Protein 8BV8 (pdb70)

Foldseek 3Di:
DDDKDFDDDPRHTFFIDDQQKIKGFDDPVVQQVCCLCFPQQSGADPFFDTWIFIDGHHDGFWIWTKGADLPLCCPCVFFNPAHSLQAIEGRTIDGHPPDPLLRLLRHVLRVVVVCCVVRVSHFKYKYKDWDVDPSVLVSLVSNVWFWWDKDKFKWWADPSHIDTVSRQPPVVVVDPVNVVSVVCVVVIDMDIIMMTMTMDGNHVVSVVRGPPVRIDGDPRPD/DWDKDFDDDPNHTFWMGGQQKIKGFDDPVVQQVCQLVFPQQSGADPQFDTWIFIDGHHDTFKIWTKGADPPLVCPCVFFNPADSLQEIEGRTIDGHPPDPLLRLLVHVLRVVVVCCVPPVSHFKYKYKDFPVCCVVVVSVVSNVWFWWDKDKFKWAADPSHIGGPPPHDIDITIMTMTMDGNHPVRVVRGPVVRTDGDDDDD

Radius of gyration: 25.16 Å; Cα contacts (8 Å, |Δi|>4): 847; chains: 2; bounding box: 61×46×70 Å

B-factor: mean 60.81, std 21.64, range [30.96, 146.74]

Organism: Escherichia phage Mu (NCBI:txid2681603)

Sequence (424 aa):
LTKPCVIEYEGQIVGYGSKELRVETISCWLARTIIQTKHYSRRFVNNSYLHLGVFSGRDLVGVLQWGYALNPNSGRRVVLETDNRGYMELNRMWLHDDMPRNSEARAISYALKVIRLLYPSVEWVQSFADERCGRRAGVVYQASNFDFIGSHESTFYELDGEWYHEITMNAIKRGGQRGVYLRANKERAVVHKFNQYRYIRFLNKRARRKRLNTKLFKVQPYPKLTKPCVIEYEGQIVGYGSKELRVETISCWLARTIIQTKHYSRRFVNNSYLHLGVFSGRDLVGVLQWGYALNPNSGRRVVLETDNRGYMELNRMWLHDDMPRNSEARAISYALKVIRLLYPSVEWVQSFADERCGRAGVVYQASNFDFIGSHESTFYELDGEWYHEITAVVHKFNQYRYIRFLNKRARKRLNTKLFKVQPYPK

Nearest PDB structures (foldseek):
  8bv8-assembly1_B  TM=1.005E+00  e=1.379E-45  Escherichia phage Mu
  8bv8-assembly1_A  TM=9.912E-01  e=1.400E-40  Escherichia phage Mu
  2vqy-assembly1_A  TM=6.015E-01  e=2.230E-05  Escherichia coli
  2qir-assembly1_A  TM=5.832E-01  e=1.756E-05  Salmonella enterica subsp. enterica serovar Typhimurium
  2prb-assembly1_A  TM=5.849E-01  e=3.818E-05  Salmonella enterica subsp. enterica serovar Typhimurium

Structure (mmCIF, N/CA/C/O backbone):
data_8BV8
#
_entry.id   8BV8
#
_cell.length_a   57.180
_cell.length_b   66.480
_cell.length_c   138.390
_cell.angle_alpha   90.000
_cell.angle_beta   90.000
_cell.angle_gamma   90.000
#
_symmetry.space_group_name_H-M   'P 21 21 21'
#
loop_
_entity.id
_entity.type
_entity.pdbx_description
1 polymer 'Methylcarbamoylase mom'
2 water water
#
loop_
_atom_site.group_PDB
_atom_site.id
_atom_site.type_symbol
_atom_site.label_atom_id
_atom_site.label_alt_id
_atom_site.label_comp_id
_atom_site.label_asym_id
_atom_site.label_entity_id
_atom_site.label_seq_id
_atom_site.pdbx_PDB_ins_code
_atom_site.Cartn_x
_atom_site.Cartn_y
_atom_site.Cartn_z
_atom_site.occupancy
_atom_site.B_iso_or_equiv
_atom_site.auth_seq_id
_atom_site.auth_comp_id
_atom_site.auth_asym_id
_atom_site.auth_atom_id
_atom_site.pdbx_PDB_model_num
ATOM 1 N N . LEU A 1 11 ? 20.88552 22.62875 -37.64046 1.000 81.12105 20 LEU A N 1
ATOM 2 C CA . LEU A 1 11 ? 19.76272 21.70031 -37.58976 1.000 73.65791 20 LEU A CA 1
ATOM 3 C C . LEU A 1 11 ? 20.24491 20.27163 -37.82338 1.000 73.48406 20 LEU A C 1
ATOM 4 O O . LEU A 1 11 ? 21.09302 20.03082 -38.68230 1.000 72.81087 20 LEU A O 1
ATOM 9 N N . THR A 1 12 ? 19.70647 19.32607 -37.05628 1.000 68.36940 21 THR A N 1
ATOM 10 C CA . THR A 1 12 ? 20.05706 17.91947 -37.18835 1.000 71.08504 21 THR A CA 1
ATOM 11 C C . THR A 1 12 ? 18.78809 17.08698 -37.32262 1.000 70.41144 21 THR A C 1
ATOM 12 O O . THR A 1 12 ? 17.67155 17.57282 -37.12136 1.000 64.52404 21 THR A O 1
ATOM 16 N N . LYS A 1 13 ? 18.97410 15.81740 -37.66137 1.000 69.08641 22 LYS A N 1
ATOM 17 C CA . LYS A 1 13 ? 17.84862 14.93788 -37.96094 1.000 69.42408 22 LYS A CA 1
ATOM 18 C C . LYS A 1 13 ? 17.09827 14.55454 -36.69288 1.000 60.65123 22 LYS A C 1
ATOM 19 O O . LYS A 1 13 ? 17.70600 14.00626 -35.76350 1.000 56.64722 22 LYS A O 1
ATOM 25 N N . PRO A 1 14 ? 15.79722 14.81594 -36.60852 1.000 59.56633 23 PRO A N 1
ATOM 26 C CA . PRO A 1 14 ? 15.02784 14.38665 -35.43731 1.000 54.23622 23 PRO A CA 1
ATOM 27 C C . PRO A 1 14 ? 14.81492 12.88134 -35.44254 1.000 54.92756 23 PRO A C 1
ATOM 28 O O . PRO A 1 14 ? 15.01805 12.19254 -36.44383 1.000 49.29991 23 PRO A O 1
ATOM 32 N N . CYS A 1 15 ? 14.38847 12.37406 -34.29020 1.000 47.20698 24 CYS A N 1
ATOM 33 C CA . CYS A 1 15 ? 14.13534 10.94996 -34.11925 1.000 44.52475 24 CYS A CA 1
ATOM 34 C C . CYS A 1 15 ? 13.25837 10.76258 -32.88821 1.000 46.96326 24 CYS A C 1
ATOM 35 O O . CYS A 1 15 ? 12.94143 11.71872 -32.17535 1.000 48.39401 24 CYS A O 1
ATOM 38 N N . VAL A 1 16 ? 12.86521 9.51237 -32.64421 1.000 41.93488 25 VAL A N 1
ATOM 39 C CA . VAL A 1 16 ? 12.09781 9.18763 -31.44915 1.000 44.64531 25 VAL A CA 1
ATOM 40 C C . VAL A 1 16 ? 13.01949 9.23055 -30.23859 1.000 45.38499 25 VAL A C 1
ATOM 41 O O . VAL A 1 16 ? 14.13628 8.69676 -30.26810 1.000 44.86354 25 VAL A O 1
ATOM 45 N N . ILE A 1 17 ? 12.56091 9.87465 -29.16938 1.000 46.60368 26 ILE A N 1
ATOM 46 C CA . ILE A 1 17 ? 13.31654 9.97924 -27.92632 1.000 43.06933 26 ILE A CA 1
ATOM 47 C C . ILE A 1 17 ? 12.73122 9.00203 -26.91844 1.000 46.64670 26 ILE A C 1
ATOM 48 O O . ILE A 1 17 ? 11.51454 8.98475 -26.69007 1.000 45.03879 26 ILE A O 1
ATOM 53 N N . GLU A 1 18 ? 13.59297 8.18264 -26.32267 1.000 47.06912 27 GLU A N 1
ATOM 54 C CA . GLU A 1 18 ? 13.18427 7.19223 -25.34116 1.000 51.76570 27 GLU A CA 1
ATOM 55 C C . GLU A 1 18 ? 13.88804 7.44612 -24.01614 1.000 50.86071 27 GLU A C 1
ATOM 56 O O . GLU A 1 18 ? 14.97472 8.02963 -23.97054 1.000 47.12796 27 GLU A O 1
ATOM 62 N N . TYR A 1 19 ? 13.25462 7.00076 -22.93490 1.000 42.29783 28 TYR A N 1
ATOM 63 C CA . TYR A 1 19 ? 13.86623 7.02612 -21.60990 1.000 45.31724 28 TYR A CA 1
ATOM 64 C C . TYR A 1 19 ? 13.55408 5.70052 -20.93490 1.000 40.82656 28 TYR A C 1
ATOM 65 O O . TYR A 1 19 ? 12.39336 5.42841 -20.61301 1.000 42.30224 28 TYR A O 1
ATOM 74 N N . GLU A 1 20 ? 14.58579 4.87964 -20.73958 1.000 50.78123 29 GLU A N 1
ATOM 75 C CA . GLU A 1 20 ? 14.46821 3.59255 -20.05559 1.000 47.84399 29 GLU A CA 1
ATOM 76 C C . GLU A 1 20 ? 13.39787 2.71215 -20.70183 1.000 45.00892 29 GLU A C 1
ATOM 77 O O . GLU A 1 20 ? 12.54791 2.12185 -20.03133 1.000 43.39131 29 GLU A O 1
ATOM 83 N N . GLY A 1 21 ? 13.44757 2.62830 -22.03156 1.000 46.09851 30 GLY A N 1
ATOM 84 C CA . GLY A 1 21 ? 12.55373 1.77834 -22.78695 1.000 49.30501 30 GLY A CA 1
ATOM 85 C C . GLY A 1 21 ? 11.20971 2.38485 -23.13053 1.000 49.05308 30 GLY A C 1
ATOM 86 O O . GLY A 1 21 ? 10.46786 1.79155 -23.92478 1.000 50.17520 30 GLY A O 1
ATOM 87 N N . GLN A 1 22 ? 10.86922 3.53889 -22.56570 1.000 45.60425 31 GLN A N 1
ATOM 88 C CA . GLN A 1 22 ? 9.58639 4.18222 -22.80958 1.000 43.95262 31 GLN A CA 1
ATOM 89 C C . GLN A 1 22 ? 9.74519 5.29929 -23.83132 1.000 39.47066 31 GLN A C 1
ATOM 90 O O . GLN A 1 22 ? 10.68500 6.09511 -23.75428 1.000 42.74828 31 GLN A O 1
ATOM 96 N N . ILE A 1 23 ? 8.82374 5.34992 -24.78895 1.000 41.30881 32 ILE A N 1
ATOM 97 C CA . ILE A 1 23 ? 8.78733 6.43081 -25.76886 1.000 40.65539 32 ILE A CA 1
ATOM 98 C C . ILE A 1 23 ? 8.25108 7.68352 -25.08543 1.000 37.45923 32 ILE A C 1
ATOM 99 O O . ILE A 1 23 ? 7.13597 7.68293 -24.55384 1.000 38.71319 32 ILE A O 1
ATOM 104 N N . VAL A 1 24 ? 9.04010 8.75580 -25.09895 1.000 35.94839 33 VAL A N 1
ATOM 105 C CA . VAL A 1 24 ? 8.69636 9.97146 -24.36865 1.000 39.01803 33 VAL A CA 1
ATOM 106 C C . VAL A 1 24 ? 8.61985 11.20893 -25.25025 1.000 43.88180 33 VAL A C 1
ATOM 107 O O . VAL A 1 24 ? 8.11702 12.24403 -24.78518 1.000 39.59359 33 VAL A O 1
ATOM 111 N N . GLY A 1 25 ? 9.08491 11.15907 -26.49196 1.000 37.52728 34 GLY A N 1
ATOM 112 C CA . GLY A 1 25 ? 9.01414 12.33996 -27.32839 1.000 39.79665 34 GLY A CA 1
ATOM 113 C C . GLY A 1 25 ? 9.63505 12.13153 -28.68970 1.000 38.81989 34 GLY A C 1
ATOM 114 O O . GLY A 1 25 ? 9.81872 11.00060 -29.14444 1.000 34.67372 34 GLY A O 1
ATOM 115 N N . TYR A 1 26 ? 9.95527 13.25139 -29.33703 1.000 41.79150 35 TYR A N 1
ATOM 116 C CA . TYR A 1 26 ? 10.45782 13.24783 -30.70310 1.000 39.84922 35 TYR A CA 1
ATOM 117 C C . TYR A 1 26 ? 11.09271 14.59976 -30.99622 1.000 39.03703 35 TYR A C 1
ATOM 118 O O . TYR A 1 26 ? 10.55339 15.63832 -30.60588 1.000 39.81254 35 TYR A O 1
ATOM 127 N N . GLY A 1 27 ? 12.22739 14.58231 -31.68089 1.000 44.52408 36 GLY A N 1
ATOM 128 C CA . GLY A 1 27 ? 12.84845 15.81138 -32.12874 1.000 38.64590 36 GLY A CA 1
ATOM 129 C C . GLY A 1 27 ? 14.36010 15.69215 -32.14112 1.000 37.72225 36 GLY A C 1
ATOM 130 O O . GLY A 1 27 ? 14.91262 14.59647 -32.12336 1.000 42.76315 36 GLY A O 1
ATOM 131 N N . SER A 1 28 ? 15.00425 16.85505 -32.17308 1.000 45.28725 37 SER A N 1
ATOM 132 C CA . SER A 1 28 ? 16.45011 16.99319 -32.26337 1.000 50.27292 37 SER A CA 1
ATOM 133 C C . SER A 1 28 ? 17.00244 17.51340 -30.93945 1.000 51.89695 37 SER A C 1
ATOM 134 O O . SER A 1 28 ? 16.25790 17.82330 -30.00631 1.000 47.79058 37 SER A O 1
ATOM 137 N N . LYS A 1 29 ? 18.33155 17.61930 -30.86445 1.000 50.61689 38 LYS A N 1
ATOM 138 C CA . LYS A 1 29 ? 18.94760 18.16223 -29.65775 1.000 48.08095 38 LYS A CA 1
ATOM 139 C C . LYS A 1 29 ? 18.66383 19.65249 -29.51801 1.000 52.31661 38 LYS A C 1
ATOM 140 O O . LYS A 1 29 ? 18.37877 20.13411 -28.41517 1.000 49.48524 38 LYS A O 1
ATOM 146 N N . GLU A 1 30 ? 18.73068 20.39953 -30.62320 1.000 43.21340 39 GLU A N 1
ATOM 147 C CA . GLU A 1 30 ? 18.44758 21.82837 -30.57169 1.000 43.09627 39 GLU A CA 1
ATOM 148 C C . GLU A 1 30 ? 16.95936 22.12903 -30.46759 1.000 41.05209 39 GLU A C 1
ATOM 149 O O . GLU A 1 30 ? 16.59591 23.24792 -30.08775 1.000 45.61941 39 GLU A O 1
ATOM 155 N N . LEU A 1 31 ? 16.09464 21.17095 -30.80004 1.000 40.78937 40 LEU A N 1
ATOM 156 C CA . LEU A 1 31 ? 14.66840 21.33399 -30.54586 1.000 44.06693 40 LEU A CA 1
ATOM 157 C C . LEU A 1 31 ? 13.97865 19.98001 -30.59368 1.000 48.30505 40 LEU A C 1
ATOM 158 O O . LEU A 1 31 ? 14.12265 19.23701 -31.56902 1.000 47.32283 40 LEU A O 1
ATOM 163 N N . ARG A 1 32 ? 13.21987 19.67829 -29.54425 1.000 40.28743 41 ARG A N 1
ATOM 164 C CA . ARG A 1 32 ? 12.47260 18.43628 -29.44312 1.000 37.98845 41 ARG A CA 1
ATOM 165 C C . ARG A 1 32 ? 11.29589 18.66276 -28.50764 1.000 43.07750 41 ARG A C 1
ATOM 166 O O . ARG A 1 32 ? 11.24455 19.65150 -27.77104 1.000 38.18137 41 ARG A O 1
ATOM 174 N N . VAL A 1 33 ? 10.34545 17.73534 -28.54391 1.000 37.76469 42 VAL A N 1
ATOM 175 C CA . VAL A 1 33 ? 9.22920 17.72575 -27.60853 1.000 38.58851 42 VAL A CA 1
ATOM 176 C C . VAL A 1 33 ? 9.30116 16.44407 -26.79338 1.000 38.17998 42 VAL A C 1
ATOM 177 O O . VAL A 1 33 ? 9.64119 15.37927 -27.31996 1.000 44.16647 42 VAL A O 1
ATOM 181 N N . GLU A 1 34 ? 9.01337 16.55844 -25.49884 1.000 40.21452 43 GLU A N 1
ATOM 182 C CA . GLU A 1 34 ? 8.98007 15.41777 -24.59725 1.000 40.85197 43 GLU A CA 1
ATOM 183 C C . GLU A 1 34 ? 7.83313 15.59923 -23.61676 1.000 38.93454 43 GLU A C 1
ATOM 184 O O . GLU A 1 34 ? 7.47356 16.72488 -23.26242 1.000 38.40371 43 GLU A O 1
ATOM 190 N N . THR A 1 35 ? 7.25968 14.47958 -23.18335 1.000 38.24063 44 THR A N 1
ATOM 191 C CA . THR A 1 35 ? 6.20827 14.53408 -22.17884 1.000 45.48974 44 THR A CA 1
ATOM 192 C C . THR A 1 35 ? 6.75345 15.10147 -20.87573 1.000 39.98786 44 THR A C 1
ATOM 193 O O . THR A 1 35 ? 7.88211 14.80735 -20.47303 1.000 40.70938 44 THR A O 1
ATOM 197 N N . ILE A 1 36 ? 5.94567 15.93636 -20.22528 1.000 41.59311 45 ILE A N 1
ATOM 198 C CA . ILE A 1 36 ? 6.24973 16.46897 -18.90651 1.000 38.70077 45 ILE A CA 1
ATOM 199 C C . ILE A 1 36 ? 5.02845 16.25890 -18.02239 1.000 41.89448 45 ILE A C 1
ATOM 200 O O . ILE A 1 36 ? 3.94680 15.90448 -18.49233 1.000 37.64517 45 ILE A O 1
ATOM 205 N N . SER A 1 37 ? 5.21700 16.47829 -16.72419 1.000 39.62837 46 SER A N 1
ATOM 206 C CA . SER A 1 37 ? 4.12967 16.29256 -15.77632 1.000 39.91486 46 SER A CA 1
ATOM 207 C C . SER A 1 37 ? 3.03160 17.32387 -16.01083 1.000 34.99753 46 SER A C 1
ATOM 208 O O . SER A 1 37 ? 3.27097 18.41509 -16.53527 1.000 35.35606 46 SER A O 1
ATOM 211 N N . CYS A 1 38 ? 1.80982 16.96139 -15.61466 1.000 41.99502 47 CYS A N 1
ATOM 212 C CA . CYS A 1 38 ? 0.67585 17.85927 -15.80458 1.000 40.19213 47 CYS A CA 1
ATOM 213 C C . CYS A 1 38 ? 0.82676 19.12691 -14.97327 1.000 42.73396 47 CYS A C 1
ATOM 214 O O . CYS A 1 38 ? 0.52130 20.22744 -15.44851 1.000 37.16296 47 CYS A O 1
ATOM 217 N N . TRP A 1 39 ? 1.30109 18.99469 -13.72932 1.000 36.56634 48 TRP A N 1
ATOM 218 C CA . TRP A 1 39 ? 1.41619 20.16153 -12.85853 1.000 36.24516 48 TRP A CA 1
ATOM 219 C C . TRP A 1 39 ? 2.41264 21.17168 -13.41723 1.000 38.39243 48 TRP A C 1
ATOM 220 O O . TRP A 1 39 ? 2.19518 22.38540 -13.32373 1.000 39.35686 48 TRP A O 1
ATOM 231 N N . LEU A 1 40 ? 3.50860 20.69096 -14.01067 1.000 33.92038 49 LEU A N 1
ATOM 232 C CA . LEU A 1 40 ? 4.52596 21.60163 -14.52712 1.000 36.47944 49 LEU A CA 1
ATOM 233 C C . LEU A 1 40 ? 4.03065 22.34534 -15.76080 1.000 33.46190 49 LEU A C 1
ATOM 234 O O . LEU A 1 40 ? 4.27060 23.55020 -15.90390 1.000 34.54030 49 LEU A O 1
ATOM 239 N N . ALA A 1 41 ? 3.33954 21.64512 -16.66292 1.000 36.03442 50 ALA A N 1
ATOM 240 C CA . ALA A 1 41 ? 2.80260 22.30122 -17.84991 1.000 36.78817 50 ALA A CA 1
ATOM 241 C C . ALA A 1 41 ? 1.77122 23.35663 -17.47321 1.000 36.03646 50 ALA A C 1
ATOM 242 O O . ALA A 1 41 ? 1.77829 24.46581 -18.01964 1.000 32.76956 50 ALA A O 1
ATOM 244 N N . ARG A 1 42 ? 0.88035 23.03182 -16.53273 1.000 40.16958 51 ARG A N 1
ATOM 245 C CA . ARG A 1 42 ? -0.11362 24.00265 -16.08563 1.000 39.25033 51 ARG A CA 1
ATOM 246 C C . ARG A 1 42 ? 0.54551 25.21899 -15.44819 1.000 40.58530 51 ARG A C 1
ATOM 247 O O . ARG A 1 42 ? 0.09219 26.35305 -15.64164 1.000 39.12293 51 ARG A O 1
ATOM 255 N N . THR A 1 43 ? 1.61346 25.00114 -14.67824 1.000 43.34490 52 THR A N 1
ATOM 256 C CA . THR A 1 43 ? 2.27089 26.10378 -13.98424 1.000 47.68487 52 THR A CA 1
ATOM 257 C C . THR A 1 43 ? 2.87434 27.09480 -14.97252 1.000 37.21721 52 THR A C 1
ATOM 258 O O . THR A 1 43 ? 2.69259 28.31064 -14.83747 1.000 39.65150 52 THR A O 1
ATOM 262 N N . ILE A 1 44 ? 3.59290 26.59080 -15.97821 1.000 40.52371 53 ILE A N 1
ATOM 263 C CA . ILE A 1 44 ? 4.21025 27.47072 -16.96728 1.000 39.94509 53 ILE A CA 1
ATOM 264 C C . ILE A 1 44 ? 3.14517 28.19576 -17.78029 1.000 35.95345 53 ILE A C 1
ATOM 265 O O . ILE A 1 44 ? 3.25861 29.39878 -18.04600 1.000 41.96654 53 ILE A O 1
ATOM 270 N N . ILE A 1 45 ? 2.08952 27.48161 -18.17712 1.000 44.18916 54 ILE A N 1
ATOM 271 C CA . ILE A 1 45 ? 1.08453 28.06192 -19.06481 1.000 41.81742 54 ILE A CA 1
ATOM 272 C C . ILE A 1 45 ? 0.33050 29.18710 -18.36459 1.000 45.20152 54 ILE A C 1
ATOM 273 O O . ILE A 1 45 ? 0.20118 30.29386 -18.90050 1.000 42.63176 54 ILE A O 1
ATOM 278 N N . GLN A 1 46 ? -0.17105 28.92948 -17.15336 1.000 44.35103 55 GLN A N 1
ATOM 279 C CA . GLN A 1 46 ? -0.95029 29.94638 -16.45364 1.000 43.69258 55 GLN A CA 1
ATOM 280 C C . GLN A 1 46 ? -0.11928 31.17338 -16.09947 1.000 39.02390 55 GLN A C 1
ATOM 281 O O . GLN A 1 46 ? -0.68947 32.23224 -15.81818 1.000 47.25673 55 GLN A O 1
ATOM 287 N N . THR A 1 47 ? 1.20746 31.05986 -16.11672 1.000 38.18589 56 THR A N 1
ATOM 288 C CA . THR A 1 47 ? 2.08254 32.19348 -15.84745 1.000 45.00178 56 THR A CA 1
ATOM 289 C C . THR A 1 47 ? 2.48200 32.93418 -17.12016 1.000 49.60817 56 THR A C 1
ATOM 290 O O . THR A 1 47 ? 2.56191 34.16798 -17.11887 1.000 50.40342 56 THR A O 1
ATOM 294 N N . LYS A 1 48 ? 2.71485 32.20839 -18.21477 1.000 42.72534 57 LYS A N 1
ATOM 295 C CA . LYS A 1 48 ? 3.28700 32.78695 -19.42438 1.000 46.42476 57 LYS A CA 1
ATOM 296 C C . LYS A 1 48 ? 2.29534 32.98061 -20.56175 1.000 43.91586 57 LYS A C 1
ATOM 297 O O . LYS A 1 48 ? 2.43748 33.93989 -21.32232 1.000 52.77176 57 LYS A O 1
ATOM 303 N N . HIS A 1 49 ? 1.30977 32.09907 -20.70964 1.000 47.62900 58 HIS A N 1
ATOM 304 C CA . HIS A 1 49 ? 0.36546 32.21511 -21.81251 1.000 51.37327 58 HIS A CA 1
ATOM 305 C C . HIS A 1 49 ? -0.47385 33.48072 -21.66767 1.000 54.71108 58 HIS A C 1
ATOM 306 O O . HIS A 1 49 ? -0.77056 33.93196 -20.55777 1.000 44.22873 58 HIS A O 1
ATOM 313 N N . TYR A 1 50 ? -0.85965 34.05510 -22.81320 1.000 44.22099 59 TYR A N 1
ATOM 314 C CA . TYR A 1 50 ? -1.57122 35.33052 -22.79454 1.000 46.37406 59 TYR A CA 1
ATOM 315 C C . TYR A 1 50 ? -2.91489 35.21721 -22.08675 1.000 41.90558 59 TYR A C 1
ATOM 316 O O . TYR A 1 50 ? -3.42319 36.21310 -21.55895 1.000 50.66603 59 TYR A O 1
ATOM 325 N N . SER A 1 51 ? -3.50371 34.01995 -22.06012 1.000 42.64408 60 SER A N 1
ATOM 326 C CA . SER A 1 51 ? -4.74446 33.82315 -21.32102 1.000 50.98429 60 SER A CA 1
ATOM 327 C C . SER A 1 51 ? -4.52054 33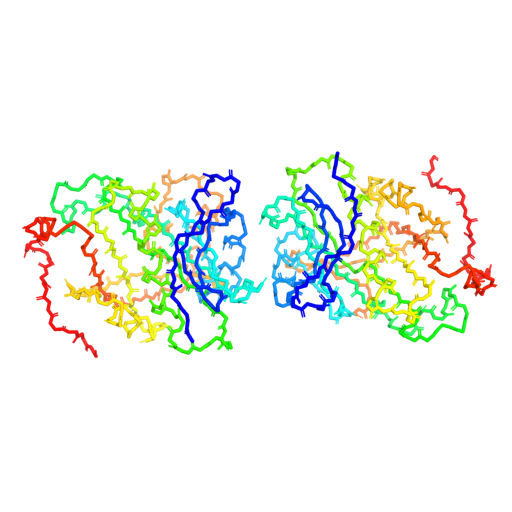.80773 -19.81600 1.000 49.87738 60 SER A C 1
ATOM 328 O O . SER A 1 51 ? -5.48005 33.99704 -19.05982 1.000 50.84211 60 SER A O 1
ATOM 331 N N . ARG A 1 52 ? -3.27975 33.58897 -19.37212 1.000 49.55122 61 ARG A N 1
ATOM 332 C CA . ARG A 1 52 ? -2.94902 33.43509 -17.95451 1.000 49.86353 61 ARG A CA 1
ATOM 333 C C . ARG A 1 52 ? -3.72952 32.29032 -17.31750 1.000 52.40829 61 ARG A C 1
ATOM 334 O O . ARG A 1 52 ? -4.10729 32.35873 -16.14482 1.000 54.53039 61 ARG A O 1
ATOM 342 N N . ARG A 1 53 ? -3.96615 31.22556 -18.08056 1.000 47.91273 62 ARG A N 1
ATOM 343 C CA . ARG A 1 53 ? -4.81390 30.13959 -17.61366 1.000 49.92816 62 ARG A CA 1
ATOM 344 C C . ARG A 1 53 ? -4.50826 28.86479 -18.38102 1.000 51.60854 62 ARG A C 1
ATOM 345 O O . ARG A 1 53 ? -4.10188 28.90291 -19.54537 1.000 51.19643 62 ARG A O 1
ATOM 353 N N . PHE A 1 54 ? -4.72367 27.73878 -17.71236 1.000 40.68155 63 PHE A N 1
ATOM 354 C CA . PHE A 1 54 ? -4.80154 26.44018 -18.35982 1.000 46.58846 63 PHE A CA 1
ATOM 355 C C . PHE A 1 54 ? -6.25922 25.99721 -18.41653 1.000 41.53796 63 PHE A C 1
ATOM 356 O O . PHE A 1 54 ? -7.13726 26.58026 -17.77763 1.000 47.30821 63 PHE A O 1
ATOM 364 N N . VAL A 1 55 ? -6.51244 24.95038 -19.19354 1.000 45.68963 64 VAL A N 1
ATOM 365 C CA . VAL A 1 55 ? -7.83936 24.35573 -19.27535 1.000 47.64252 64 VAL A CA 1
ATOM 366 C C . VAL A 1 55 ? -7.74238 22.90064 -18.84201 1.000 47.99086 64 VAL A C 1
ATOM 367 O O . VAL A 1 55 ? -6.72901 22.22998 -19.06600 1.000 43.51657 64 VAL A O 1
ATOM 371 N N . ASN A 1 56 ? -8.81350 22.41444 -18.20973 1.000 50.09715 65 ASN A N 1
ATOM 372 C CA . ASN A 1 56 ? -8.79255 21.08666 -17.60575 1.000 52.57381 65 ASN A CA 1
ATOM 373 C C . ASN A 1 56 ? -8.81859 19.96256 -18.63415 1.000 46.29394 65 ASN A C 1
ATOM 374 O O . ASN A 1 56 ? -8.44258 18.83337 -18.30288 1.000 50.50602 65 ASN A O 1
ATOM 379 N N . ASN A 1 57 ? -9.24670 20.23525 -19.86475 1.000 50.33698 66 ASN A N 1
ATOM 380 C CA . ASN A 1 57 ? -9.42238 19.18366 -20.85949 1.000 49.39748 66 ASN A CA 1
ATOM 381 C C . ASN A 1 57 ? -8.12317 18.77514 -21.54782 1.000 46.87165 66 ASN A C 1
ATOM 382 O O . ASN A 1 57 ? -8.16639 17.95200 -22.46863 1.000 41.46221 66 ASN A O 1
ATOM 387 N N . SER A 1 58 ? -6.98034 19.31335 -21.12853 1.000 40.07566 67 SER A N 1
ATOM 388 C CA . SER A 1 58 ? -5.69917 18.89689 -21.68350 1.000 45.27022 67 SER A CA 1
ATOM 389 C C . SER A 1 58 ? -5.23023 17.61752 -21.00052 1.000 45.87457 67 SER A C 1
ATOM 390 O O . SER A 1 58 ? -5.24398 17.52218 -19.76932 1.000 42.51136 67 SER A O 1
ATOM 393 N N . TYR A 1 59 ? -4.82059 16.62745 -21.79801 1.000 41.32947 68 TYR A N 1
ATOM 394 C CA . TYR A 1 59 ? -4.27130 15.39873 -21.24382 1.000 43.33267 68 TYR A CA 1
ATOM 395 C C . TYR A 1 59 ? -2.94729 14.97352 -21.86663 1.000 44.79200 68 TYR A C 1
ATOM 396 O O . TYR A 1 59 ? -2.35331 13.99576 -21.39856 1.000 46.01310 68 TYR A O 1
ATOM 405 N N . LEU A 1 60 ? -2.46612 15.66916 -22.89519 1.000 39.44003 69 LEU A N 1
ATOM 406 C CA . LEU A 1 60 ? -1.11999 15.46960 -23.42362 1.000 37.39313 69 LEU A CA 1
ATOM 407 C C . LEU A 1 60 ? -0.31059 16.72033 -23.10551 1.000 40.73543 69 LEU A C 1
ATOM 408 O O . LEU A 1 60 ? -0.57297 17.79415 -23.65762 1.000 37.64682 69 LEU A O 1
ATOM 413 N N . HIS A 1 61 ? 0.66986 16.57962 -22.21823 1.000 38.53316 70 HIS A N 1
ATOM 414 C CA . HIS A 1 61 ? 1.46864 17.69854 -21.73003 1.000 32.05224 70 HIS A CA 1
ATOM 415 C C . HIS A 1 61 ? 2.89360 17.53533 -22.24231 1.000 36.53174 70 HIS A C 1
ATOM 416 O O . HIS A 1 61 ? 3.59736 16.59734 -21.85331 1.000 41.49450 70 HIS A O 1
ATOM 423 N N . LEU A 1 62 ? 3.31631 18.44818 -23.11032 1.000 42.87805 71 LEU A N 1
ATOM 424 C CA . LEU A 1 62 ? 4.61501 18.37390 -23.76168 1.000 39.76957 71 LEU A CA 1
ATOM 425 C C . LEU A 1 62 ? 5.44721 19.59105 -23.39722 1.000 39.22931 71 LEU A C 1
ATOM 426 O O . LEU A 1 62 ? 4.94873 20.72144 -23.42955 1.000 33.87462 71 LEU A O 1
ATOM 431 N N . GLY A 1 63 ? 6.70907 19.35690 -23.05797 1.000 37.93690 72 GLY A N 1
ATOM 432 C CA . GLY A 1 63 ? 7.68244 20.41922 -22.93174 1.000 36.82853 72 GLY A CA 1
ATOM 433 C C . GLY A 1 63 ? 8.49195 20.53974 -24.20982 1.000 42.18059 72 GLY A C 1
ATOM 434 O O . GLY A 1 63 ? 8.75270 19.55167 -24.89360 1.000 37.36410 72 GLY A O 1
ATOM 435 N N . VAL A 1 64 ? 8.87060 21.76879 -24.54003 1.000 39.20525 73 VAL A N 1
ATOM 436 C CA . VAL A 1 64 ? 9.75074 22.04121 -25.66875 1.000 43.37947 73 VAL A CA 1
ATOM 437 C C . VAL A 1 64 ? 11.15100 22.25431 -25.11491 1.000 41.06302 73 VAL A C 1
ATOM 438 O O . VAL A 1 64 ? 11.36082 23.11403 -24.25089 1.000 44.19678 73 VAL A O 1
ATOM 442 N N . PHE A 1 65 ? 12.10629 21.46625 -25.59690 1.000 42.50494 74 PHE A N 1
ATOM 443 C CA . PHE A 1 65 ? 13.46714 21.48977 -25.08580 1.000 42.60625 74 PHE A CA 1
ATOM 444 C C . PHE A 1 65 ? 14.43840 21.90582 -26.18053 1.000 48.19573 74 PHE A C 1
ATOM 445 O O . PHE A 1 65 ? 14.28179 21.52614 -27.34548 1.000 43.79209 74 PHE A O 1
ATOM 453 N N . SER A 1 66 ? 15.44246 22.68929 -25.79287 1.000 43.11802 75 SER A N 1
ATOM 454 C CA . SER A 1 66 ? 16.52401 23.10482 -26.68049 1.000 46.50217 75 SER A CA 1
ATOM 455 C C . SER A 1 66 ? 17.83376 22.88452 -25.93723 1.000 45.93589 75 SER A C 1
ATOM 456 O O . SER A 1 66 ? 18.14704 23.61860 -24.99371 1.000 51.30082 75 SER A O 1
ATOM 459 N N . GLY A 1 67 ? 18.59473 21.87781 -26.35701 1.000 48.62457 76 GLY A N 1
ATOM 460 C CA . GLY A 1 67 ? 19.74215 21.44935 -25.58420 1.000 50.66037 76 GLY A CA 1
ATOM 461 C C . GLY A 1 67 ? 19.29468 20.75653 -24.31448 1.000 50.57722 76 GLY A C 1
ATOM 462 O O . GLY A 1 67 ? 18.61810 19.72560 -24.37135 1.000 49.89237 76 GLY A O 1
ATOM 463 N N . ARG A 1 68 ? 19.65385 21.31545 -23.16036 1.000 51.11345 77 ARG A N 1
ATOM 464 C CA . ARG A 1 68 ? 19.19243 20.81052 -21.87440 1.000 53.12434 77 ARG A CA 1
ATOM 465 C C . ARG A 1 68 ? 18.14273 21.71467 -21.24268 1.000 50.91871 77 ARG A C 1
ATOM 466 O O . ARG A 1 68 ? 17.75559 21.48910 -20.09131 1.000 53.58778 77 ARG A O 1
ATOM 474 N N . ASP A 1 69 ? 17.66550 22.72135 -21.96948 1.000 44.29660 78 ASP A N 1
ATOM 475 C CA . ASP A 1 69 ? 16.79810 23.75182 -21.41509 1.000 48.95180 78 ASP A CA 1
ATOM 476 C C . ASP A 1 69 ? 15.35495 23.53404 -21.85006 1.000 52.02305 78 ASP A C 1
ATOM 477 O O . ASP A 1 69 ? 15.08464 23.29874 -23.03227 1.000 41.52439 78 ASP A O 1
ATOM 482 N N . LEU A 1 70 ? 14.43617 23.61741 -20.89043 1.000 48.32566 79 LEU A N 1
ATOM 483 C CA . LEU A 1 70 ? 13.00819 23.65819 -21.18088 1.000 45.53362 79 LEU A CA 1
ATOM 484 C C . LEU A 1 70 ? 12.64048 25.07124 -21.61838 1.000 47.89730 79 LEU A C 1
ATOM 485 O O . LEU A 1 70 ? 12.89481 26.03450 -20.88778 1.000 47.20156 79 LEU A O 1
ATOM 490 N N . VAL A 1 71 ? 12.05730 25.20419 -22.81084 1.000 42.63518 80 VAL A N 1
ATOM 491 C CA . VAL A 1 71 ? 11.85545 26.52592 -23.39771 1.000 46.48984 80 VAL A CA 1
ATOM 492 C C . VAL A 1 71 ? 10.42270 26.72060 -23.87976 1.000 44.61032 80 VAL A C 1
ATOM 493 O O . VAL A 1 71 ? 10.10977 27.73856 -24.50625 1.000 47.07791 80 VAL A O 1
ATOM 497 N N . GLY A 1 72 ? 9.54210 25.76737 -23.60273 1.000 43.96989 81 GLY A N 1
ATOM 498 C CA . GLY A 1 72 ? 8.17071 25.90933 -24.06234 1.000 44.31970 81 GLY A CA 1
ATOM 499 C C . GLY A 1 72 ? 7.30072 24.76598 -23.59133 1.000 37.77047 81 GLY A C 1
ATOM 500 O O . GLY A 1 72 ? 7.78192 23.76117 -23.05735 1.000 39.06669 81 GLY A O 1
ATOM 501 N N . VAL A 1 73 ? 5.99576 24.94026 -23.80454 1.000 37.27811 82 VAL A N 1
ATOM 502 C CA . VAL A 1 73 ? 4.98339 23.96544 -23.41235 1.000 41.03679 82 VAL A CA 1
ATOM 503 C C . VAL A 1 73 ? 3.92001 23.88679 -24.50106 1.000 45.33283 82 VAL A C 1
ATOM 5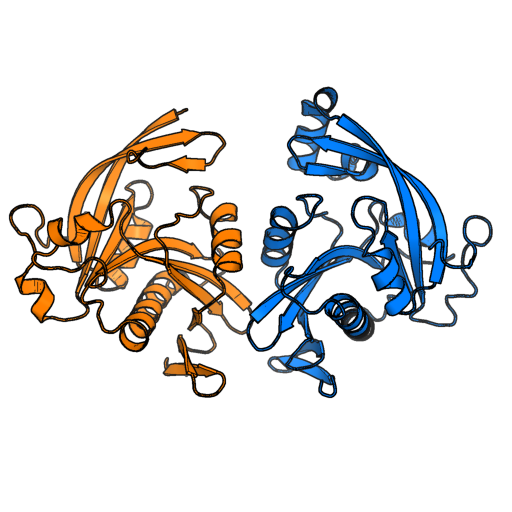04 O O . VAL A 1 73 ? 3.47569 24.91295 -25.02650 1.000 36.68142 82 VAL A O 1
ATOM 508 N N . LEU A 1 74 ? 3.51763 22.66367 -24.84160 1.000 38.74011 83 LEU A N 1
ATOM 509 C CA . LEU A 1 74 ? 2.34283 22.40792 -25.66467 1.000 40.67207 83 LEU A CA 1
ATOM 510 C C . LEU A 1 74 ? 1.38825 21.51908 -24.88252 1.000 35.84620 83 LEU A C 1
ATOM 511 O O . LEU A 1 74 ? 1.81397 20.53091 -24.27601 1.000 40.60258 83 LEU A O 1
ATOM 516 N N . GLN A 1 75 ? 0.10415 21.86759 -24.89703 1.000 34.93007 84 GLN A N 1
ATOM 517 C CA . GLN A 1 75 ? -0.92904 21.08981 -24.22395 1.000 37.85750 84 GLN A CA 1
ATOM 518 C C . GLN A 1 75 ? -2.01111 20.72075 -25.22835 1.000 37.61751 84 GLN A C 1
ATOM 519 O O . GLN A 1 75 ? -2.62025 21.60349 -25.84285 1.000 41.65847 84 GLN A O 1
ATOM 525 N N . TRP A 1 76 ? -2.24300 19.42031 -25.39333 1.000 40.53805 85 TRP A N 1
ATOM 526 C CA . TRP A 1 76 ? -3.27736 18.89557 -26.27057 1.000 43.11438 85 TRP A CA 1
ATOM 527 C C . TRP A 1 76 ? -4.31591 18.15267 -25.44135 1.000 46.48313 85 TRP A C 1
ATOM 528 O O . TRP A 1 76 ? -4.03916 17.69430 -24.32975 1.000 44.04663 85 TRP A O 1
ATOM 539 N N . GLY A 1 77 ? -5.51759 18.02519 -25.99712 1.000 44.39915 86 GLY A N 1
ATOM 540 C CA . GLY A 1 77 ? -6.56114 17.28123 -25.30697 1.000 41.37677 86 GLY A CA 1
ATOM 541 C C . GLY A 1 77 ? -7.91297 17.43603 -25.97141 1.000 45.77275 86 GLY A C 1
ATOM 542 O O . GLY A 1 77 ? -8.00754 17.65070 -27.18610 1.000 42.99087 86 GLY A O 1
ATOM 543 N N . TYR A 1 78 ? -8.95834 17.30993 -25.15783 1.000 44.00000 87 TYR A N 1
ATOM 544 C CA . TYR A 1 78 ? -10.31464 17.46762 -25.65511 1.000 48.81839 87 TYR A CA 1
ATOM 545 C C . TYR A 1 78 ? -10.57304 18.91379 -26.06241 1.000 47.80246 87 TYR A C 1
ATOM 546 O O . TYR A 1 78 ? -9.89247 19.84528 -25.62522 1.000 45.70545 87 TYR A O 1
ATOM 555 N N . ALA A 1 79 ? -11.58002 19.09475 -26.91077 1.000 50.10395 88 ALA A N 1
ATOM 556 C CA . ALA A 1 79 ? -12.12963 20.42295 -27.11494 1.000 47.12841 88 ALA A CA 1
ATOM 557 C C . ALA A 1 79 ? -12.78164 20.90874 -25.82237 1.000 51.45565 88 ALA A C 1
ATOM 558 O O . ALA A 1 79 ? -13.02102 20.13392 -24.89020 1.000 51.22379 88 ALA A O 1
ATOM 560 N N . LEU A 1 80 ? -13.05694 22.21548 -25.76450 1.000 49.66146 89 LEU A N 1
ATOM 561 C CA . LEU A 1 80 ? -13.69583 22.77464 -24.57521 1.000 53.93586 89 LEU A CA 1
ATOM 562 C C . LEU A 1 80 ? -15.00174 22.05295 -24.26685 1.000 57.41466 89 LEU A C 1
ATOM 563 O O . LEU A 1 80 ? -15.31477 21.78734 -23.10015 1.000 59.08145 89 LEU A O 1
ATOM 568 N N . ASN A 1 81 ? -15.77090 21.72065 -25.30120 1.000 54.12379 90 ASN A N 1
ATOM 569 C CA . ASN A 1 81 ? -16.80050 20.70127 -25.19119 1.000 54.13732 90 ASN A CA 1
ATOM 570 C C . ASN A 1 81 ? -16.25762 19.43352 -25.82906 1.000 54.15104 90 ASN A C 1
ATOM 571 O O . ASN A 1 81 ? -16.08357 19.39858 -27.05698 1.000 53.35297 90 ASN A O 1
ATOM 576 N N . PRO A 1 82 ? -15.96124 18.38558 -25.05634 1.000 54.31623 91 PRO A N 1
ATOM 577 C CA . PRO A 1 82 ? -15.31621 17.20005 -25.64678 1.000 55.61610 91 PRO A CA 1
ATOM 578 C C . PRO A 1 82 ? -16.13402 16.53326 -26.73997 1.000 55.93726 91 PRO A C 1
ATOM 579 O O . PRO A 1 82 ? -15.55830 15.86697 -27.60943 1.000 52.16567 91 PRO A O 1
ATOM 583 N N . ASN A 1 83 ? -17.45657 16.70045 -26.73255 1.000 52.93289 92 ASN A N 1
ATOM 584 C CA . ASN A 1 83 ? -18.31904 16.03229 -27.69839 1.000 57.49179 92 ASN A CA 1
ATOM 585 C C . ASN A 1 83 ? -18.35794 16.72162 -29.05669 1.000 53.65848 92 ASN A C 1
ATOM 586 O O . ASN A 1 83 ? -18.95475 16.17274 -29.98832 1.000 59.48825 92 ASN A O 1
ATOM 591 N N . SER A 1 84 ? -17.74567 17.89625 -29.19938 1.000 50.09647 93 SER A N 1
ATOM 592 C CA . SER A 1 84 ? -17.85972 18.66569 -30.43301 1.000 50.72637 93 SER A CA 1
ATOM 593 C C . SER A 1 84 ? -17.00793 18.11576 -31.56973 1.000 54.71811 93 SER A C 1
ATOM 594 O O . SER A 1 84 ? -17.08665 18.64357 -32.68445 1.000 55.25335 93 SER A O 1
ATOM 597 N N . GLY A 1 85 ? -16.20398 17.07890 -31.32343 1.000 48.46711 94 GLY A N 1
ATOM 598 C CA . GLY A 1 85 ? -15.36930 16.53636 -32.38349 1.000 46.55536 94 GLY A CA 1
ATOM 599 C C . GLY A 1 85 ? -16.17639 15.98793 -33.54449 1.000 53.17071 94 GLY A C 1
ATOM 600 O O . GLY A 1 85 ? -15.82491 16.19288 -34.70910 1.000 48.85332 94 GLY A O 1
ATOM 601 N N . ARG A 1 86 ? -17.27479 15.29094 -33.24474 1.000 52.71785 95 ARG A N 1
ATOM 602 C CA . ARG A 1 86 ? -18.12869 14.74048 -34.29009 1.000 54.77142 95 ARG A CA 1
ATOM 603 C C . ARG A 1 86 ? -18.88814 15.81183 -35.06125 1.000 49.48074 95 ARG A C 1
ATOM 604 O O . ARG A 1 86 ? -19.47549 15.49783 -36.10165 1.000 54.99170 95 ARG A O 1
ATOM 612 N N . ARG A 1 87 ? -18.89919 17.05656 -34.58023 1.000 53.06838 96 ARG A N 1
ATOM 613 C CA . ARG A 1 87 ? -19.48243 18.15278 -35.34247 1.000 54.92919 96 ARG A CA 1
ATOM 614 C C . ARG A 1 87 ? -18.53784 18.68656 -36.40922 1.000 57.95865 96 ARG A C 1
ATOM 615 O O . ARG A 1 87 ? -19.00344 19.26424 -37.39754 1.000 55.09263 96 ARG A O 1
ATOM 623 N N . VAL A 1 88 ? -17.23210 18.51013 -36.23130 1.000 54.63663 97 VAL A N 1
ATOM 624 C CA . VAL A 1 88 ? -16.25211 18.94998 -37.21982 1.000 51.78718 97 VAL A CA 1
ATOM 625 C C . VAL A 1 88 ? -15.97770 17.85997 -38.24544 1.000 47.92660 97 VAL A C 1
ATOM 626 O O . VAL A 1 88 ? -16.00150 18.10602 -39.45436 1.000 53.45023 97 VAL A O 1
ATOM 630 N N . VAL A 1 89 ? -15.70895 16.64366 -37.77791 1.000 51.37245 98 VAL A N 1
ATOM 631 C CA . VAL A 1 89 ? -15.47239 15.49123 -38.63882 1.000 49.73050 98 VAL A CA 1
ATOM 632 C C . VAL A 1 89 ? -16.45448 14.40394 -38.23119 1.000 49.93797 98 VAL A C 1
ATOM 633 O O . VAL A 1 89 ? -16.47493 13.98704 -37.06671 1.000 57.33338 98 VAL A O 1
ATOM 637 N N . LEU A 1 90 ? -17.26468 13.95038 -39.18442 1.000 55.92197 99 LEU A N 1
ATOM 638 C CA . LEU A 1 90 ? -18.33229 13.00682 -38.88269 1.000 58.64786 99 LEU A CA 1
ATOM 639 C C . LEU A 1 90 ? -17.76996 11.69180 -38.35514 1.000 56.85883 99 LEU A C 1
ATOM 640 O O . LEU A 1 90 ? -16.70259 11.23786 -38.77782 1.000 56.08546 99 LEU A O 1
ATOM 645 N N . GLU A 1 91 ? -18.50038 11.09006 -37.41146 1.000 55.97676 100 GLU A N 1
ATOM 646 C CA . GLU A 1 91 ? -18.17266 9.78778 -36.82956 1.000 63.76350 100 GLU A CA 1
ATOM 647 C C . GLU A 1 91 ? -16.86816 9.81195 -36.03638 1.000 61.47987 100 GLU A C 1
ATOM 648 O O . GLU A 1 91 ? -16.12201 8.83040 -36.03116 1.000 57.87783 100 GLU A O 1
ATOM 654 N N . THR A 1 92 ? -16.58313 10.91740 -35.35303 1.000 59.16898 101 THR A N 1
ATOM 655 C CA . THR A 1 92 ? -15.39864 11.03529 -34.51146 1.000 53.34036 101 THR A CA 1
ATOM 656 C C . THR A 1 92 ? -15.81164 10.90861 -33.05056 1.000 50.26813 101 THR A C 1
ATOM 657 O O . THR A 1 92 ? -16.57373 11.73933 -32.54363 1.000 56.49576 101 THR A O 1
ATOM 661 N N . ASP A 1 93 ? -15.31394 9.87492 -32.37831 1.000 46.49528 102 ASP A N 1
ATOM 662 C CA . ASP A 1 93 ? -15.56614 9.75888 -30.95283 1.000 54.54588 102 ASP A CA 1
ATOM 663 C C . ASP A 1 93 ? -14.62410 10.68490 -30.18235 1.000 51.26086 102 ASP A C 1
ATOM 664 O O . ASP A 1 93 ? -13.64338 11.20664 -30.72007 1.000 48.77085 102 ASP A O 1
ATOM 669 N N . ASN A 1 94 ? -14.93669 10.88898 -28.89983 1.000 47.04220 103 ASN A N 1
ATOM 670 C CA . ASN A 1 94 ? -14.25874 11.91442 -28.11101 1.000 48.73374 103 ASN A CA 1
ATOM 671 C C . ASN A 1 94 ? -12.75185 11.70201 -28.01951 1.000 45.07045 103 ASN A C 1
ATOM 672 O O . ASN A 1 94 ? -12.01966 12.66503 -27.76683 1.000 47.44313 103 ASN A O 1
ATOM 677 N N . ARG A 1 95 ? -12.27032 10.47679 -28.21564 1.000 44.35425 104 ARG A N 1
ATOM 678 C CA . ARG A 1 95 ? -10.84148 10.19251 -28.19992 1.000 47.47665 104 ARG A CA 1
ATOM 679 C C . ARG A 1 95 ? -10.24342 10.07448 -29.59609 1.000 46.86718 104 ARG A C 1
ATOM 680 O O . ARG A 1 95 ? -9.03604 9.84530 -29.71977 1.000 45.43012 104 ARG A O 1
ATOM 688 N N . GLY A 1 96 ? -11.04922 10.22883 -30.64275 1.000 42.90914 105 GLY A N 1
ATOM 689 C CA . GLY A 1 96 ? -10.59130 10.13301 -32.01243 1.000 44.51555 105 GLY A CA 1
ATOM 690 C C . GLY A 1 96 ? -10.01479 11.40594 -32.59044 1.000 44.94306 105 GLY A C 1
ATOM 691 O O . GLY A 1 96 ? -9.71592 11.44983 -33.78897 1.000 47.34838 105 GLY A O 1
ATOM 692 N N . TYR A 1 97 ? -9.84836 12.44417 -31.77544 1.000 41.95231 106 TYR A N 1
ATOM 693 C CA . TYR A 1 97 ? -9.30379 13.71402 -32.22945 1.000 39.97810 106 TYR A CA 1
ATOM 694 C C . TYR A 1 97 ? -8.56224 14.36285 -31.07089 1.000 42.45386 106 TYR A C 1
ATOM 695 O O . TYR A 1 97 ? -8.58204 13.87367 -29.93848 1.000 44.41900 106 TYR A O 1
ATOM 704 N N . MET A 1 98 ? -7.91767 15.48823 -31.36504 1.000 42.77012 107 MET A N 1
ATOM 705 C CA . MET A 1 98 ? -7.29236 16.31156 -30.34275 1.000 46.52945 107 MET A CA 1
ATOM 706 C C . MET A 1 98 ? -7.41846 17.77539 -30.73091 1.000 48.06513 107 MET A C 1
ATOM 707 O O . MET A 1 98 ? -7.50900 18.11663 -31.91203 1.000 42.12931 107 MET A O 1
ATOM 712 N N . GLU A 1 99 ? -7.42760 18.63688 -29.72163 1.000 42.13258 108 GLU A N 1
ATOM 713 C CA . GLU A 1 99 ? -7.36617 20.07554 -29.91620 1.000 41.23723 108 GLU A CA 1
ATOM 714 C C . GLU A 1 99 ? -6.12042 20.61100 -29.22860 1.000 42.00610 108 GLU A C 1
ATOM 715 O O . GLU A 1 99 ? -5.77763 20.17971 -28.12312 1.000 41.72983 108 GLU A O 1
ATOM 721 N N . LEU A 1 100 ? -5.43225 21.53407 -29.89419 1.000 37.17855 109 LEU A N 1
ATOM 722 C CA . LEU A 1 100 ? -4.29639 22.22409 -29.28829 1.000 41.44111 109 LEU A CA 1
ATOM 723 C C . LEU A 1 100 ? -4.84382 23.26318 -28.31802 1.000 37.95408 109 LEU A C 1
ATOM 724 O O . LEU A 1 100 ? -5.31309 24.32725 -28.72577 1.000 40.12516 109 LEU A O 1
ATOM 729 N N . ASN A 1 101 ? -4.79352 22.95080 -27.02148 1.000 37.71110 110 ASN A N 1
ATOM 730 C CA . ASN A 1 101 ? -5.36773 23.83978 -26.01744 1.000 34.24572 110 ASN A CA 1
ATOM 731 C C . ASN A 1 101 ? -4.48554 25.05798 -25.77651 1.000 37.43320 110 ASN A C 1
ATOM 732 O O . ASN A 1 101 ? -4.97745 26.19107 -25.72828 1.000 35.37126 110 ASN A O 1
ATOM 737 N N . ARG A 1 102 ? -3.18217 24.84388 -25.61552 1.000 41.20287 111 ARG A N 1
ATOM 738 C CA . ARG A 1 102 ? -2.27960 25.90836 -25.20553 1.000 39.29033 111 ARG A CA 1
ATOM 739 C C . ARG A 1 102 ? -0.91714 25.69159 -25.84087 1.000 32.81957 111 ARG A C 1
ATOM 740 O O . ARG A 1 102 ? -0.45216 24.55537 -25.95795 1.000 35.45670 111 ARG A O 1
ATOM 748 N N . MET A 1 103 ? -0.28080 26.78895 -26.23896 1.000 43.58686 112 MET A N 1
ATOM 749 C CA . MET A 1 103 ? 1.09171 26.75653 -26.72123 1.000 44.21353 112 MET A CA 1
ATOM 750 C C . MET A 1 103 ? 1.80168 28.01565 -26.25690 1.000 38.86311 112 MET A C 1
ATOM 751 O O . MET A 1 103 ? 1.26937 29.12030 -26.39861 1.000 39.92319 112 MET A O 1
ATOM 756 N N . TRP A 1 104 ? 2.99516 27.84324 -25.69683 1.000 37.54195 113 TRP A N 1
ATOM 757 C CA . TRP A 1 104 ? 3.84813 28.96833 -25.34335 1.000 37.91942 113 TRP A CA 1
ATOM 758 C C . TRP A 1 104 ? 5.29733 28.55460 -25.53301 1.000 41.82469 113 TRP A C 1
ATOM 759 O O . TRP A 1 104 ? 5.69404 27.46625 -25.10840 1.000 40.44256 113 TRP A O 1
ATOM 770 N N . LEU A 1 105 ? 6.07422 29.41591 -26.17961 1.000 40.90028 114 LEU A N 1
ATOM 771 C CA . LEU A 1 105 ? 7.51095 29.23656 -26.30201 1.000 44.08778 114 LEU A CA 1
ATOM 772 C C . LEU A 1 105 ? 8.20235 30.49763 -25.81121 1.000 48.81316 114 LEU A C 1
ATOM 773 O O . LEU A 1 105 ? 7.68545 31.60724 -25.97113 1.000 47.55502 114 LEU A O 1
ATOM 778 N N . HIS A 1 106 ? 9.36933 30.31397 -25.19657 1.000 46.29436 115 HIS A N 1
ATOM 779 C CA . HIS A 1 106 ? 10.13295 31.44995 -24.69993 1.000 51.24414 115 HIS A CA 1
ATOM 780 C C . HIS A 1 106 ? 10.44310 32.41045 -25.84197 1.000 54.26570 115 HIS A C 1
ATOM 781 O O . HIS A 1 106 ? 10.75448 31.99229 -26.96033 1.000 50.78798 115 HIS A O 1
ATOM 788 N N . ASP A 1 107 ? 10.35073 33.71053 -25.55153 1.000 53.71593 116 ASP A N 1
ATOM 789 C CA . ASP A 1 107 ? 10.43817 34.72269 -26.59849 1.000 61.30882 116 ASP A CA 1
ATOM 790 C C . ASP A 1 107 ? 11.80144 34.74511 -27.27905 1.000 62.61836 116 ASP A C 1
ATOM 791 O O . ASP A 1 107 ? 11.89810 35.17630 -28.43310 1.000 62.00307 116 ASP A O 1
ATOM 796 N N . ASP A 1 108 ? 12.85030 34.27844 -26.60538 1.000 60.58406 117 ASP A N 1
ATOM 797 C CA . ASP A 1 108 ? 14.18739 34.27535 -27.18531 1.000 62.48641 117 ASP A CA 1
ATOM 798 C C . ASP A 1 108 ? 14.43296 33.10102 -28.12506 1.000 59.18508 117 ASP A C 1
ATOM 799 O O . ASP A 1 108 ? 15.53890 32.98354 -28.66322 1.000 62.17159 117 ASP A O 1
ATOM 804 N N . MET A 1 109 ? 13.44407 32.23690 -28.33760 1.000 53.56802 118 MET A N 1
ATOM 805 C CA . MET A 1 109 ? 13.61310 31.12519 -29.25794 1.000 55.29529 118 MET A CA 1
ATOM 806 C C . MET A 1 109 ? 13.50101 31.60542 -30.70376 1.000 53.61269 118 MET A C 1
ATOM 807 O O . MET A 1 109 ? 12.80928 32.58823 -30.98571 1.000 54.60539 118 MET A O 1
ATOM 812 N N . PRO A 1 110 ? 14.18877 30.93922 -31.63161 1.000 59.39723 119 PRO A N 1
ATOM 813 C CA . PRO A 1 110 ? 14.05067 31.29153 -33.04992 1.000 66.31085 119 PRO A CA 1
ATOM 814 C C . PRO A 1 110 ? 12.59378 31.24891 -33.49310 1.000 67.26516 119 PRO A C 1
ATOM 815 O O . PRO A 1 110 ? 11.81339 30.40169 -33.05363 1.000 64.40997 119 PRO A O 1
ATOM 819 N N . ARG A 1 111 ? 12.22679 32.18092 -34.37198 1.000 72.50140 120 ARG A N 1
ATOM 820 C CA . ARG A 1 111 ? 10.82989 32.33865 -34.77953 1.000 78.26417 120 ARG A CA 1
ATOM 821 C C . ARG A 1 111 ? 10.32021 31.20827 -35.68317 1.000 73.91786 120 ARG A C 1
ATOM 822 O O . ARG A 1 111 ? 9.18410 31.31487 -36.16686 1.000 84.73541 120 ARG A O 1
ATOM 830 N N . ASN A 1 112 ? 11.09484 30.15403 -35.93511 1.000 61.66951 121 ASN A N 1
ATOM 831 C CA . ASN A 1 112 ? 10.58839 28.94760 -36.57451 1.000 60.04669 121 ASN A CA 1
ATOM 832 C C . ASN A 1 112 ? 10.45909 27.78908 -35.59625 1.000 60.40130 121 ASN A C 1
ATOM 833 O O . ASN A 1 112 ? 10.09216 26.68204 -36.00670 1.000 49.50076 121 ASN A O 1
ATOM 838 N N . SER A 1 113 ? 10.74631 28.02108 -34.31231 1.000 58.40016 122 SER A N 1
ATOM 839 C CA . SER A 1 113 ? 10.71755 26.94949 -33.32305 1.000 62.40343 122 SER A CA 1
ATOM 840 C C . SER A 1 113 ? 9.31043 26.40247 -33.11616 1.000 48.15848 122 SER A C 1
ATOM 841 O O . SER A 1 113 ? 9.14518 25.20394 -32.85936 1.000 50.97030 122 SER A O 1
ATOM 844 N N . GLU A 1 114 ? 8.28851 27.25598 -33.22278 1.000 51.93262 123 GLU A N 1
ATOM 845 C CA . GLU A 1 114 ? 6.92281 26.80537 -32.96571 1.000 50.91721 123 GLU A CA 1
ATOM 846 C C . GLU A 1 114 ? 6.46872 25.77491 -33.99348 1.000 49.01200 123 GLU A C 1
ATOM 847 O O . GLU A 1 114 ? 5.83346 24.77457 -33.63792 1.000 39.89690 123 GLU A O 1
ATOM 853 N N . ALA A 1 115 ? 6.78833 25.99688 -35.27081 1.000 44.89812 124 ALA A N 1
ATOM 854 C CA . ALA A 1 115 ? 6.34883 25.07126 -36.30981 1.000 43.75361 124 ALA A CA 1
ATOM 855 C C . ALA A 1 115 ? 7.05459 23.72672 -36.18999 1.000 43.87116 124 ALA A C 1
ATOM 856 O O . ALA A 1 115 ? 6.44455 22.67786 -36.43006 1.000 39.98728 124 ALA A O 1
ATOM 858 N N . ARG A 1 116 ? 8.33978 23.73564 -35.82581 1.000 49.33037 125 ARG A N 1
ATOM 859 C CA . ARG A 1 116 ? 9.05933 22.48192 -35.61915 1.000 46.72919 125 ARG A CA 1
ATOM 860 C C . ARG A 1 116 ? 8.46071 21.69339 -34.46261 1.000 40.41931 125 ARG A C 1
ATOM 861 O O . ARG A 1 116 ? 8.22415 20.48493 -34.57544 1.000 42.83184 125 ARG A O 1
ATOM 869 N N . ALA A 1 117 ? 8.21484 22.36617 -33.33508 1.000 45.61784 126 ALA A N 1
ATOM 870 C CA . ALA A 1 117 ? 7.67915 21.68374 -32.16150 1.000 42.51531 126 ALA A CA 1
ATOM 871 C C . ALA A 1 117 ? 6.30942 21.08298 -32.44616 1.000 41.03918 126 ALA A C 1
ATOM 872 O O . ALA A 1 117 ? 6.00531 19.97211 -31.99565 1.000 39.97118 126 ALA A O 1
ATOM 874 N N . ILE A 1 118 ? 5.46836 21.80435 -33.19124 1.000 41.86521 127 ILE A N 1
ATOM 875 C CA . ILE A 1 118 ? 4.13822 21.29550 -33.51702 1.000 44.61549 127 ILE A CA 1
ATOM 876 C C . ILE A 1 118 ? 4.23919 20.04470 -34.38053 1.000 42.17678 127 ILE A C 1
ATOM 877 O O . ILE A 1 118 ? 3.52871 19.05808 -34.15331 1.000 40.46657 127 ILE A O 1
ATOM 882 N N . SER A 1 119 ? 5.12810 20.05820 -35.37721 1.000 44.20541 128 SER A N 1
ATOM 883 C CA . SER A 1 119 ? 5.28157 18.89009 -36.24002 1.000 37.44043 128 SER A CA 1
ATOM 884 C C . SER A 1 119 ? 5.85448 17.70360 -35.47401 1.000 43.48419 128 SER A C 1
ATOM 885 O O . SER A 1 119 ? 5.47903 16.55377 -35.73073 1.000 35.80648 128 SER A O 1
ATOM 888 N N . TYR A 1 120 ? 6.76365 17.95946 -34.53011 1.000 40.16917 129 TYR A N 1
ATOM 889 C CA . TYR A 1 120 ? 7.27942 16.87841 -33.69686 1.000 41.64748 129 TYR A CA 1
ATOM 890 C C . TYR A 1 120 ? 6.22275 16.37595 -32.72278 1.000 41.88419 129 TYR A C 1
ATOM 891 O O . TYR A 1 120 ? 6.20013 15.18468 -32.39289 1.000 41.06831 129 TYR A O 1
ATOM 900 N N . ALA A 1 121 ? 5.35197 17.26797 -32.24427 1.000 43.93415 130 ALA A N 1
ATOM 901 C CA . ALA A 1 121 ? 4.26477 16.84832 -31.36841 1.000 39.87595 130 ALA A CA 1
ATOM 902 C C . ALA A 1 121 ? 3.29103 15.92773 -32.09072 1.000 41.24723 130 ALA A C 1
ATOM 903 O O . ALA A 1 121 ? 2.72833 15.01576 -31.47450 1.000 39.03819 130 ALA A O 1
ATOM 905 N N . LEU A 1 122 ? 3.08162 16.14620 -33.39104 1.000 40.03057 131 LEU A N 1
ATOM 906 C CA . LEU A 1 122 ? 2.22571 15.24800 -34.15903 1.000 38.19266 131 LEU A CA 1
ATOM 907 C C . LEU A 1 122 ? 2.82142 13.84802 -34.22622 1.000 37.92293 131 LEU A C 1
ATOM 908 O O . LEU A 1 122 ? 2.08822 12.85227 -34.22660 1.000 44.36225 131 LEU A O 1
ATOM 913 N N . LYS A 1 123 ? 4.15222 13.75320 -34.28599 1.000 40.81341 132 LYS A N 1
ATOM 914 C CA . LYS A 1 123 ? 4.80781 12.45084 -34.21851 1.000 42.82317 132 LYS A CA 1
ATOM 915 C C . LYS A 1 123 ? 4.52354 11.76252 -32.88996 1.000 42.72471 132 LYS A C 1
ATOM 916 O O . LYS A 1 123 ? 4.27613 10.55127 -32.84865 1.000 46.40260 132 LYS A O 1
ATOM 922 N N . VAL A 1 124 ? 4.56092 12.52049 -31.79135 1.000 40.26613 133 VAL A N 1
ATOM 923 C CA . VAL A 1 124 ? 4.23358 11.95971 -30.48346 1.000 42.06156 133 VAL A CA 1
ATOM 924 C C . VAL A 1 124 ? 2.78026 11.50736 -30.44978 1.000 39.63142 133 VAL A C 1
ATOM 925 O O . VAL A 1 124 ? 2.45314 10.45312 -29.89013 1.000 43.34104 133 VAL A O 1
ATOM 929 N N . ILE A 1 125 ? 1.88698 12.29516 -31.05208 1.000 39.53150 134 ILE A N 1
ATOM 930 C CA . ILE A 1 125 ? 0.47047 11.94239 -31.07063 1.000 39.12319 134 ILE A CA 1
ATOM 931 C C . ILE A 1 125 ? 0.25370 10.64854 -31.84404 1.000 43.31414 134 ILE A C 1
ATOM 932 O O . ILE A 1 125 ? -0.50445 9.77078 -31.41245 1.000 39.28142 134 ILE A O 1
ATOM 937 N N . ARG A 1 126 ? 0.92375 10.50295 -32.99234 1.000 43.72961 135 ARG A N 1
ATOM 938 C CA . ARG A 1 126 ? 0.80838 9.26791 -33.76317 1.000 43.04724 135 ARG A CA 1
ATOM 939 C C . ARG A 1 126 ? 1.27116 8.06344 -32.95244 1.000 48.31823 135 ARG A C 1
ATOM 940 O O . ARG A 1 126 ? 0.67196 6.98415 -33.03069 1.000 42.12787 135 ARG A O 1
ATOM 948 N N . LEU A 1 127 ? 2.33664 8.22865 -32.16719 1.000 41.80297 136 LEU A N 1
ATOM 949 C CA . LEU A 1 127 ? 2.90727 7.10485 -31.43271 1.000 42.93412 136 LEU A CA 1
ATOM 950 C C . LEU A 1 127 ? 2.12957 6.80965 -30.15494 1.000 43.61276 136 LEU A C 1
ATOM 951 O O . LEU A 1 127 ? 1.76205 5.65854 -29.89774 1.000 47.87052 136 LEU A O 1
ATOM 956 N N . LEU A 1 128 ? 1.86854 7.83301 -29.34200 1.000 42.87325 137 LEU A N 1
ATOM 957 C CA . LEU A 1 128 ? 1.27156 7.61189 -28.03049 1.000 44.76449 137 LEU A CA 1
ATOM 958 C C . LEU A 1 128 ? -0.24907 7.55740 -28.06092 1.000 43.64805 137 LEU A C 1
ATOM 959 O O . LEU A 1 128 ? -0.84903 6.87061 -27.22637 1.000 47.86279 137 LEU A O 1
ATOM 964 N N . TYR A 1 129 ? -0.88949 8.25828 -28.99384 1.000 37.44108 138 TYR A N 1
ATOM 965 C CA . TYR A 1 129 ? -2.34836 8.28623 -29.10415 1.000 38.66149 138 TYR A CA 1
ATOM 966 C C . TYR A 1 129 ? -2.74887 7.93009 -30.53103 1.000 43.45694 138 TYR A C 1
ATOM 967 O O . TYR A 1 129 ? -3.19881 8.78814 -31.30031 1.000 42.62267 138 TYR A O 1
ATOM 976 N N . PRO A 1 130 ? -2.60514 6.65702 -30.91543 1.000 45.88456 139 PRO A N 1
ATOM 977 C CA . PRO A 1 130 ? -2.87459 6.27090 -32.30988 1.000 44.02646 139 PRO A CA 1
ATOM 978 C C . PRO A 1 130 ? -4.34228 6.33477 -32.70260 1.000 49.27411 139 PRO A C 1
ATOM 979 O O . PRO A 1 130 ? -4.64202 6.24567 -33.90056 1.000 44.66070 139 PRO A O 1
ATOM 983 N N . SER A 1 131 ? -5.26293 6.48462 -31.75024 1.000 44.76556 140 SER A N 1
ATOM 984 C CA . SER A 1 131 ? -6.67062 6.63453 -32.09451 1.000 45.96682 140 SER A CA 1
ATOM 985 C C . SER A 1 131 ? -7.01012 8.03396 -32.59074 1.000 44.83759 140 SER A C 1
ATOM 986 O O . SER A 1 131 ? -8.12606 8.24661 -33.07758 1.000 47.51634 140 SER A O 1
ATOM 989 N N . VAL A 1 132 ? -6.08515 8.98301 -32.48116 1.000 38.80593 141 VAL A N 1
ATOM 990 C CA . VAL A 1 132 ? -6.31371 10.34406 -32.95408 1.000 40.81350 141 VAL A CA 1
ATOM 991 C C . VAL A 1 132 ? -6.10084 10.37882 -34.46258 1.000 45.10543 141 VAL A C 1
ATOM 992 O O . VAL A 1 132 ? -5.02049 10.03938 -34.95689 1.000 39.25449 141 VAL A O 1
ATOM 996 N N . GLU A 1 133 ? -7.13307 10.79083 -35.19780 1.000 42.91735 142 GLU A N 1
ATOM 997 C CA . GLU A 1 133 ? -7.06140 10.84873 -36.65123 1.000 47.50562 142 GLU A CA 1
ATOM 998 C C . GLU A 1 133 ? -6.91697 12.26337 -37.19465 1.000 44.24579 142 GLU A C 1
ATOM 999 O O . GLU A 1 133 ? -6.55404 12.42371 -38.36513 1.000 44.07729 142 GLU A O 1
ATOM 1005 N N . TRP A 1 134 ? -7.18444 13.28296 -36.38160 1.000 40.61425 143 TRP A N 1
ATOM 1006 C CA . TRP A 1 134 ? -7.04206 14.66673 -36.81089 1.000 42.46132 143 TRP A CA 1
ATOM 1007 C C . TRP A 1 134 ? -6.97863 15.56035 -35.58231 1.000 43.83996 143 TRP A C 1
ATOM 1008 O O . TRP A 1 134 ? -7.52876 15.22851 -34.52932 1.000 40.23325 143 TRP A O 1
ATOM 1019 N N . VAL A 1 135 ? -6.29242 16.69318 -35.72763 1.000 40.31477 144 VAL A N 1
ATOM 1020 C CA . VAL A 1 135 ? -6.19618 17.69129 -34.67155 1.000 41.33854 144 VAL A CA 1
ATOM 1021 C C . VAL A 1 135 ? -6.63620 19.03581 -35.23087 1.000 41.19206 144 VAL A C 1
ATOM 1022 O O . VAL A 1 135 ? -6.55766 19.28492 -36.43820 1.000 40.04731 144 VAL A O 1
ATOM 1026 N N . GLN A 1 136 ? -7.10877 19.90584 -34.34216 1.000 34.13183 145 GLN A N 1
ATOM 1027 C CA . GLN A 1 136 ? -7.55171 21.23688 -34.72394 1.000 33.88082 145 GLN A CA 1
ATOM 1028 C C . GLN A 1 136 ? -6.96432 22.27209 -33.77485 1.000 44.24919 145 GLN A C 1
ATOM 1029 O O . GLN A 1 136 ? -6.61382 21.97413 -32.62928 1.000 40.56557 145 GLN A O 1
ATOM 1035 N N . SER A 1 137 ? -6.86076 23.50152 -34.27460 1.000 40.16630 146 SER A N 1
ATOM 1036 C CA . SER A 1 137 ? -6.32506 24.61150 -33.50180 1.000 36.25190 146 SER A CA 1
ATOM 1037 C C . SER A 1 137 ? -7.03797 25.88796 -33.92295 1.000 42.37227 146 SER A C 1
ATOM 1038 O O . SER A 1 137 ? -7.69148 25.94088 -34.96865 1.000 42.65214 146 SER A O 1
ATOM 1041 N N . PHE A 1 138 ? -6.90255 26.92325 -33.09673 1.000 37.08483 147 PHE A N 1
ATOM 1042 C CA . PHE A 1 138 ? -7.58325 28.18976 -33.32361 1.000 35.47455 147 PHE A CA 1
ATOM 1043 C C . PHE A 1 138 ? -6.60022 29.34524 -33.22472 1.000 45.64567 147 PHE A C 1
ATOM 1044 O O . PHE A 1 138 ? -5.73007 29.36314 -32.34926 1.000 41.84106 147 PHE A O 1
ATOM 1052 N N . ALA A 1 139 ? -6.75276 30.31093 -34.12489 1.000 44.80588 148 ALA A N 1
ATOM 1053 C CA . ALA A 1 139 ? -5.99481 31.54993 -34.09655 1.000 46.45532 148 ALA A CA 1
ATOM 1054 C C . ALA A 1 139 ? -6.95893 32.72623 -34.04200 1.000 44.13441 148 ALA A C 1
ATOM 1055 O O . ALA A 1 139 ? -8.05667 32.67240 -34.60382 1.000 48.39962 148 ALA A O 1
ATOM 1057 N N . ASP A 1 140 ? -6.55124 33.78637 -33.35039 1.000 49.64247 149 ASP A N 1
ATOM 1058 C CA . ASP A 1 140 ? -7.34809 35.00506 -33.30347 1.000 45.32997 149 ASP A CA 1
ATOM 1059 C C . ASP A 1 140 ? -6.40947 36.19837 -33.16058 1.000 47.61907 149 ASP A C 1
ATOM 1060 O O . ASP A 1 140 ? -5.18338 36.06128 -33.21889 1.000 45.76034 149 ASP A O 1
ATOM 1065 N N . GLU A 1 141 ? -7.00019 37.37709 -32.95733 1.000 44.59114 150 GLU A N 1
ATOM 1066 C CA . GLU A 1 141 ? -6.26379 38.63434 -32.96928 1.000 43.02291 150 GLU A CA 1
ATOM 1067 C C . GLU A 1 141 ? -5.37948 38.82934 -31.74472 1.000 48.89354 150 GLU A C 1
ATOM 1068 O O . GLU A 1 141 ? -4.54786 39.74358 -31.74778 1.000 44.75774 150 GLU A O 1
ATOM 1074 N N . ARG A 1 142 ? -5.53617 38.01193 -30.70129 1.000 42.90290 151 ARG A N 1
ATOM 1075 C CA . ARG A 1 142 ? -4.66036 38.13355 -29.54255 1.000 46.15422 151 ARG A CA 1
ATOM 1076 C C . ARG A 1 142 ? -3.25161 37.63925 -29.83755 1.000 52.76424 151 ARG A C 1
ATOM 1077 O O . ARG A 1 142 ? -2.32617 37.95812 -29.08446 1.000 53.72831 151 ARG A O 1
ATOM 1085 N N . CYS A 1 143 ? -3.07002 36.87102 -30.91349 1.000 48.90354 152 CYS A N 1
ATOM 1086 C CA . CYS A 1 143 ? -1.73888 36.40303 -31.30640 1.000 49.34899 152 CYS A CA 1
ATOM 1087 C C . CYS A 1 143 ? -1.79460 36.09066 -32.80765 1.000 48.20283 152 CYS A C 1
ATOM 1088 O O . CYS A 1 143 ? -2.15886 34.98380 -33.20429 1.000 41.64539 152 CYS A O 1
ATOM 1091 N N . GLY A 1 144 ? -1.42328 37.07929 -33.62277 1.000 43.50932 153 GLY A N 1
ATOM 1092 C CA . GLY A 1 144 ? -1.40670 36.90513 -35.06358 1.000 49.45146 153 GLY A CA 1
ATOM 1093 C C . GLY A 1 144 ? -0.35610 35.94207 -35.56986 1.000 48.28155 153 GLY A C 1
ATOM 1094 O O . GLY A 1 144 ? -0.38763 35.58353 -36.75215 1.000 50.46508 153 GLY A O 1
ATOM 1095 N N A ARG A 1 145 ? 0.57169 35.51931 -34.71000 0.500 46.43626 154 ARG A N 1
ATOM 1096 N N B ARG A 1 145 ? 0.56140 35.51194 -34.70591 0.500 47.29172 154 ARG A N 1
ATOM 1097 C CA A ARG A 1 145 ? 1.61393 34.58766 -35.12164 0.500 49.78783 154 ARG A CA 1
ATOM 1098 C CA B ARG A 1 145 ? 1.61229 34.59178 -35.11467 0.500 50.59850 154 ARG A CA 1
ATOM 1099 C C A ARG A 1 145 ? 1.09536 33.15966 -35.22874 0.500 46.97602 154 ARG A C 1
ATOM 1100 C C B ARG A 1 145 ? 1.10705 33.15829 -35.21402 0.500 48.37711 154 ARG A C 1
ATOM 1101 O O A ARG A 1 145 ? 1.62428 32.37344 -36.02293 0.500 42.91436 154 ARG A O 1
ATOM 1102 O O B ARG A 1 145 ? 1.65120 32.36878 -35.99375 0.500 41.86851 154 ARG A O 1
ATOM 1117 N N . ALA A 1 146 ? 0.06558 32.81229 -34.45033 1.000 39.93545 155 ALA A N 1
ATOM 1118 C CA . ALA A 1 146 ? -0.42363 31.43445 -34.42876 1.000 38.61518 155 ALA A CA 1
ATOM 1119 C C . ALA A 1 146 ? -0.91583 30.98432 -35.79919 1.000 41.08025 155 ALA A C 1
ATOM 1120 O O . ALA A 1 146 ? -0.63927 29.85624 -36.22445 1.000 37.78981 155 ALA A O 1
ATOM 1122 N N . GLY A 1 147 ? -1.64284 31.85054 -36.50642 1.000 43.59239 156 GLY A N 1
ATOM 1123 C CA . GLY A 1 147 ? -2.09157 31.49768 -37.84366 1.000 40.58013 156 GLY A CA 1
ATOM 1124 C C . GLY A 1 147 ? -0.93893 31.19628 -38.78205 1.000 37.97118 156 GLY A C 1
ATOM 1125 O O . GLY A 1 147 ? -0.99124 30.24018 -39.55916 1.000 39.93633 156 GLY A O 1
ATOM 1126 N N . VAL A 1 148 ? 0.12251 32.00289 -38.71466 1.000 41.67499 157 VAL A N 1
ATOM 1127 C CA . VAL A 1 148 ? 1.30973 31.74768 -39.52593 1.000 42.67868 157 VAL A CA 1
ATOM 1128 C C . VAL A 1 148 ? 1.93835 30.41377 -39.14412 1.000 45.38604 157 VAL A C 1
ATOM 1129 O O . VAL A 1 148 ? 2.41237 29.66356 -40.00663 1.000 40.58567 157 VAL A O 1
ATOM 1133 N N . VAL A 1 149 ? 1.94579 30.09393 -37.84712 1.000 37.63909 158 VAL A N 1
ATOM 1134 C CA . VAL A 1 149 ? 2.54632 28.84423 -37.38519 1.000 34.37674 158 VAL A CA 1
ATOM 1135 C C . VAL A 1 149 ? 1.76988 27.64713 -37.91736 1.000 36.66486 158 VAL A C 1
ATOM 1136 O O . VAL A 1 149 ? 2.35862 26.66683 -38.39078 1.000 35.48729 158 VAL A O 1
ATOM 1140 N N . TYR A 1 150 ? 0.43720 27.70787 -37.85232 1.000 32.18518 159 TYR A N 1
ATOM 1141 C CA . TYR A 1 150 ? -0.37972 26.58608 -38.30583 1.000 36.74200 159 TYR A CA 1
ATOM 1142 C C . TYR A 1 150 ? -0.23702 26.36784 -39.80701 1.000 38.68556 159 TYR A C 1
ATOM 1143 O O . TYR A 1 150 ? -0.21930 25.22263 -40.27288 1.000 37.76778 159 TYR A O 1
ATOM 1152 N N . GLN A 1 151 ? -0.14585 27.45390 -40.58011 1.000 34.85613 160 GLN A N 1
ATOM 1153 C CA . GLN A 1 151 ? 0.09560 27.32120 -42.01336 1.000 44.26157 160 GLN A CA 1
ATOM 1154 C C . GLN A 1 151 ? 1.45953 26.69900 -42.27951 1.000 41.66459 160 GLN A C 1
ATOM 1155 O O . GLN A 1 151 ? 1.60055 25.84403 -43.16189 1.000 43.54453 160 GLN A O 1
ATOM 1161 N N . ALA A 1 152 ? 2.47600 27.11016 -41.51652 1.000 40.10356 161 ALA A N 1
ATOM 1162 C CA . ALA A 1 152 ? 3.80739 26.53742 -41.68087 1.000 44.57821 161 ALA A CA 1
ATOM 1163 C C . ALA A 1 152 ? 3.83888 25.06770 -41.28519 1.000 42.45330 161 ALA A C 1
ATOM 1164 O O . ALA A 1 152 ? 4.66963 24.30737 -41.79502 1.000 49.86273 161 ALA A O 1
ATOM 1166 N N . SER A 1 153 ? 2.95189 24.65248 -40.38384 1.000 46.34788 162 SER A N 1
ATOM 1167 C CA . SER A 1 153 ? 2.83616 23.26050 -39.97544 1.000 42.34188 162 SER A CA 1
ATOM 1168 C C . SER A 1 153 ? 1.91538 22.46095 -40.88842 1.000 43.29452 162 SER A C 1
ATOM 1169 O O . SER A 1 153 ? 1.59796 21.30835 -40.57470 1.000 44.09759 162 SER A O 1
ATOM 1172 N N . ASN A 1 154 ? 1.47443 23.05820 -41.99843 1.000 48.89411 163 ASN A N 1
ATOM 1173 C CA . ASN A 1 154 ? 0.65948 22.39113 -43.01608 1.000 50.97556 163 ASN A CA 1
ATOM 1174 C C . ASN A 1 154 ? -0.71368 21.98979 -42.47733 1.000 47.93822 163 ASN A C 1
ATOM 1175 O O . ASN A 1 154 ? -1.21488 20.90140 -42.76302 1.000 47.45460 163 ASN A O 1
ATOM 1180 N N . PHE A 1 155 ? -1.32365 22.87720 -41.69745 1.000 39.69591 164 PHE A N 1
ATOM 1181 C CA . PHE A 1 155 ? -2.73402 22.75765 -41.36280 1.000 41.87723 164 PHE A CA 1
ATOM 1182 C C . PHE A 1 155 ? -3.58062 23.34479 -42.48582 1.000 46.67698 164 PHE A C 1
ATOM 1183 O O . PHE A 1 155 ? -3.16286 24.27105 -43.18541 1.000 41.85473 164 PHE A O 1
ATOM 1191 N N . ASP A 1 156 ? -4.77912 22.79911 -42.65639 1.000 41.28432 165 ASP A N 1
ATOM 1192 C CA . ASP A 1 156 ? -5.75512 23.39091 -43.55843 1.000 41.62349 165 ASP A CA 1
ATOM 1193 C C . ASP A 1 156 ? -6.69299 24.31004 -42.78447 1.000 41.13369 165 ASP A C 1
ATOM 1194 O O . ASP A 1 156 ? -7.02681 24.05414 -41.62534 1.000 39.31010 165 ASP A O 1
ATOM 1199 N N . PHE A 1 157 ? -7.10973 25.39290 -43.43689 1.000 35.60811 166 PHE A N 1
ATOM 1200 C CA . PHE A 1 157 ? -8.06483 26.33047 -42.85841 1.000 34.42984 166 PHE A CA 1
ATOM 1201 C C . PHE A 1 157 ? -9.47817 25.94254 -43.27836 1.000 42.25653 166 PHE A C 1
ATOM 1202 O O . PHE A 1 157 ? -9.74271 25.74081 -44.46791 1.000 41.72501 166 PHE A O 1
ATOM 1210 N N . ILE A 1 158 ? -10.38474 25.83493 -42.30463 1.000 37.60508 167 ILE A N 1
ATOM 1211 C CA . ILE A 1 158 ? -11.72058 25.31929 -42.59012 1.000 42.51143 167 ILE A CA 1
ATOM 1212 C C . ILE A 1 158 ? -12.81061 26.24728 -42.06996 1.000 43.49546 167 ILE A C 1
ATOM 1213 O O . ILE A 1 158 ? -13.95990 25.82649 -41.89687 1.000 52.44551 167 ILE A O 1
ATOM 1218 N N . GLY A 1 159 ? -12.47769 27.50790 -41.82576 1.000 39.00381 168 GLY A N 1
ATOM 1219 C CA . GLY A 1 159 ? -13.48736 28.51021 -41.54426 1.000 47.08165 168 GLY A CA 1
ATOM 1220 C C . GLY A 1 159 ? -13.23177 29.25728 -40.24950 1.000 52.73643 168 GLY A C 1
ATOM 1221 O O . GLY A 1 159 ? -12.38631 28.89249 -39.43454 1.000 47.78058 168 GLY A O 1
ATOM 1222 N N . SER A 1 160 ? -14.00532 30.32788 -40.07490 1.000 52.18160 169 SER A N 1
ATOM 1223 C CA . SER A 1 160 ? -13.92884 31.19339 -38.90730 1.000 55.97711 169 SER A CA 1
ATOM 1224 C C . SER A 1 160 ? -15.29467 31.29108 -38.23699 1.000 60.39274 169 SER A C 1
ATOM 1225 O O . SER A 1 160 ? -16.31807 30.88060 -38.78833 1.000 64.03155 169 SER A O 1
ATOM 1228 N N . HIS A 1 161 ? -15.29904 31.84152 -37.02614 1.000 57.33792 170 HIS A N 1
ATOM 1229 C CA . HIS A 1 161 ? -16.52870 32.06000 -36.27429 1.000 54.68124 170 HIS A CA 1
ATOM 1230 C C . HIS A 1 161 ? -16.23036 33.02001 -35.13135 1.000 59.04943 170 HIS A C 1
ATOM 1231 O O . HIS A 1 161 ? -15.07779 33.18556 -34.71902 1.000 55.05861 170 HIS A O 1
ATOM 1238 N N . GLU A 1 162 ? -17.28565 33.65196 -34.62716 1.000 62.20193 171 GLU A N 1
ATOM 1239 C CA . GLU A 1 162 ? -17.16746 34.57665 -33.51066 1.000 64.68003 171 GLU A CA 1
ATOM 1240 C C . GLU A 1 162 ? -17.35119 33.82878 -32.19749 1.000 58.02875 171 GLU A C 1
ATOM 1241 O O . GLU A 1 162 ? -18.22913 32.96946 -32.07437 1.000 58.18986 171 GLU A O 1
ATOM 1247 N N . SER A 1 163 ? -16.51043 34.15600 -31.21981 1.000 54.27074 172 SER A N 1
ATOM 1248 C CA . SER A 1 163 ? -16.56932 33.54643 -29.90037 1.000 58.53049 172 SER A CA 1
ATOM 1249 C C . SER A 1 163 ? -16.57700 34.63066 -28.83371 1.000 57.34378 172 SER A C 1
ATOM 1250 O O . SER A 1 163 ? -15.98826 35.70055 -29.00727 1.000 57.01758 172 SER A O 1
ATOM 1253 N N . THR A 1 164 ? -17.25134 34.34049 -27.72590 1.000 63.80256 173 THR A N 1
ATOM 1254 C CA . THR A 1 164 ? -17.36726 35.26608 -26.60764 1.000 61.54581 173 THR A CA 1
ATOM 1255 C C . THR A 1 164 ? -16.37372 34.88082 -25.51993 1.000 56.48074 173 THR A C 1
ATOM 1256 O O . THR A 1 164 ? -16.31860 33.71823 -25.10539 1.000 54.06320 173 THR A O 1
ATOM 1260 N N . PHE A 1 165 ? -15.59164 35.85625 -25.06549 1.000 54.43933 174 PHE A N 1
ATOM 1261 C CA . PHE A 1 165 ? -14.60483 35.65448 -24.01725 1.000 52.82031 174 PHE A CA 1
ATOM 1262 C C . PHE A 1 165 ? -14.85677 36.62125 -22.86861 1.000 57.50465 174 PHE A C 1
ATOM 1263 O O . PHE A 1 165 ? -15.32870 37.74418 -23.07053 1.000 57.05424 174 PHE A O 1
ATOM 1271 N N . TYR A 1 166 ? -14.53616 36.17249 -21.65831 1.000 56.39433 175 TYR A N 1
ATOM 1272 C CA . TYR A 1 166 ? -14.64274 36.98798 -20.45717 1.000 58.74282 175 TYR A CA 1
ATOM 1273 C C . TYR A 1 166 ? -13.25191 37.19789 -19.87899 1.000 60.68080 175 TYR A C 1
ATOM 1274 O O . TYR A 1 166 ? -12.51920 36.22994 -19.64900 1.000 60.66027 175 TYR A O 1
ATOM 1283 N N . GLU A 1 167 ? -12.88816 38.45742 -19.65754 1.000 61.25204 176 GLU A N 1
ATOM 1284 C CA . GLU A 1 167 ? -11.61550 38.81853 -19.04673 1.000 64.12336 176 GLU A CA 1
ATOM 1285 C C . GLU A 1 167 ? -11.87462 39.23655 -17.60554 1.000 66.90822 176 GLU A C 1
ATOM 1286 O O . GLU A 1 167 ? -12.65631 40.16055 -17.35460 1.000 62.61326 176 GLU A O 1
ATOM 1292 N N . LEU A 1 168 ? -11.21695 38.56083 -16.66528 1.000 69.08220 177 LEU A N 1
ATOM 1293 C CA . LEU A 1 168 ? -11.42481 38.80449 -15.24009 1.000 70.97556 177 LEU A CA 1
ATOM 1294 C C . LEU A 1 168 ? -10.06946 38.81678 -14.54803 1.000 78.63753 177 LEU A C 1
ATOM 1295 O O . LEU A 1 168 ? -9.42938 37.76801 -14.41959 1.000 78.94873 177 LEU A O 1
ATOM 1300 N N . ASP A 1 169 ? -9.63984 40.00089 -14.10466 1.000 80.97602 178 ASP A N 1
ATOM 1301 C CA . ASP A 1 169 ? -8.38808 40.17218 -13.36440 1.000 78.95507 178 ASP A CA 1
ATOM 1302 C C . ASP A 1 169 ? -7.19428 39.64797 -14.16224 1.000 78.41514 178 ASP A C 1
ATOM 1303 O O . ASP A 1 169 ? -6.34369 38.91797 -13.64901 1.000 80.36249 178 ASP A O 1
ATOM 1308 N N . GLY A 1 170 ? -7.13706 40.03125 -15.43753 1.000 70.18667 179 GLY A N 1
ATOM 1309 C CA . GLY A 1 170 ? -6.05992 39.62659 -16.31476 1.000 68.20610 179 GLY A CA 1
ATOM 1310 C C . GLY A 1 170 ? -6.17881 38.23391 -16.89301 1.000 67.05681 179 GLY A C 1
ATOM 1311 O O . GLY A 1 170 ? -5.40048 37.88787 -17.79162 1.000 67.63507 179 GLY A O 1
ATOM 1312 N N . GLU A 1 171 ? -7.11748 37.42324 -16.41590 1.000 69.55514 180 GLU A N 1
ATOM 1313 C CA . GLU A 1 171 ? -7.31275 36.06886 -16.90863 1.000 65.92697 180 GLU A CA 1
ATOM 1314 C C . GLU A 1 171 ? -8.45734 36.03263 -17.91418 1.000 60.48905 180 GLU A C 1
ATOM 1315 O O . GLU A 1 171 ? -9.39611 36.82993 -17.84496 1.000 61.53885 180 GLU A O 1
ATOM 1321 N N . TRP A 1 172 ? -8.37049 35.09411 -18.85280 1.000 57.07652 181 TRP A N 1
ATOM 1322 C CA . TRP A 1 172 ? -9.31319 34.99950 -19.95757 1.000 56.16805 181 TRP A CA 1
ATOM 1323 C C . TRP A 1 172 ? -10.01174 33.64803 -19.94131 1.000 51.21470 181 TRP A C 1
ATOM 1324 O O . TRP A 1 172 ? -9.37522 32.60815 -19.74278 1.000 53.69948 181 TRP A O 1
ATOM 1335 N N . TYR A 1 173 ? -11.32552 33.67501 -20.15546 1.000 52.60778 182 TYR A N 1
ATOM 1336 C CA . TYR A 1 173 ? -12.16562 32.48696 -20.10870 1.000 51.68806 182 TYR A CA 1
ATOM 1337 C C . TYR A 1 173 ? -13.05711 32.45797 -21.33836 1.000 56.10869 182 TYR A C 1
ATOM 1338 O O . TYR A 1 173 ? -13.71423 33.45533 -21.65339 1.000 55.13148 182 TYR A O 1
ATOM 1347 N N . HIS A 1 174 ? -13.08530 31.31985 -22.02444 1.000 56.43905 183 HIS A N 1
ATOM 1348 C CA . HIS A 1 174 ? -14.08440 31.11185 -23.05954 1.000 57.18499 183 HIS A CA 1
ATOM 1349 C C . HIS A 1 174 ? -15.46690 31.03814 -22.42086 1.000 64.15240 183 HIS A C 1
ATOM 1350 O O . HIS A 1 174 ? -15.61170 30.69868 -21.24300 1.000 58.06916 183 HIS A O 1
ATOM 1357 N N . GLU A 1 175 ? -16.49350 31.37347 -23.20588 1.000 62.11174 184 GLU A N 1
ATOM 1358 C CA . GLU A 1 175 ? -17.85106 31.34088 -22.67058 1.000 64.47238 184 GLU A CA 1
ATOM 1359 C C . GLU A 1 175 ? -18.27442 29.92394 -22.30460 1.000 69.27762 184 GLU A C 1
ATOM 1360 O O . GLU A 1 175 ? -19.13314 29.73832 -21.43450 1.000 66.80808 184 GLU A O 1
ATOM 1366 N N . ILE A 1 176 ? -17.68476 28.91621 -22.95040 1.000 64.97371 185 ILE A N 1
ATOM 1367 C CA . ILE A 1 176 ? -17.93181 27.53264 -22.55647 1.000 62.50103 185 ILE A CA 1
ATOM 1368 C C . ILE A 1 176 ? -17.34959 27.26686 -21.17449 1.000 69.66911 185 ILE A C 1
ATOM 1369 O O . ILE A 1 176 ? -18.02874 26.73749 -20.28692 1.000 75.41464 185 ILE A O 1
ATOM 1374 N N . THR A 1 177 ? -16.07844 27.62929 -20.97487 1.000 69.08010 186 THR A N 1
ATOM 1375 C CA . THR A 1 177 ? -15.45485 27.47906 -19.66410 1.000 70.06866 186 THR A CA 1
ATOM 1376 C C . THR A 1 177 ? -16.18590 28.29493 -18.60644 1.000 74.72777 186 THR A C 1
ATOM 1377 O O . THR A 1 177 ? -16.25540 27.88659 -17.44132 1.000 76.96627 186 THR A O 1
ATOM 1381 N N . MET A 1 178 ? -16.75357 29.43640 -18.99829 1.000 76.30589 187 MET A N 1
ATOM 1382 C CA . MET A 1 178 ? -17.45100 30.29243 -18.04568 1.000 75.23528 187 MET A CA 1
ATOM 1383 C C . MET A 1 178 ? -18.70147 29.61137 -17.50259 1.000 84.26950 187 MET A C 1
ATOM 1384 O O . MET A 1 178 ? -18.94573 29.61341 -16.29043 1.000 92.43360 187 MET A O 1
ATOM 1389 N N . ASN A 1 179 ? -19.50354 29.01910 -18.38500 1.000 81.73670 188 ASN A N 1
ATOM 1390 C CA . ASN A 1 179 ? -20.79758 28.46166 -18.01874 1.000 88.05554 188 ASN A CA 1
ATOM 1391 C C . ASN A 1 179 ? -20.74362 26.96521 -17.74102 1.000 93.01114 188 ASN A C 1
ATOM 1392 O O . ASN A 1 179 ? -21.79550 26.33619 -17.58780 1.000 98.76621 188 ASN A O 1
ATOM 1397 N N . ALA A 1 180 ? -19.54724 26.38108 -17.66863 1.000 93.30775 189 ALA A N 1
ATOM 1398 C CA . ALA A 1 180 ? -19.39753 24.94604 -17.42803 1.000 99.87341 189 ALA A CA 1
ATOM 1399 C C . ALA A 1 180 ? -19.60547 24.65269 -15.94073 1.000 110.07037 189 ALA A C 1
ATOM 1400 O O . ALA A 1 180 ? -18.67528 24.37116 -15.18220 1.000 113.31180 189 ALA A O 1
ATOM 1402 N N . ILE A 1 181 ? -20.87343 24.72756 -15.52844 1.000 113.08309 190 ILE A N 1
ATOM 1403 C CA . ILE A 1 181 ? -21.23093 24.40068 -14.15180 1.000 111.89379 190 ILE A CA 1
ATOM 1404 C C . ILE A 1 181 ? -21.04881 22.91275 -13.88671 1.000 114.64245 190 ILE A C 1
ATOM 1405 O O . ILE A 1 181 ? -20.75403 22.50601 -12.75603 1.000 116.29354 190 ILE A O 1
ATOM 1410 N N . LYS A 1 182 ? -21.21111 22.08081 -14.91770 1.000 116.91385 191 LYS A N 1
ATOM 1411 C CA . LYS A 1 182 ? -21.15354 20.63324 -14.75525 1.000 119.28979 191 LYS A CA 1
ATOM 1412 C C . LYS A 1 182 ? -19.76074 20.12880 -14.40064 1.000 128.46043 191 LYS A C 1
ATOM 1413 O O . LYS A 1 182 ? -19.62953 18.98140 -13.96211 1.000 134.21525 191 LYS A O 1
ATOM 1419 N N . ARG A 1 183 ? -18.72175 20.94657 -14.58851 1.000 127.54314 192 ARG A N 1
ATOM 1420 C CA . ARG A 1 183 ? -17.36889 20.50275 -14.26715 1.000 129.81904 192 ARG A CA 1
ATOM 1421 C C . ARG A 1 183 ? -17.19645 20.29510 -12.76775 1.000 128.07190 192 ARG A C 1
ATOM 1422 O O . ARG A 1 183 ? -16.53243 19.34385 -12.33932 1.000 128.14922 192 ARG A O 1
ATOM 1430 N N . GLY A 1 184 ? -17.78444 21.16946 -11.95812 1.000 124.85006 193 GLY A N 1
ATOM 1431 C CA . GLY A 1 184 ? -17.60828 21.08859 -10.52202 1.000 126.81411 193 GLY A CA 1
ATOM 1432 C C . GLY A 1 184 ? -16.25459 21.56166 -10.04402 1.000 121.22086 193 GLY A C 1
ATOM 1433 O O . GLY A 1 184 ? -15.68529 20.97068 -9.11764 1.000 119.46775 193 GLY A O 1
ATOM 1434 N N . GLY A 1 185 ? -15.71720 22.61344 -10.65233 1.000 117.98463 194 GLY A N 1
ATOM 1435 C CA . GLY A 1 185 ? -14.40638 23.12950 -10.29728 1.000 113.44795 194 GLY A CA 1
ATOM 1436 C C . GLY A 1 185 ? -14.50952 24.29056 -9.32126 1.000 113.96361 194 GLY A C 1
ATOM 1437 O O . GLY A 1 185 ? -15.43200 25.10198 -9.39913 1.000 114.27406 194 GLY A O 1
ATOM 1438 N N . GLN A 1 186 ? -13.54580 24.35334 -8.39982 1.000 109.39068 195 GLN A N 1
ATOM 1439 C CA . GLN A 1 186 ? -13.48597 25.46476 -7.45906 1.000 107.70089 195 GLN A CA 1
ATOM 1440 C C . GLN A 1 186 ? -13.17034 26.78180 -8.15520 1.000 112.93972 195 GLN A C 1
ATOM 1441 O O . GLN A 1 186 ? -13.42223 27.84907 -7.58552 1.000 111.32053 195 GLN A O 1
ATOM 1447 N N . ARG A 1 187 ? -12.62935 26.73007 -9.37324 1.000 112.48767 196 ARG A N 1
ATOM 1448 C CA . ARG A 1 187 ? -12.40127 27.94712 -10.14195 1.000 106.23348 196 ARG A CA 1
ATOM 1449 C C . ARG A 1 187 ? -13.70359 28.47266 -10.73444 1.000 109.54353 196 ARG A C 1
ATOM 1450 O O . ARG A 1 187 ? -13.99925 29.66866 -10.64071 1.000 106.97532 196 ARG A O 1
ATOM 1458 N N . GLY A 1 188 ? -14.50071 27.58366 -11.33349 1.000 111.81109 197 GLY A N 1
ATOM 1459 C CA . GLY A 1 188 ? -15.69881 28.01453 -12.03404 1.000 113.75147 197 GLY A CA 1
ATOM 1460 C C . GLY A 1 188 ? -16.75228 28.63307 -11.13706 1.000 113.71050 197 GLY A C 1
ATOM 1461 O O . GLY A 1 188 ? -17.47731 29.53681 -11.56370 1.000 112.14990 197 GLY A O 1
ATOM 1462 N N . VAL A 1 189 ? -16.86277 28.15906 -9.89390 1.000 114.17762 198 VAL A N 1
ATOM 1463 C CA . VAL A 1 189 ? -17.84509 28.73103 -8.97715 1.000 108.27149 198 VAL A CA 1
ATOM 1464 C C . VAL A 1 189 ? -17.45906 30.15610 -8.60124 1.000 106.25357 198 VAL A C 1
ATOM 1465 O O . VAL A 1 189 ? -18.31963 31.03773 -8.49003 1.000 107.96987 198 VAL A O 1
ATOM 1469 N N . TYR A 1 190 ? -16.16314 30.40667 -8.39947 1.000 106.07431 199 TYR A N 1
ATOM 1470 C CA . TYR A 1 190 ? -15.70153 31.77406 -8.18925 1.000 105.65723 199 TYR A CA 1
ATOM 1471 C C . TYR A 1 190 ? -15.89127 32.62368 -9.43933 1.000 107.42857 199 TYR A C 1
ATOM 1472 O O . TYR A 1 190 ? -16.06794 33.84363 -9.33920 1.000 106.91089 199 TYR A O 1
ATOM 1481 N N . LEU A 1 191 ? -15.86891 31.99911 -10.61802 1.000 106.41524 200 LEU A N 1
ATOM 1482 C CA . LEU A 1 191 ? -15.97222 32.74834 -11.86636 1.000 113.21203 200 LEU A CA 1
ATOM 1483 C C . LEU A 1 191 ? -17.35064 33.37793 -12.02266 1.000 109.21790 200 LEU A C 1
ATOM 1484 O O . LEU A 1 191 ? -17.47430 34.59279 -12.21774 1.000 105.64289 200 LEU A O 1
ATOM 1489 N N . ARG A 1 192 ? -18.40450 32.56285 -11.94310 1.000 109.21417 201 ARG A N 1
ATOM 1490 C CA . ARG A 1 192 ? -19.75882 33.09648 -12.02096 1.000 111.33383 201 ARG A CA 1
ATOM 1491 C C . ARG A 1 192 ? -20.09298 33.98862 -10.83298 1.000 110.90812 201 ARG A C 1
ATOM 1492 O O . ARG A 1 192 ? -21.05963 34.75530 -10.90181 1.000 108.55132 201 ARG A O 1
ATOM 1500 N N . ALA A 1 193 ? -19.31805 33.90513 -9.74909 1.000 108.08624 202 ALA A N 1
ATOM 1501 C CA . ALA A 1 193 ? -19.51664 34.81028 -8.62284 1.000 106.13267 202 ALA A CA 1
ATOM 1502 C C . ALA A 1 193 ? -19.09204 36.22820 -8.98357 1.000 107.36881 202 ALA A C 1
ATOM 1503 O O . ALA A 1 193 ? -19.79924 37.19589 -8.67993 1.000 106.96594 202 ALA A O 1
ATOM 1505 N N . ASN A 1 194 ? -17.93509 36.37050 -9.63253 1.000 106.11627 203 ASN A N 1
ATOM 1506 C CA . ASN A 1 194 ? -17.44672 37.65920 -10.10751 1.000 105.41218 203 ASN A CA 1
ATOM 1507 C C . ASN A 1 194 ? -17.77132 37.88904 -11.57960 1.000 102.11676 203 ASN A C 1
ATOM 1508 O O . ASN A 1 194 ? -17.04607 38.61275 -12.26998 1.000 97.55833 203 ASN A O 1
ATOM 1513 N N . LYS A 1 195 ? -18.85486 37.28241 -12.07158 1.000 105.01767 204 LYS A N 1
ATOM 1514 C CA . LYS A 1 195 ? -19.21373 37.41253 -13.48054 1.000 104.09590 204 LYS A CA 1
ATOM 1515 C C . LYS A 1 195 ? -19.55688 38.85057 -13.84799 1.000 101.26846 204 LYS A C 1
ATOM 1516 O O . LYS A 1 195 ? -19.39508 39.24905 -15.00719 1.000 100.57556 204 LYS A O 1
ATOM 1522 N N . GLU A 1 196 ? -20.02351 39.64379 -12.88174 1.000 99.57769 205 GLU A N 1
ATOM 1523 C CA . GLU A 1 196 ? -20.40645 41.02239 -13.15753 1.000 101.83926 205 GLU A CA 1
ATOM 1524 C C . GLU A 1 196 ? -19.20809 41.95653 -13.26194 1.000 96.59626 205 GLU A C 1
ATOM 1525 O O . GLU A 1 196 ? -19.32047 43.01978 -13.88124 1.000 93.87422 205 GLU A O 1
ATOM 1531 N N . ARG A 1 197 ? -18.07238 41.58950 -12.66745 1.000 92.33188 206 ARG A N 1
ATOM 1532 C CA . ARG A 1 197 ? -16.83649 42.34049 -12.84750 1.000 92.29746 206 ARG A CA 1
ATOM 1533 C C . ARG A 1 197 ? -16.15795 42.02184 -14.17628 1.000 89.26144 206 ARG A C 1
ATOM 1534 O O . ARG A 1 197 ? -15.38541 42.84524 -14.68153 1.000 83.52759 206 ARG A O 1
ATOM 1542 N N . ALA A 1 198 ? -16.46214 40.86942 -14.76886 1.000 83.02439 207 ALA A N 1
ATOM 1543 C CA . ALA A 1 198 ? -15.78382 40.43655 -15.98283 1.000 77.88282 207 ALA A CA 1
ATOM 1544 C C . ALA A 1 198 ? -16.14321 41.32491 -17.16849 1.000 75.79038 207 ALA A C 1
ATOM 1545 O O . ALA A 1 198 ? -17.28987 41.75541 -17.32336 1.000 69.88591 207 ALA A O 1
ATOM 1547 N N . VAL A 1 199 ? -15.14882 41.59348 -18.00924 1.000 68.34315 208 VAL A N 1
ATOM 1548 C CA . VAL A 1 199 ? -15.33567 42.37765 -19.22452 1.000 67.23757 208 VAL A CA 1
ATOM 1549 C C . VAL A 1 199 ? -15.57885 41.41499 -20.37972 1.000 68.46549 208 VAL A C 1
ATOM 1550 O O . VAL A 1 199 ? -14.77242 40.51157 -20.62656 1.000 64.54429 208 VAL A O 1
ATOM 1554 N N . VAL A 1 200 ? -16.68702 41.60699 -21.08743 1.000 64.13063 209 VAL A N 1
ATOM 1555 C CA . VAL A 1 200 ? -17.06856 40.70725 -22.17018 1.000 61.78484 209 VAL A CA 1
ATOM 1556 C C . VAL A 1 200 ? -16.32811 41.10363 -23.44129 1.000 62.42535 209 VAL A C 1
ATOM 1557 O O . VAL A 1 200 ? -16.23936 42.28931 -23.78280 1.000 62.26669 209 VAL A O 1
ATOM 1561 N N . HIS A 1 201 ? -15.78113 40.10864 -24.13803 1.000 61.40759 210 HIS A N 1
ATOM 1562 C CA . HIS A 1 201 ? -15.09911 40.30751 -25.40826 1.000 58.17589 210 HIS A CA 1
ATOM 1563 C C . HIS A 1 201 ? -15.63933 39.31901 -26.42952 1.000 57.79011 210 HIS A C 1
ATOM 1564 O O . HIS A 1 201 ? -15.88841 38.15423 -26.10529 1.000 59.19723 210 HIS A O 1
ATOM 1571 N N . LYS A 1 202 ? -15.82093 39.78793 -27.66185 1.000 62.71773 211 LYS A N 1
ATOM 1572 C CA . LYS A 1 202 ? -16.17442 38.93415 -28.79025 1.000 63.84017 211 LYS A CA 1
ATOM 1573 C C . LYS A 1 202 ? -15.04514 38.98984 -29.80767 1.000 65.42017 211 LYS A C 1
ATOM 1574 O O . LYS A 1 202 ? -14.69961 40.07109 -30.29618 1.000 63.75929 211 LYS A O 1
ATOM 1580 N N . PHE A 1 203 ? -14.47088 37.83057 -30.11869 1.000 68.27750 212 PHE A N 1
ATOM 1581 C CA . PHE A 1 203 ? -13.35879 37.72484 -31.04986 1.000 61.97886 212 PHE A CA 1
ATOM 1582 C C . PHE A 1 203 ? -13.70792 36.76988 -32.18184 1.000 64.51466 212 PHE A C 1
ATOM 1583 O O . PHE A 1 203 ? -14.46623 35.81217 -31.99968 1.000 59.10167 212 PHE A O 1
ATOM 1591 N N . ASN A 1 204 ? -13.14211 37.04064 -33.35459 1.000 57.10595 213 ASN A N 1
ATOM 1592 C CA . ASN A 1 204 ? -13.20216 36.09891 -34.46207 1.000 56.18313 213 ASN A CA 1
ATOM 1593 C C . ASN A 1 204 ? -12.11636 35.04681 -34.28297 1.000 50.14900 213 ASN A C 1
ATOM 1594 O O . ASN A 1 204 ? -10.95327 35.38076 -34.03613 1.000 48.83886 213 ASN A O 1
ATOM 1599 N N . GLN A 1 205 ? -12.49598 33.77720 -34.39464 1.000 44.15762 214 GLN A N 1
ATOM 1600 C CA . GLN A 1 205 ? -11.56501 32.66646 -34.25231 1.000 47.96245 214 GLN A CA 1
ATOM 1601 C C . GLN A 1 205 ? -11.46186 31.92814 -35.57723 1.000 50.32445 214 GLN A C 1
ATOM 1602 O O . GLN A 1 205 ? -12.48097 31.64049 -36.21134 1.000 45.42229 214 GLN A O 1
ATOM 1608 N N . TYR A 1 206 ? -10.23531 31.62412 -35.98863 1.000 39.41157 215 TYR A N 1
ATOM 1609 C CA . TYR A 1 206 ? -9.96255 30.99456 -37.27394 1.000 45.03698 215 TYR A CA 1
ATOM 1610 C C . TYR A 1 206 ? -9.49846 29.56609 -37.02919 1.000 42.45762 215 TYR A C 1
ATOM 1611 O O . TYR A 1 206 ? -8.47552 29.34468 -36.37186 1.000 41.91712 215 TYR A O 1
ATOM 1620 N N . ARG A 1 207 ? -10.25502 28.60591 -37.55412 1.000 37.82937 216 ARG A N 1
ATOM 1621 C CA . ARG A 1 207 ? -10.07827 27.19814 -37.22355 1.000 36.69838 216 ARG A CA 1
ATOM 1622 C C . ARG A 1 207 ? -9.17652 26.52335 -38.25172 1.000 42.50699 216 ARG A C 1
ATOM 1623 O O . ARG A 1 207 ? -9.45368 26.56613 -39.45683 1.000 39.52807 216 ARG A O 1
ATOM 1631 N N . TYR A 1 208 ? -8.10487 25.89838 -37.77253 1.000 35.16669 217 TYR A N 1
ATOM 1632 C CA . TYR A 1 208 ? -7.20701 25.10682 -38.59794 1.000 38.75593 217 TYR A CA 1
ATOM 1633 C C . TYR A 1 208 ? -7.33028 23.63627 -38.22093 1.000 43.99141 217 TYR A C 1
ATOM 1634 O O . TYR A 1 208 ? -7.67019 23.29912 -37.08399 1.000 36.42033 217 TYR A O 1
ATOM 1643 N N . ILE A 1 209 ? -7.05526 22.75825 -39.18457 1.000 33.32553 218 ILE A N 1
ATOM 1644 C CA . ILE A 1 209 ? -7.18525 21.32155 -38.97685 1.000 37.79609 218 ILE A CA 1
ATOM 1645 C C . ILE A 1 209 ? -6.04739 20.60635 -39.69464 1.000 38.46578 218 ILE A C 1
ATOM 1646 O O . ILE A 1 209 ? -5.56893 21.05004 -40.74269 1.000 39.98398 218 ILE A O 1
ATOM 1651 N N . ARG A 1 210 ? -5.60191 19.49614 -39.10769 1.000 37.84178 219 ARG A N 1
ATOM 1652 C CA . ARG A 1 210 ? -4.54289 18.67192 -39.68179 1.000 44.21706 219 ARG A CA 1
ATOM 1653 C C . ARG A 1 210 ? -4.96314 17.21456 -39.58422 1.000 41.85475 219 ARG A C 1
ATOM 1654 O O . ARG A 1 210 ? -5.13561 16.69075 -38.47971 1.000 30.95605 219 ARG A O 1
ATOM 1662 N N . PHE A 1 211 ? -5.12643 16.56136 -40.73037 1.000 38.63766 220 PHE A N 1
ATOM 1663 C CA . PHE A 1 211 ? -5.56075 15.17065 -40.76859 1.000 44.29572 220 PHE A CA 1
ATOM 1664 C C . PHE A 1 211 ? -4.35050 14.25370 -40.64262 1.000 41.82316 220 PHE A C 1
ATOM 1665 O O . PHE A 1 211 ? -3.42794 14.31810 -41.46160 1.000 39.93556 220 PHE A O 1
ATOM 1673 N N . LEU A 1 212 ? -4.35206 13.41115 -39.60982 1.000 38.92062 221 LEU A N 1
ATOM 1674 C CA . LEU A 1 212 ? -3.31280 12.40387 -39.44140 1.000 45.69307 221 LEU A CA 1
ATOM 1675 C C . LEU A 1 212 ? -3.64357 11.11342 -40.17600 1.000 56.39393 221 LEU A C 1
ATOM 1676 O O . LEU A 1 212 ? -2.73172 10.39489 -40.60180 1.000 53.71860 221 LEU A O 1
ATOM 1681 N N . ASN A 1 213 ? -4.92764 10.80745 -40.32767 1.000 56.56553 222 ASN A N 1
ATOM 1682 C CA . ASN A 1 213 ? -5.40354 9.69062 -41.13508 1.000 62.52082 222 ASN A CA 1
ATOM 1683 C C . ASN A 1 213 ? -6.06937 10.28886 -42.36792 1.000 59.89412 222 ASN A C 1
ATOM 1684 O O . ASN A 1 213 ? -7.10632 10.95070 -42.25659 1.000 60.94823 222 ASN A O 1
ATOM 1689 N N . LYS A 1 214 ? -5.46956 10.06463 -43.53971 1.000 68.03610 223 LYS A N 1
ATOM 1690 C CA . LYS A 1 214 ? -5.92988 10.74455 -44.74729 1.000 65.49328 223 LYS A CA 1
ATOM 1691 C C . LYS A 1 214 ? -7.36335 10.36884 -45.10310 1.000 67.55475 223 LYS A C 1
ATOM 1692 O O . LYS A 1 214 ? -8.06308 11.15025 -45.75719 1.000 65.68741 223 LYS A O 1
ATOM 1698 N N . ARG A 1 215 ? -7.82106 9.18698 -44.68340 1.000 67.51900 224 ARG A N 1
ATOM 1699 C CA . ARG A 1 215 ? -9.19870 8.79135 -44.94972 1.000 65.01194 224 ARG A CA 1
ATOM 1700 C C . ARG A 1 215 ? -10.19989 9.60268 -44.13669 1.000 65.27820 224 ARG A C 1
ATOM 1701 O O . ARG A 1 215 ? -11.36658 9.69503 -44.53128 1.000 69.66967 224 ARG A O 1
ATOM 1709 N N . ALA A 1 216 ? -9.77336 10.19492 -43.01784 1.000 61.98615 225 ALA A N 1
ATOM 1710 C CA . ALA A 1 216 ? -10.66011 11.02321 -42.20891 1.000 62.04281 225 ALA A CA 1
ATOM 1711 C C . ALA A 1 216 ? -11.02505 12.33681 -42.88906 1.000 59.23836 225 ALA A C 1
ATOM 1712 O O . ALA A 1 216 ? -11.96329 13.00565 -42.44053 1.000 59.01631 225 ALA A O 1
ATOM 1714 N N A ARG A 1 217 ? -10.31212 12.72622 -43.94916 0.560 56.40360 226 ARG A N 1
ATOM 1715 N N B ARG A 1 217 ? -10.30360 12.72177 -43.94538 0.440 56.21008 226 ARG A N 1
ATOM 1716 C CA A ARG A 1 217 ? -10.65104 13.96203 -44.64735 0.560 56.45652 226 ARG A CA 1
ATOM 1717 C CA B ARG A 1 217 ? -10.63196 13.94474 -44.67123 0.440 56.08184 226 ARG A CA 1
ATOM 1718 C C A ARG A 1 217 ? -12.00518 13.86096 -45.33968 0.560 56.78719 226 ARG A C 1
ATOM 1719 C C B ARG A 1 217 ? -12.01050 13.85242 -45.31423 0.440 56.79978 226 ARG A C 1
ATOM 1720 O O A ARG A 1 217 ? -12.71300 14.86749 -45.46478 0.560 54.97249 226 ARG A O 1
ATOM 1721 O O B ARG A 1 217 ? -12.74239 14.84759 -45.37870 0.440 53.52759 226 ARG A O 1
ATOM 1736 N N . LYS A 1 218 ? -12.38755 12.65898 -45.78147 1.000 58.84161 227 LYS A N 1
ATOM 1737 C CA . LYS A 1 218 ? -13.66805 12.49242 -46.46369 1.000 60.29728 227 LYS A CA 1
ATOM 1738 C C . LYS A 1 218 ? -14.84775 12.79208 -45.54794 1.000 59.37599 227 LYS A C 1
ATOM 1739 O O . LYS A 1 218 ? -15.91191 13.20488 -46.02332 1.000 58.24120 227 LYS A O 1
ATOM 1745 N N . ARG A 1 219 ? -14.68499 12.59050 -44.24110 1.000 53.73015 228 ARG A N 1
ATOM 1746 C CA . ARG A 1 219 ? -15.77609 12.73292 -43.28878 1.000 58.40587 228 ARG A CA 1
ATOM 1747 C C . ARG A 1 219 ? -15.85779 14.13023 -42.68261 1.000 55.07779 228 ARG A C 1
ATOM 1748 O O . ARG A 1 219 ? -16.51279 14.30870 -41.64935 1.000 56.03959 228 ARG A O 1
ATOM 1756 N N . LEU A 1 220 ? -15.21275 15.11837 -43.29765 1.000 52.71557 229 LEU A N 1
ATOM 1757 C CA . LEU A 1 220 ? -15.33666 16.49487 -42.83770 1.000 53.63212 229 LEU A CA 1
ATOM 1758 C C . LEU A 1 220 ? -16.76906 16.98116 -43.02669 1.000 57.65889 229 LEU A C 1
ATOM 1759 O O . LEU A 1 220 ? -17.32860 16.88574 -44.12374 1.000 56.12812 229 LEU A O 1
ATOM 1764 N N . ASN A 1 221 ? -17.36276 17.50144 -41.95250 1.000 56.17381 230 ASN A N 1
ATOM 1765 C CA . ASN A 1 221 ? -18.74366 17.96777 -41.98959 1.000 59.71717 230 ASN A CA 1
ATOM 1766 C C . ASN A 1 221 ? -18.87782 19.17493 -42.90955 1.000 59.56619 230 ASN A C 1
ATOM 1767 O O . ASN A 1 221 ? -18.73851 20.32068 -42.46826 1.000 54.81771 230 ASN A O 1
ATOM 1772 N N . THR A 1 222 ? -19.15732 18.92311 -44.19090 1.000 61.57772 231 THR A N 1
ATOM 1773 C CA . THR A 1 222 ? -19.21493 19.98463 -45.18929 1.000 61.49935 231 THR A CA 1
ATOM 1774 C C . THR A 1 222 ? -20.41053 20.91165 -45.01342 1.000 64.23053 231 THR A C 1
ATOM 1775 O O . THR A 1 222 ? -20.46125 21.95462 -45.67383 1.000 69.78872 231 THR A O 1
ATOM 1779 N N . LYS A 1 223 ? -21.36938 20.56348 -44.15494 1.000 65.06769 232 LYS A N 1
ATOM 1780 C CA . LYS A 1 223 ? -22.48275 21.46100 -43.87722 1.000 64.93861 232 LYS A CA 1
ATOM 1781 C C . LYS A 1 223 ? -22.09097 22.59754 -42.94453 1.000 71.52561 232 LYS A C 1
ATOM 1782 O O . LYS A 1 223 ? -22.82169 23.59045 -42.85590 1.000 67.17382 232 LYS A O 1
ATOM 1788 N N . LEU A 1 224 ? -20.95762 22.47618 -42.25721 1.000 57.75927 233 LEU A N 1
ATOM 1789 C CA . LEU A 1 224 ? -20.45885 23.51411 -41.36808 1.000 56.79964 233 LEU A CA 1
ATOM 1790 C C . LEU A 1 224 ? -19.05492 23.98861 -41.70389 1.000 51.74396 233 LEU A C 1
ATOM 1791 O O . LEU A 1 224 ? -18.71873 25.13280 -41.39178 1.000 55.67995 233 LEU A O 1
ATOM 1796 N N . PHE A 1 225 ? -18.22859 23.15216 -42.32643 1.000 50.93443 234 PHE A N 1
ATOM 1797 C CA . PHE A 1 225 ? -16.83125 23.48091 -42.55729 1.000 54.13541 234 PHE A CA 1
ATOM 1798 C C . PHE A 1 225 ? -16.44330 23.14809 -43.99031 1.000 54.24762 234 PHE A C 1
ATOM 1799 O O . PHE A 1 225 ? -17.09198 22.34535 -44.66532 1.000 56.85999 234 PHE A O 1
ATOM 1807 N N . LYS A 1 226 ? -15.36370 23.78169 -44.44417 1.000 51.76103 235 LYS A N 1
ATOM 1808 C CA . LYS A 1 226 ? -14.92594 23.66621 -45.82865 1.000 47.41132 235 LYS A CA 1
ATOM 1809 C C . LYS A 1 226 ? -13.47680 24.11646 -45.91412 1.000 46.56193 235 LYS A C 1
ATOM 1810 O O . LYS A 1 226 ? -13.12311 25.16013 -45.35984 1.000 48.73856 235 LYS A O 1
ATOM 1816 N N . VAL A 1 227 ? -12.64333 23.33482 -46.59975 1.000 47.91876 236 VAL A N 1
ATOM 1817 C CA . VAL A 1 227 ? -11.25557 23.73319 -46.80212 1.000 49.37570 236 VAL A CA 1
ATOM 1818 C C . VAL A 1 227 ? -11.21780 24.95062 -47.71455 1.000 52.37160 236 VAL A C 1
ATOM 1819 O O . VAL A 1 227 ? -11.77227 24.93606 -48.82140 1.000 52.72969 236 VAL A O 1
ATOM 1823 N N . GLN A 1 228 ? -10.57117 26.01041 -47.25041 1.000 49.26915 237 GLN A N 1
ATOM 1824 C CA . GLN A 1 228 ? -10.56247 27.31352 -47.89726 1.000 45.14786 237 GLN A CA 1
ATOM 1825 C C . GLN A 1 228 ? -9.14692 27.84932 -47.97449 1.000 45.70279 237 GLN A C 1
ATOM 1826 O O . GLN A 1 228 ? -8.24029 27.35074 -47.29816 1.000 47.17790 237 GLN A O 1
ATOM 1832 N N . PRO A 1 229 ? -8.91798 28.87271 -48.79737 1.000 46.32721 238 PRO A N 1
ATOM 1833 C CA . PRO A 1 229 ? -7.63416 29.57813 -48.74902 1.000 48.58562 238 PRO A CA 1
ATOM 1834 C C . PRO A 1 229 ? -7.40734 30.21515 -47.38523 1.000 42.03098 238 PRO A C 1
ATOM 1835 O O . PRO A 1 229 ? -8.35131 30.57472 -46.67774 1.000 41.56821 238 PRO A O 1
ATOM 1839 N N . TYR A 1 230 ? -6.13484 30.35677 -47.02698 1.000 42.82736 239 TYR A N 1
ATOM 1840 C CA . TYR A 1 230 ? -5.78149 30.93420 -45.73777 1.000 44.40535 239 TYR A CA 1
ATOM 1841 C C . TYR A 1 230 ? -6.33338 32.35492 -45.62627 1.000 47.30179 239 TYR A C 1
ATOM 1842 O O . TYR A 1 230 ? -6.34748 33.09524 -46.61714 1.000 43.22041 239 TYR A O 1
ATOM 1851 N N . PRO A 1 231 ? -6.79993 32.76949 -44.44247 1.000 40.65861 240 PRO A N 1
ATOM 1852 C CA . PRO A 1 231 ? -7.36485 34.12249 -44.30752 1.000 45.84576 240 PRO A CA 1
ATOM 1853 C C . PRO A 1 231 ? -6.32297 35.22741 -44.35560 1.000 45.08059 240 PRO A C 1
ATOM 1854 O O . PRO A 1 231 ? -6.69504 36.39596 -44.52828 1.000 43.02288 240 PRO A O 1
ATOM 1858 N N . LYS A 1 232 ? -5.04253 34.90227 -44.21131 1.000 39.15796 241 LYS A N 1
ATOM 1859 C CA . LYS A 1 232 ? -3.98923 35.90788 -44.24826 1.000 44.82014 241 LYS A CA 1
ATOM 1860 C C . LYS A 1 232 ? -2.66617 35.29297 -44.69328 1.000 47.95046 241 LYS A C 1
ATOM 1861 O O . LYS A 1 232 ? -2.45688 34.08642 -44.56142 1.000 49.22034 241 LYS A O 1
ATOM 1867 N N . LEU B 1 11 ? 24.41824 0.30699 -7.03245 1.000 108.53193 20 LEU B N 1
ATOM 1868 C CA . LEU B 1 11 ? 23.50813 1.34572 -6.56292 1.000 111.77784 20 LEU B CA 1
ATOM 1869 C C . LEU B 1 11 ? 23.79497 2.67485 -7.25413 1.000 112.24722 20 LEU B C 1
ATOM 1870 O O . LEU B 1 11 ? 24.71144 2.77359 -8.07258 1.000 101.87916 20 LEU B O 1
ATOM 1875 N N . THR B 1 12 ? 23.00795 3.69617 -6.92093 1.000 108.17496 21 THR B N 1
ATOM 1876 C CA . THR B 1 12 ? 23.15671 5.02760 -7.50745 1.000 98.94094 21 THR B CA 1
ATOM 1877 C C . THR B 1 12 ? 23.89121 5.91084 -6.50432 1.000 94.42336 21 THR B C 1
ATOM 1878 O O . THR B 1 12 ? 23.28738 6.51396 -5.61567 1.000 85.96407 21 THR B O 1
ATOM 1882 N N . LYS B 1 13 ? 25.21123 5.97512 -6.64648 1.000 91.77688 22 LYS B N 1
ATOM 1883 C CA . LYS B 1 13 ? 25.97571 6.91510 -5.84948 1.000 87.01841 22 LYS B CA 1
ATOM 1884 C C . LYS B 1 13 ? 25.98776 8.28015 -6.53448 1.000 81.14216 22 LYS B C 1
ATOM 1885 O O . LYS B 1 13 ? 25.85338 8.36919 -7.75768 1.000 81.08244 22 LYS B O 1
ATOM 1891 N N . PRO B 1 14 ? 26.12517 9.35971 -5.77076 1.000 76.26139 23 PRO B N 1
ATOM 1892 C CA . PRO B 1 14 ? 26.13536 10.69050 -6.38294 1.000 66.27799 23 PRO B CA 1
ATOM 1893 C C . PRO B 1 14 ? 27.45173 10.96466 -7.09137 1.000 68.07323 23 PRO B C 1
ATOM 1894 O O . PRO B 1 14 ? 28.49102 10.37042 -6.79590 1.000 67.25168 23 PRO B O 1
ATOM 1898 N N . CYS B 1 15 ? 27.38873 11.89126 -8.04362 1.000 65.26887 24 CYS B N 1
ATOM 1899 C CA . CYS B 1 15 ? 28.57038 12.34152 -8.76437 1.000 60.43366 24 CYS B CA 1
ATOM 1900 C C . CYS B 1 15 ? 28.23326 13.63929 -9.48149 1.000 62.25833 24 CYS B C 1
ATOM 1901 O O . CYS B 1 15 ? 27.06316 13.95514 -9.71554 1.000 58.39621 24 CYS B O 1
ATOM 1904 N N . VAL B 1 16 ? 29.28165 14.39731 -9.81265 1.000 58.70593 25 VAL B N 1
ATOM 1905 C CA . VAL B 1 16 ? 29.09129 15.65254 -10.52587 1.000 60.64928 25 VAL B CA 1
ATOM 1906 C C . VAL B 1 16 ? 28.47788 15.36764 -11.89003 1.000 56.28135 25 VAL B C 1
ATOM 1907 O O . VAL B 1 16 ? 28.80547 14.37197 -12.54919 1.000 56.07764 25 VAL B O 1
ATOM 1911 N N . ILE B 1 17 ? 27.55872 16.23308 -12.30791 1.000 57.51124 26 ILE B N 1
ATOM 1912 C CA . ILE B 1 17 ? 26.80852 16.06440 -13.54631 1.000 59.29040 26 ILE B CA 1
ATOM 1913 C C . ILE B 1 17 ? 27.24373 17.14385 -14.52507 1.000 52.24765 26 ILE B C 1
ATOM 1914 O O . ILE B 1 17 ? 27.20118 18.33802 -14.20413 1.000 55.90412 26 ILE B O 1
ATOM 1919 N N . GLU B 1 18 ? 27.65393 16.72350 -15.71798 1.000 63.61222 27 GLU B N 1
ATOM 1920 C CA . GLU B 1 18 ? 28.18732 17.61910 -16.72978 1.000 64.36340 27 GLU B CA 1
ATOM 1921 C C . GLU B 1 18 ? 27.31551 17.59527 -17.97761 1.000 58.63290 27 GLU B C 1
ATOM 1922 O O . GLU B 1 18 ? 26.61743 16.61500 -18.25403 1.000 51.45372 27 GLU B O 1
ATOM 1928 N N . TYR B 1 19 ? 27.36323 18.69446 -18.72708 1.000 59.33219 28 TYR B N 1
ATOM 1929 C CA . TYR B 1 19 ? 26.70811 18.79271 -20.02914 1.000 65.48490 28 TYR B CA 1
ATOM 1930 C C . TYR B 1 19 ? 27.63564 19.57378 -20.94793 1.000 65.06590 28 TYR B C 1
ATOM 1931 O O . TYR B 1 19 ? 27.88684 20.75980 -20.71085 1.000 67.62117 28 TYR B O 1
ATOM 1940 N N . GLU B 1 20 ? 28.14592 18.90621 -21.98467 1.000 70.77982 29 GLU B N 1
ATOM 1941 C CA . GLU B 1 20 ? 29.12673 19.48858 -22.90095 1.000 74.20306 29 GLU B CA 1
ATOM 1942 C C . GLU B 1 20 ? 30.36597 19.96572 -22.14355 1.000 71.21081 29 GLU B C 1
ATOM 1943 O O . GLU B 1 20 ? 30.85594 21.08003 -22.34009 1.000 72.38343 29 GLU B O 1
ATOM 1949 N N . GLY B 1 21 ? 30.86704 19.10648 -21.25818 1.000 74.85093 30 GLY B N 1
ATOM 1950 C CA . GLY B 1 21 ? 32.06519 19.40302 -20.49736 1.000 79.47426 30 GLY B CA 1
ATOM 1951 C C . GLY B 1 21 ? 31.83480 20.27718 -19.28065 1.000 82.59207 30 GLY B C 1
ATOM 1952 O O . GLY B 1 21 ? 32.53980 20.14692 -18.27564 1.000 97.79838 30 GLY B O 1
ATOM 1953 N N . GLN B 1 22 ? 30.84814 21.16661 -19.35252 1.000 73.62631 31 GLN B N 1
ATOM 1954 C CA . GLN B 1 22 ? 30.60857 22.12420 -18.28187 1.000 82.50765 31 GLN B CA 1
ATOM 1955 C C . GLN B 1 22 ? 29.88411 21.47010 -17.11134 1.000 71.27941 31 GLN B C 1
ATOM 1956 O O . GLN B 1 22 ? 28.99884 20.63102 -17.29826 1.000 63.34702 31 GLN B O 1
ATOM 1962 N N . ILE B 1 23 ? 30.26576 21.86392 -15.89947 1.000 68.50017 32 ILE B N 1
ATOM 1963 C CA . ILE B 1 23 ? 29.63921 21.34331 -14.68946 1.000 62.13588 32 ILE B CA 1
ATOM 1964 C C . ILE B 1 23 ? 28.25758 21.96540 -14.54469 1.000 57.73667 32 ILE B C 1
ATOM 1965 O O . ILE B 1 23 ? 28.09945 23.18932 -14.63566 1.000 57.33547 32 ILE B O 1
ATOM 1970 N N . VAL B 1 24 ? 27.25146 21.12099 -14.31734 1.000 50.14481 33 VAL B N 1
ATOM 1971 C CA . VAL B 1 24 ? 25.86053 21.55635 -14.37383 1.000 51.95341 33 VAL B CA 1
ATOM 1972 C C . VAL B 1 24 ? 25.10330 21.18558 -13.10144 1.000 51.27970 33 VAL B C 1
ATOM 1973 O O . VAL B 1 24 ? 24.13975 21.86253 -12.72845 1.000 45.95521 33 VAL B O 1
ATOM 1977 N N . GLY B 1 25 ? 25.52343 20.12750 -12.42000 1.000 47.64693 34 GLY B N 1
ATOM 1978 C CA . GLY B 1 25 ? 24.82369 19.73561 -11.21311 1.000 49.08642 34 GLY B CA 1
ATOM 1979 C C . GLY B 1 25 ? 25.55388 18.64811 -10.45866 1.000 50.96638 34 GLY B C 1
ATOM 1980 O O . GLY B 1 25 ? 26.74278 18.40606 -10.66936 1.000 53.72918 34 GLY B O 1
ATOM 1981 N N . TYR B 1 26 ? 24.81322 17.99160 -9.56851 1.000 50.75120 35 TYR B N 1
ATOM 1982 C CA . TYR B 1 26 ? 25.36531 16.93861 -8.72948 1.000 50.96200 35 TYR B CA 1
ATOM 1983 C C . TYR B 1 26 ? 24.22634 16.07046 -8.21453 1.000 44.18674 35 TYR B C 1
ATOM 1984 O O . TYR B 1 26 ? 23.18085 16.58707 -7.81106 1.000 45.73831 35 TYR B O 1
ATOM 1993 N N . GLY B 1 27 ? 24.43817 14.76262 -8.22552 1.000 50.69178 36 GLY B N 1
ATOM 1994 C CA . GLY B 1 27 ? 23.46248 13.82555 -7.70993 1.000 47.63161 36 GLY B CA 1
ATOM 1995 C C . GLY B 1 27 ? 23.50324 12.52802 -8.49315 1.000 52.02021 36 GLY B C 1
ATOM 1996 O O . GLY B 1 27 ? 24.47003 12.24022 -9.19199 1.000 51.51587 36 GLY B O 1
ATOM 1997 N N . SER B 1 28 ? 22.43191 11.75533 -8.35226 1.000 53.67767 37 SER B N 1
ATOM 1998 C CA . SER B 1 28 ? 22.26905 10.47233 -9.02258 1.000 56.33853 37 SER B CA 1
ATOM 1999 C C . SER B 1 28 ? 21.03918 10.52295 -9.92489 1.000 60.61696 37 SER B C 1
ATOM 2000 O O . SER B 1 28 ? 20.37284 11.55331 -10.04784 1.000 55.19201 37 SER B O 1
ATOM 2003 N N . LYS B 1 29 ? 20.73995 9.38760 -10.56153 1.000 62.58001 38 LYS B N 1
ATOM 2004 C CA . LYS B 1 29 ? 19.58640 9.32685 -11.45378 1.000 55.19151 38 LYS B CA 1
ATOM 2005 C C . LYS B 1 29 ? 18.28092 9.48619 -10.68374 1.000 59.30434 38 LYS B C 1
ATOM 2006 O O . LYS B 1 29 ? 17.35474 10.15855 -11.15243 1.000 54.78068 38 LYS B O 1
ATOM 2012 N N . GLU B 1 30 ? 18.18955 8.88189 -9.49794 1.000 53.76544 39 GLU B N 1
ATOM 2013 C CA . GLU B 1 30 ? 16.96405 8.95114 -8.71329 1.000 51.27863 39 GLU B CA 1
ATOM 2014 C C . GLU B 1 30 ? 16.78944 10.28579 -7.99948 1.000 53.60103 39 GLU B C 1
ATOM 2015 O O . GLU B 1 30 ? 15.65751 10.64279 -7.65541 1.000 50.86030 39 GLU B O 1
ATOM 2021 N N . LEU B 1 31 ? 17.87153 11.02589 -7.76681 1.000 49.20788 40 LEU B N 1
ATOM 2022 C CA . LEU B 1 31 ? 17.78007 12.30819 -7.07165 1.000 49.74336 40 LEU B CA 1
ATOM 2023 C C . LEU B 1 31 ? 19.01993 13.12173 -7.40060 1.000 49.75246 40 LEU B C 1
ATOM 2024 O O . LEU B 1 31 ? 20.14142 12.66837 -7.15029 1.000 53.34313 40 LEU B O 1
ATOM 2029 N N . ARG B 1 32 ? 18.82168 14.31681 -7.94916 1.000 43.92960 41 ARG B N 1
ATOM 2030 C CA . ARG B 1 32 ? 19.93025 15.19545 -8.29390 1.000 39.04033 41 ARG B CA 1
ATOM 2031 C C . ARG B 1 32 ? 19.41580 16.62554 -8.34274 1.000 37.95834 41 ARG B C 1
ATOM 2032 O O . ARG B 1 32 ? 18.20757 16.87381 -8.35869 1.000 42.15852 41 ARG B O 1
ATOM 2040 N N . VAL B 1 33 ? 20.35378 17.56794 -8.35427 1.000 42.92775 42 VAL B N 1
ATOM 2041 C CA . VAL B 1 33 ? 20.04654 18.97705 -8.55351 1.000 45.67713 42 VAL B CA 1
ATOM 2042 C C . VAL B 1 33 ? 20.89666 19.48776 -9.70655 1.000 45.42724 42 VAL B C 1
ATOM 2043 O O . VAL B 1 33 ? 22.07542 19.13545 -9.82662 1.000 45.16913 42 VAL B O 1
ATOM 2047 N N . GLU B 1 34 ? 20.28528 20.28922 -10.57567 1.000 47.36072 43 GLU B N 1
ATOM 2048 C CA . GLU B 1 34 ? 20.97189 20.86666 -11.72078 1.000 40.65307 43 GLU B CA 1
ATOM 2049 C C . GLU B 1 34 ? 20.52191 22.31001 -11.88556 1.000 36.95363 43 GLU B C 1
ATOM 2050 O O . GLU B 1 34 ? 19.45660 22.70728 -11.40734 1.000 41.97858 43 GLU B O 1
ATOM 2056 N N . THR B 1 35 ? 21.34769 23.09589 -12.57078 1.000 40.44695 44 THR B N 1
ATOM 2057 C CA . THR B 1 35 ? 20.98840 24.47938 -12.84839 1.000 47.44943 44 THR B CA 1
ATOM 2058 C C . THR B 1 35 ? 19.81660 24.54210 -13.81985 1.000 48.32188 44 THR B C 1
ATOM 2059 O O . THR B 1 35 ? 19.73266 23.76102 -14.77144 1.000 46.99726 44 THR B O 1
ATOM 2063 N N . ILE B 1 36 ? 18.89863 25.47357 -13.56373 1.000 45.73318 45 ILE B N 1
ATOM 2064 C CA . ILE B 1 36 ? 17.78993 25.75512 -14.46277 1.000 47.89429 45 ILE B CA 1
ATOM 2065 C C . ILE B 1 36 ? 17.72433 27.26094 -14.66852 1.000 48.41782 45 ILE B C 1
ATOM 2066 O O . ILE B 1 36 ? 18.33530 28.03933 -13.93298 1.000 45.72584 45 ILE B O 1
ATOM 2071 N N . SER B 1 37 ? 16.97003 27.66557 -15.68661 1.000 47.18737 46 SER B N 1
ATOM 2072 C CA . SER B 1 37 ? 16.89476 29.07371 -16.04037 1.000 45.79513 46 SER B CA 1
ATOM 2073 C C . SER B 1 37 ? 16.20244 29.87221 -14.93915 1.000 46.33524 46 SER B C 1
ATOM 2074 O O . SER B 1 37 ? 15.44909 29.33748 -14.12066 1.000 41.32551 46 SER B O 1
ATOM 2077 N N . CYS B 1 38 ? 16.46863 31.18012 -14.93230 1.000 48.13725 47 CYS B N 1
ATOM 2078 C CA . CYS B 1 38 ? 15.89300 32.04421 -13.90805 1.000 44.36486 47 CYS B CA 1
ATOM 2079 C C . CYS B 1 38 ? 14.38101 32.15633 -14.05920 1.000 46.34913 47 CYS B C 1
ATOM 2080 O O . CYS B 1 38 ? 13.65028 32.12481 -13.06152 1.000 41.17937 47 CYS B O 1
ATOM 2083 N N . TRP B 1 39 ? 13.89055 32.28663 -15.29702 1.000 41.96852 48 TRP B N 1
ATOM 2084 C CA . TRP B 1 39 ? 12.45190 32.42702 -15.49816 1.000 42.79608 48 TRP B CA 1
ATOM 2085 C C . TRP B 1 39 ? 11.70300 31.16925 -15.07755 1.000 39.47498 48 TRP B C 1
ATOM 2086 O O . TRP B 1 39 ? 10.58100 31.26060 -14.56862 1.000 41.86385 48 TRP B O 1
ATOM 2097 N N . LEU B 1 40 ? 12.30004 29.99185 -15.27546 1.000 41.27168 49 LEU B N 1
ATOM 2098 C CA . LEU B 1 40 ? 11.62541 28.75603 -14.89050 1.000 44.98708 49 LEU B CA 1
ATOM 2099 C C . LEU B 1 40 ? 11.59467 28.59325 -13.37639 1.000 42.21589 49 LEU B C 1
ATOM 2100 O O . LEU B 1 40 ? 10.58258 28.15877 -12.81158 1.000 38.88105 49 LEU B O 1
ATOM 2105 N N . ALA B 1 41 ? 12.69394 28.93962 -12.70285 1.000 41.12743 50 ALA B N 1
ATOM 2106 C CA . ALA B 1 41 ? 12.72113 28.85823 -11.24653 1.000 43.58184 50 ALA B CA 1
ATOM 2107 C C . ALA B 1 41 ? 11.73273 29.83545 -10.62596 1.000 40.15937 50 ALA B C 1
ATOM 2108 O O . ALA B 1 41 ? 10.99835 29.48069 -9.69680 1.000 42.71363 50 ALA B O 1
ATOM 2110 N N . ARG B 1 42 ? 11.69312 31.07019 -11.13420 1.000 42.40165 51 ARG B N 1
ATOM 2111 C CA . ARG B 1 42 ? 10.75816 32.05923 -10.60666 1.000 47.17685 51 ARG B CA 1
ATOM 2112 C C . ARG B 1 42 ? 9.31406 31.65254 -10.86665 1.000 48.31429 51 ARG B C 1
ATOM 2113 O O . ARG B 1 42 ? 8.44053 31.86067 -10.01609 1.000 38.17521 51 ARG B O 1
ATOM 2121 N N . THR B 1 43 ? 9.04286 31.08260 -12.04383 1.000 41.62236 52 THR B N 1
ATOM 2122 C CA . THR B 1 43 ? 7.67930 30.69343 -12.38964 1.000 39.44481 52 THR B CA 1
ATOM 2123 C C . THR B 1 43 ? 7.15672 29.62267 -11.44072 1.000 36.96060 52 THR B C 1
ATOM 2124 O O . THR B 1 43 ? 6.03447 29.72104 -10.92991 1.000 41.53185 52 THR B O 1
ATOM 2128 N N . ILE B 1 44 ? 7.96337 28.59021 -11.19063 1.000 35.49940 53 ILE B N 1
ATOM 2129 C CA . ILE B 1 44 ? 7.53381 27.50212 -10.31900 1.000 40.86613 53 ILE B CA 1
ATOM 2130 C C . ILE B 1 44 ? 7.38960 27.98712 -8.88204 1.000 42.75391 53 ILE B C 1
ATOM 2131 O O . ILE B 1 44 ? 6.43153 27.62944 -8.18644 1.000 43.02655 53 ILE B O 1
ATOM 2136 N N . ILE B 1 45 ? 8.32805 28.81474 -8.41839 1.000 37.56413 54 ILE B N 1
ATOM 2137 C CA . ILE B 1 45 ? 8.32075 29.24453 -7.02242 1.000 49.96710 54 ILE B CA 1
ATOM 2138 C C . ILE B 1 45 ? 7.10159 30.11201 -6.73139 1.000 51.94892 54 ILE B C 1
ATOM 2139 O O . ILE B 1 45 ? 6.36693 29.86947 -5.76715 1.000 51.56267 54 ILE B O 1
ATOM 2144 N N . GLN B 1 46 ? 6.85679 31.12832 -7.56364 1.000 53.10528 55 GLN B N 1
ATOM 2145 C CA . GLN B 1 46 ? 5.73795 32.02776 -7.30154 1.000 52.02715 55 GLN B CA 1
ATOM 2146 C C . GLN B 1 46 ? 4.38360 31.34957 -7.46344 1.000 53.41382 55 GLN B C 1
ATOM 2147 O O . GLN B 1 46 ? 3.36760 31.93721 -7.07728 1.000 54.89973 55 GLN B O 1
ATOM 2153 N N . THR B 1 47 ? 4.34285 30.13778 -8.01402 1.000 48.67148 56 THR B N 1
ATOM 2154 C CA . THR B 1 47 ? 3.11512 29.35915 -8.11032 1.000 49.58137 56 THR B CA 1
ATOM 2155 C C . THR B 1 47 ? 2.97105 28.34435 -6.98333 1.000 51.39405 56 THR B C 1
ATOM 2156 O O . THR B 1 47 ? 1.86343 28.14161 -6.47505 1.000 48.57739 56 THR B O 1
ATOM 2160 N N . LYS B 1 48 ? 4.07228 27.72002 -6.56449 1.000 47.09088 57 LYS B N 1
ATOM 2161 C CA . LYS B 1 48 ? 4.02896 26.59587 -5.63695 1.000 49.68102 57 LYS B CA 1
ATOM 2162 C C . LYS B 1 48 ? 4.43982 26.94927 -4.21336 1.000 55.59517 57 LYS B C 1
ATOM 2163 O O . LYS B 1 48 ? 3.95607 26.31425 -3.26979 1.000 47.22310 57 LYS B O 1
ATOM 2169 N N . HIS B 1 49 ? 5.32062 27.92936 -4.03004 1.000 53.65445 58 HIS B N 1
ATOM 2170 C CA . HIS B 1 49 ? 5.75904 28.29887 -2.69164 1.000 48.11569 58 HIS B CA 1
ATOM 2171 C C . HIS B 1 49 ? 4.62350 28.97185 -1.92680 1.000 58.57135 58 HIS B C 1
ATOM 2172 O O . HIS B 1 49 ? 3.73299 29.59251 -2.51371 1.000 55.26519 58 HIS B O 1
ATOM 2179 N N . TYR B 1 50 ? 4.65872 28.83982 -0.59569 1.000 61.51331 59 TYR B N 1
ATOM 2180 C CA . TYR B 1 50 ? 3.57315 29.37755 0.22056 1.000 60.44358 59 TYR B CA 1
ATOM 2181 C C . TYR B 1 50 ? 3.51173 30.89829 0.14917 1.000 54.93175 59 TYR B C 1
ATOM 2182 O O . TYR B 1 50 ? 2.42976 31.47999 0.28727 1.000 56.68054 59 TYR B O 1
ATOM 2191 N N . SER B 1 51 ? 4.65118 31.55698 -0.06628 1.000 53.65689 60 SER B N 1
ATOM 2192 C CA . SER B 1 51 ? 4.66404 33.00690 -0.20468 1.000 61.81088 60 SER B CA 1
ATOM 2193 C C . SER B 1 51 ? 4.09728 33.47488 -1.53755 1.000 63.97078 60 SER B C 1
ATOM 2194 O O . SER B 1 51 ? 3.82537 34.67148 -1.68450 1.000 68.64796 60 SER B O 1
ATOM 2197 N N . ARG B 1 52 ? 3.91700 32.56732 -2.50121 1.000 61.00002 61 ARG B N 1
ATOM 2198 C CA . ARG B 1 52 ? 3.43913 32.91359 -3.84211 1.000 58.11263 61 ARG B CA 1
ATOM 2199 C C . ARG B 1 52 ? 4.31045 33.98876 -4.48523 1.000 56.76039 61 ARG B C 1
ATOM 2200 O O . ARG B 1 52 ? 3.83014 34.81215 -5.26809 1.000 63.11950 61 ARG B O 1
ATOM 2208 N N . ARG B 1 53 ? 5.60224 33.98477 -4.16243 1.000 59.52735 62 ARG B N 1
ATOM 2209 C CA . ARG B 1 53 ? 6.50037 35.02582 -4.63846 1.000 65.17460 62 ARG B CA 1
ATOM 2210 C C . ARG B 1 53 ? 7.92719 34.50804 -4.68474 1.000 60.64901 62 ARG B C 1
ATOM 2211 O O . ARG B 1 53 ? 8.32496 33.66133 -3.88070 1.000 55.44620 62 ARG B O 1
ATOM 2219 N N . PHE B 1 54 ? 8.68903 35.04277 -5.63039 1.000 56.99421 63 PHE B N 1
ATOM 2220 C CA . PHE B 1 54 ? 10.13594 34.91510 -5.65336 1.000 58.62905 63 PHE B CA 1
ATOM 2221 C C . PHE B 1 54 ? 10.75891 36.20142 -5.12297 1.000 58.11020 63 PHE B C 1
ATOM 2222 O O . PHE B 1 54 ? 10.08044 37.20941 -4.91386 1.000 57.80847 63 PHE B O 1
ATOM 2230 N N . VAL B 1 55 ? 12.06879 36.16020 -4.90237 1.000 57.79641 64 VAL B N 1
ATOM 2231 C CA . VAL B 1 55 ? 12.80501 37.33685 -4.46150 1.000 60.83412 64 VAL B CA 1
ATOM 2232 C C . VAL B 1 55 ? 13.88861 37.63973 -5.48604 1.000 58.68740 64 VAL B C 1
ATOM 2233 O O . VAL B 1 55 ? 14.42141 36.73953 -6.14373 1.000 54.78306 64 VAL B O 1
ATOM 2237 N N . ASN B 1 56 ? 14.19929 38.92908 -5.63362 1.000 63.53906 65 ASN B N 1
ATOM 2238 C CA . ASN B 1 56 ? 15.20713 39.35495 -6.59701 1.000 66.43521 65 ASN B CA 1
ATOM 2239 C C . ASN B 1 56 ? 16.62757 39.05361 -6.14005 1.000 66.19623 65 ASN B C 1
ATOM 2240 O O . ASN B 1 56 ? 17.55218 39.14009 -6.95548 1.000 61.77699 65 ASN B O 1
ATOM 2245 N N . ASN B 1 57 ? 16.82313 38.69763 -4.86849 1.000 67.49317 66 ASN B N 1
ATOM 2246 C CA . ASN B 1 57 ? 18.16697 38.46041 -4.35511 1.000 66.62018 66 ASN B CA 1
ATOM 2247 C C . ASN B 1 57 ? 18.76580 37.15284 -4.85825 1.000 61.27018 66 ASN B C 1
ATOM 2248 O O . ASN B 1 57 ? 19.98309 36.96620 -4.75575 1.000 60.53514 66 ASN B O 1
ATOM 2253 N N . SER B 1 58 ? 17.94873 36.25117 -5.39857 1.000 59.35778 67 SER B N 1
ATOM 2254 C CA . SER B 1 58 ? 18.43048 34.94441 -5.82702 1.000 48.61062 67 SER B CA 1
ATOM 2255 C C . SER B 1 58 ? 19.18752 35.05757 -7.14560 1.000 54.12122 67 SER B C 1
ATOM 2256 O O . SER B 1 58 ? 18.72466 35.71636 -8.08237 1.000 56.97760 67 SER B O 1
ATOM 2259 N N . TYR B 1 59 ? 20.35672 34.41254 -7.21742 1.000 49.01506 68 TYR B N 1
ATOM 2260 C CA . TYR B 1 59 ? 21.11605 34.34220 -8.45737 1.000 54.19649 68 TYR B CA 1
ATOM 2261 C C . TYR B 1 59 ? 21.63295 32.94502 -8.77869 1.000 52.81679 68 TYR B C 1
ATOM 2262 O O . TYR B 1 59 ? 22.31338 32.77667 -9.79688 1.000 47.26957 68 TYR B O 1
ATOM 2271 N N . LEU B 1 60 ? 21.33967 31.94582 -7.94921 1.000 48.61837 69 LEU B N 1
ATOM 2272 C CA . LEU B 1 60 ? 21.60012 30.54746 -8.27166 1.000 53.57809 69 LEU B CA 1
ATOM 2273 C C . LEU B 1 60 ? 20.26847 29.81428 -8.29322 1.000 51.89672 69 LEU B C 1
ATOM 2274 O O . LEU B 1 60 ? 19.60971 29.68705 -7.25569 1.000 42.52496 69 LEU B O 1
ATOM 2279 N N . HIS B 1 61 ? 19.87750 29.33326 -9.46812 1.000 40.89611 70 HIS B N 1
ATOM 2280 C CA . HIS B 1 61 ? 18.57472 28.71193 -9.67490 1.000 44.40343 70 HIS B CA 1
ATOM 2281 C C . HIS B 1 61 ? 18.78437 27.23191 -9.96810 1.000 44.36951 70 HIS B C 1
ATOM 2282 O O . HIS B 1 61 ? 19.34043 26.86983 -11.01046 1.000 44.56669 70 HIS B O 1
ATOM 2289 N N . LEU B 1 62 ? 18.34216 26.38193 -9.04611 1.000 44.01450 71 LEU B N 1
ATOM 2290 C CA . LEU B 1 62 ? 18.54760 24.94455 -9.13001 1.000 43.51586 71 LEU B CA 1
ATOM 2291 C C . LEU B 1 62 ? 17.20829 24.22910 -9.19663 1.000 45.74152 71 LEU B C 1
ATOM 2292 O O . LEU B 1 62 ? 16.24313 24.63132 -8.53773 1.000 39.67985 71 LEU B O 1
ATOM 2297 N N . GLY B 1 63 ? 17.15656 23.16883 -9.99251 1.000 44.28057 72 GLY B N 1
ATOM 2298 C CA . GLY B 1 63 ? 15.99858 22.29111 -10.05497 1.000 43.28071 72 GLY B CA 1
ATOM 2299 C C . GLY B 1 63 ? 16.34190 20.93930 -9.45291 1.000 43.80348 72 GLY B C 1
ATOM 2300 O O . GLY B 1 63 ? 17.47578 20.46791 -9.57365 1.000 44.75094 72 GLY B O 1
ATOM 2301 N N . VAL B 1 64 ? 15.36287 20.32921 -8.79405 1.000 41.57277 73 VAL B N 1
ATOM 2302 C CA . VAL B 1 64 ? 15.50101 18.98380 -8.25034 1.000 44.03269 73 VAL B CA 1
ATOM 2303 C C . VAL B 1 64 ? 14.88743 18.01115 -9.24474 1.000 45.33580 73 VAL B C 1
ATOM 2304 O O . VAL B 1 64 ? 13.76873 18.22879 -9.72713 1.000 47.84534 73 VAL B O 1
ATOM 2308 N N . PHE B 1 65 ? 15.61872 16.94699 -9.56270 1.000 44.62369 74 PHE B N 1
ATOM 2309 C CA . PHE B 1 65 ? 15.18766 15.98393 -10.56270 1.000 48.99625 74 PHE B CA 1
ATOM 2310 C C . PHE B 1 65 ? 15.21469 14.57865 -9.98440 1.000 49.42782 74 PHE B C 1
ATOM 2311 O O . PHE B 1 65 ? 16.14601 14.20787 -9.26359 1.000 49.52867 74 PHE B O 1
ATOM 2319 N N . SER B 1 66 ? 14.17992 13.80541 -10.30334 1.000 51.64516 75 SER B N 1
ATOM 2320 C CA . SER B 1 66 ? 14.11395 12.38666 -9.97833 1.000 49.88149 75 SER B CA 1
ATOM 2321 C C . SER B 1 66 ? 13.79075 11.63749 -11.25999 1.000 47.37681 75 SER B C 1
ATOM 2322 O O . SER B 1 66 ? 12.70463 11.80928 -11.82262 1.000 46.01010 75 SER B O 1
ATOM 2325 N N . GLY B 1 67 ? 14.72722 10.81775 -11.72093 1.000 48.24336 76 GLY B N 1
ATOM 2326 C CA . GLY B 1 67 ? 14.56706 10.21182 -13.03176 1.000 47.21207 76 GLY B CA 1
ATOM 2327 C C . GLY B 1 67 ? 14.73162 11.27127 -14.10282 1.000 51.44666 76 GLY B C 1
ATOM 2328 O O . GLY B 1 67 ? 15.74148 11.98240 -14.15229 1.000 52.26313 76 GLY B O 1
ATOM 2329 N N . ARG B 1 68 ? 13.72819 11.39498 -14.96768 1.000 43.88862 77 ARG B N 1
ATOM 2330 C CA . ARG B 1 68 ? 13.72541 12.40956 -16.01210 1.000 50.63489 77 ARG B CA 1
ATOM 2331 C C . ARG B 1 68 ? 12.85715 13.61118 -15.66529 1.000 47.63121 77 ARG B C 1
ATOM 2332 O O . ARG B 1 68 ? 12.78077 14.55331 -16.45979 1.000 56.10701 77 ARG B O 1
ATOM 2340 N N . ASP B 1 69 ? 12.21985 13.61007 -14.49826 1.000 50.40676 78 ASP B N 1
ATOM 2341 C CA . ASP B 1 69 ? 11.20759 14.59769 -14.15497 1.000 49.42403 78 ASP B CA 1
ATOM 2342 C C . ASP B 1 69 ? 11.75102 15.63264 -13.17988 1.000 50.36194 78 ASP B C 1
ATOM 2343 O O . ASP B 1 69 ? 12.46476 15.29735 -12.23019 1.000 53.21162 78 ASP B O 1
ATOM 2348 N N . LEU B 1 70 ? 11.40082 16.89265 -13.42348 1.000 50.22565 79 LEU B N 1
ATOM 2349 C CA . LEU B 1 70 ? 11.67370 17.96762 -12.48011 1.000 54.75517 79 LEU B CA 1
ATOM 2350 C C . LEU B 1 70 ? 10.66083 17.91409 -11.34207 1.000 50.83353 79 LEU B C 1
ATOM 2351 O O . LEU B 1 70 ? 9.45117 17.84800 -11.58175 1.000 52.00196 79 LEU B O 1
ATOM 2356 N N . VAL B 1 71 ? 11.15296 17.93374 -10.10082 1.000 48.80403 80 VAL B N 1
ATOM 2357 C CA . VAL B 1 71 ? 10.30666 17.73498 -8.93081 1.000 46.54103 80 VAL B CA 1
ATOM 2358 C C . VAL B 1 71 ? 10.49019 18.80666 -7.86709 1.000 53.22446 80 VAL B C 1
ATOM 2359 O O . VAL B 1 71 ? 9.80817 18.76289 -6.84163 1.000 55.24103 80 VAL B O 1
ATOM 2363 N N . GLY B 1 72 ? 11.38383 19.76922 -8.06643 1.000 49.28549 81 GLY B N 1
ATOM 2364 C CA . GLY B 1 72 ? 11.59159 20.78609 -7.04942 1.000 45.33182 81 GLY B CA 1
ATOM 2365 C C . GLY B 1 72 ? 12.48708 21.89307 -7.55606 1.000 50.22978 81 GLY B C 1
ATOM 2366 O O . GLY B 1 72 ? 13.09731 21.79192 -8.62453 1.000 43.53738 81 GLY B O 1
ATOM 2367 N N . VAL B 1 73 ? 12.55447 22.96373 -6.76349 1.000 40.94898 82 VAL B N 1
ATOM 2368 C CA . VAL B 1 73 ? 13.34734 24.14603 -7.09096 1.000 42.70501 82 VAL B CA 1
ATOM 2369 C C . VAL B 1 73 ? 13.98245 24.68413 -5.81465 1.000 45.32250 82 VAL B C 1
ATOM 2370 O O . VAL B 1 73 ? 13.30920 24.81789 -4.78769 1.000 42.72060 82 VAL B O 1
ATOM 2374 N N . LEU B 1 74 ? 15.27796 24.98666 -5.87950 1.000 45.04408 83 LEU B N 1
ATOM 2375 C CA . LEU B 1 74 ? 15.99485 25.69336 -4.82626 1.000 49.58607 83 LEU B CA 1
ATOM 2376 C C . LEU B 1 74 ? 16.61402 26.95694 -5.40729 1.000 50.76850 83 LEU B C 1
ATOM 2377 O O . LEU B 1 74 ? 17.20875 26.92589 -6.48947 1.000 44.44191 83 LEU B O 1
ATOM 2382 N N . GLN B 1 75 ? 16.47099 28.06972 -4.68976 1.000 45.28480 84 GLN B N 1
ATOM 2383 C CA . GLN B 1 75 ? 16.99371 29.35773 -5.13344 1.000 46.04365 84 GLN B CA 1
ATOM 2384 C C . GLN B 1 75 ? 17.87126 29.94634 -4.03893 1.000 49.77217 84 GLN B C 1
ATOM 2385 O O . GLN B 1 75 ? 17.40198 30.18539 -2.92116 1.000 49.32211 84 GLN B O 1
ATOM 2391 N N . TRP B 1 76 ? 19.13739 30.18008 -4.36548 1.000 47.71226 85 TRP B N 1
ATOM 2392 C CA . TRP B 1 76 ? 20.10946 30.75607 -3.45364 1.000 48.58959 85 TRP B CA 1
ATOM 2393 C C . TRP B 1 76 ? 20.51756 32.13532 -3.95076 1.000 54.62674 85 TRP B C 1
ATOM 2394 O O . TRP B 1 76 ? 20.44659 32.42760 -5.14712 1.000 47.98343 85 TRP B O 1
ATOM 2405 N N . GLY B 1 77 ? 20.95383 32.97853 -3.02138 1.000 49.78720 86 GLY B N 1
ATOM 2406 C CA . GLY B 1 77 ? 21.39195 34.31365 -3.38268 1.000 47.78151 86 GLY B CA 1
ATOM 2407 C C . GLY B 1 77 ? 21.74384 35.13058 -2.15565 1.000 57.35091 86 GLY B C 1
ATOM 2408 O O . GLY B 1 77 ? 22.08301 34.58592 -1.10539 1.000 53.48858 86 GLY B O 1
ATOM 2409 N N . TYR B 1 78 ? 21.67123 36.44700 -2.31813 1.000 55.95620 87 TYR B N 1
ATOM 2410 C CA . TYR B 1 78 ? 21.93525 37.35148 -1.21579 1.000 59.49565 87 TYR B CA 1
ATOM 2411 C C . TYR B 1 78 ? 20.82237 37.26713 -0.17622 1.000 63.98800 87 TYR B C 1
ATOM 2412 O O . TYR B 1 78 ? 19.69625 36.84366 -0.45968 1.000 58.03173 87 TYR B O 1
ATOM 2421 N N . ALA B 1 79 ? 21.15079 37.68772 1.04371 1.000 58.24058 88 ALA B N 1
ATOM 2422 C CA . ALA B 1 79 ? 20.11572 37.93856 2.03083 1.000 58.36747 88 ALA B CA 1
ATOM 2423 C C . ALA B 1 79 ? 19.25194 39.11128 1.57610 1.000 63.27614 88 ALA B C 1
ATOM 2424 O O . ALA B 1 79 ? 19.61545 39.86703 0.67007 1.000 62.65731 88 ALA B O 1
ATOM 2426 N N . LEU B 1 80 ? 18.08088 39.24762 2.20596 1.000 61.88896 89 LEU B N 1
ATOM 2427 C CA . LEU B 1 80 ? 17.17976 40.34809 1.86646 1.000 68.76862 89 LEU B CA 1
ATOM 2428 C C . LEU B 1 80 ? 17.90849 41.68609 1.93515 1.000 77.08391 89 LEU B C 1
ATOM 2429 O O . LEU B 1 80 ? 17.79016 42.52320 1.03289 1.000 76.16321 89 LEU B O 1
ATOM 2434 N N . ASN B 1 81 ? 18.68491 41.89360 2.99909 1.000 77.40878 90 ASN B N 1
ATOM 2435 C CA . ASN B 1 81 ? 19.69813 42.93584 3.03760 1.000 75.01605 90 ASN B CA 1
ATOM 2436 C C . ASN B 1 81 ? 21.02692 42.28944 2.67444 1.000 72.51749 90 ASN B C 1
ATOM 2437 O O . ASN B 1 81 ? 21.61637 41.58755 3.51069 1.000 71.36889 90 ASN B O 1
ATOM 2442 N N . PRO B 1 82 ? 21.53705 42.47892 1.45332 1.000 68.50968 91 PRO B N 1
ATOM 2443 C CA . PRO B 1 82 ? 22.77478 41.78133 1.05876 1.000 70.16682 91 PRO B CA 1
ATOM 2444 C C . PRO B 1 82 ? 23.97740 42.13651 1.91402 1.000 73.02965 91 PRO B C 1
ATOM 2445 O O . PRO B 1 82 ? 24.95481 41.37692 1.92718 1.000 69.00760 91 PRO B O 1
ATOM 2449 N N . ASN B 1 83 ? 23.93414 43.25549 2.63773 1.000 76.49039 92 ASN B N 1
ATOM 2450 C CA . ASN B 1 83 ? 25.04830 43.66893 3.47996 1.000 78.51902 92 ASN B CA 1
ATOM 2451 C C . ASN B 1 83 ? 25.03765 43.01192 4.85400 1.000 69.16739 92 ASN B C 1
ATOM 2452 O O . ASN B 1 83 ? 26.05832 43.05763 5.54837 1.000 69.78049 92 ASN B O 1
ATOM 2457 N N . SER B 1 84 ? 23.92469 42.39858 5.25938 1.000 68.35414 93 SER B N 1
ATOM 2458 C CA . SER B 1 84 ? 23.83231 41.77843 6.57619 1.000 66.16804 93 SER B CA 1
ATOM 2459 C C . SER B 1 84 ? 24.65206 40.50091 6.69585 1.000 65.46690 93 SER B C 1
ATOM 2460 O O . SER B 1 84 ? 24.64478 39.88909 7.76964 1.000 61.79356 93 SER B O 1
ATOM 2463 N N . GLY B 1 85 ? 25.34724 40.08114 5.63645 1.000 66.73605 94 GLY B N 1
ATOM 2464 C CA . GLY B 1 85 ? 26.17529 38.89031 5.73444 1.000 60.08153 94 GLY B CA 1
ATOM 2465 C C . GLY B 1 85 ? 27.30524 39.04628 6.73394 1.000 60.64263 94 GLY B C 1
ATOM 2466 O O . GLY B 1 85 ? 27.62020 38.11564 7.47974 1.000 51.23210 94 GLY B O 1
ATOM 2467 N N . ARG B 1 86 ? 27.92709 40.22776 6.76986 1.000 59.91478 95 ARG B N 1
ATOM 2468 C CA . ARG B 1 86 ? 28.99083 40.47114 7.73734 1.000 65.05701 95 ARG B CA 1
ATOM 2469 C C . ARG B 1 86 ? 28.45885 40.63196 9.15657 1.000 55.58301 95 ARG B C 1
ATOM 2470 O O . ARG B 1 86 ? 29.24266 40.56386 10.10966 1.000 61.45927 95 ARG B O 1
ATOM 2478 N N . ARG B 1 87 ? 27.15073 40.84787 9.31930 1.000 57.37568 96 ARG B N 1
ATOM 2479 C CA . ARG B 1 87 ? 26.56368 40.83610 10.65471 1.000 56.51771 96 ARG B CA 1
ATOM 2480 C C . ARG B 1 87 ? 26.58584 39.43911 11.25939 1.000 60.83311 96 ARG B C 1
ATOM 2481 O O . ARG B 1 87 ? 26.75670 39.29302 12.47540 1.000 51.93122 96 ARG B O 1
ATOM 2489 N N . VAL B 1 88 ? 26.41805 38.40712 10.43169 1.000 48.15139 97 VAL B N 1
ATOM 2490 C CA . VAL B 1 88 ? 26.37414 37.03824 10.93489 1.000 49.26765 97 VAL B CA 1
ATOM 2491 C C . VAL B 1 88 ? 27.78079 36.47837 11.09502 1.000 51.86930 97 VAL B C 1
ATOM 2492 O O . VAL B 1 88 ? 28.12137 35.89697 12.13165 1.000 47.56951 97 VAL B O 1
ATOM 2496 N N . VAL B 1 89 ? 28.61597 36.64274 10.07321 1.000 44.40022 98 VAL B N 1
ATOM 2497 C CA . VAL B 1 89 ? 29.98713 36.14601 10.07246 1.000 49.36782 98 VAL B CA 1
ATOM 2498 C C . VAL B 1 89 ? 30.88450 37.31497 9.69121 1.000 59.65062 98 VAL B C 1
ATOM 2499 O O . VAL B 1 89 ? 30.80727 37.81872 8.56349 1.000 45.76493 98 VAL B O 1
ATOM 2503 N N . LEU B 1 90 ? 31.72992 37.74654 10.62541 1.000 48.41286 99 LEU B N 1
ATOM 2504 C CA . LEU B 1 90 ? 32.54244 38.93792 10.41933 1.000 58.01537 99 LEU B CA 1
ATOM 2505 C C . LEU B 1 90 ? 33.45675 38.77730 9.20847 1.000 55.31160 99 LEU B C 1
ATOM 2506 O O . LEU B 1 90 ? 33.91465 37.67697 8.88647 1.000 57.00328 99 LEU B O 1
ATOM 2511 N N . GLU B 1 91 ? 33.70931 39.90077 8.53113 1.000 58.79030 100 GLU B N 1
ATOM 2512 C CA . GLU B 1 91 ? 34.61478 39.95871 7.38073 1.000 67.97910 100 GLU B CA 1
ATOM 2513 C C . GLU B 1 91 ? 34.13752 39.06104 6.24101 1.000 63.83797 100 GLU B C 1
ATOM 2514 O O . GLU B 1 91 ? 34.93011 38.37084 5.59680 1.000 64.92108 100 GLU B O 1
ATOM 2520 N N . THR B 1 92 ? 32.83286 39.06981 5.98505 1.000 59.87470 101 THR B N 1
ATOM 2521 C CA . THR B 1 92 ? 32.24280 38.30764 4.89170 1.000 61.09612 101 THR B CA 1
ATOM 2522 C C . THR B 1 92 ? 31.80668 39.27106 3.79720 1.000 59.30716 101 THR B C 1
ATOM 2523 O O . THR B 1 92 ? 30.95011 40.13162 4.02783 1.000 60.82463 101 THR B O 1
ATOM 2527 N N . ASP B 1 93 ? 32.40026 39.12834 2.61521 1.000 62.26222 102 ASP B N 1
ATOM 2528 C CA . ASP B 1 93 ? 31.97632 39.91011 1.46517 1.000 72.50704 102 ASP B CA 1
ATOM 2529 C C . ASP B 1 93 ? 30.55186 39.52548 1.07075 1.000 72.73233 102 ASP B C 1
ATOM 2530 O O . ASP B 1 93 ? 30.05266 38.45017 1.41392 1.000 65.91696 102 ASP B O 1
ATOM 2535 N N . ASN B 1 94 ? 29.89110 40.42502 0.33643 1.000 68.18542 103 ASN B N 1
ATOM 2536 C CA . ASN B 1 94 ? 28.51616 40.17250 -0.08220 1.000 69.04325 103 ASN B CA 1
ATOM 2537 C C . ASN B 1 94 ? 28.39381 38.94368 -0.97468 1.000 63.24593 103 ASN B C 1
ATOM 2538 O O . ASN B 1 94 ? 27.28234 38.43767 -1.16009 1.000 55.89660 103 ASN B O 1
ATOM 2543 N N . ARG B 1 95 ? 29.50250 38.45135 -1.52692 1.000 58.48242 104 ARG B N 1
ATOM 2544 C CA . ARG B 1 95 ? 29.50248 37.24248 -2.33968 1.000 64.71006 104 ARG B CA 1
ATOM 2545 C C . ARG B 1 95 ? 30.23971 36.08611 -1.67508 1.000 62.10258 104 ARG B C 1
ATOM 2546 O O . ARG B 1 95 ? 30.48116 35.06232 -2.32377 1.000 57.78026 104 ARG B O 1
ATOM 2554 N N . GLY B 1 96 ? 30.59824 36.22006 -0.40153 1.000 63.06076 105 GLY B N 1
ATOM 2555 C CA . GLY B 1 96 ? 31.20764 35.14473 0.34839 1.000 57.68787 105 GLY B CA 1
ATOM 2556 C C . GLY B 1 96 ? 30.23306 34.24682 1.06977 1.000 53.74991 105 GLY B C 1
ATOM 2557 O O . GLY B 1 96 ? 30.65252 33.35390 1.81311 1.000 52.21018 105 GLY B O 1
ATOM 2558 N N . TYR B 1 97 ? 28.93463 34.45890 0.87001 1.000 54.76028 106 TYR B N 1
ATOM 2559 C CA . TYR B 1 97 ? 27.90262 33.67493 1.52885 1.000 53.28440 106 TYR B CA 1
ATOM 2560 C C . TYR B 1 97 ? 26.70460 33.56683 0.59882 1.000 51.46194 106 TYR B C 1
ATOM 2561 O O . TYR B 1 97 ? 26.60379 34.27513 -0.40597 1.000 47.84611 106 TYR B O 1
ATOM 2570 N N . MET B 1 98 ? 25.78103 32.68034 0.96067 1.000 41.43190 107 MET B N 1
ATOM 2571 C CA . MET B 1 98 ? 24.51433 32.54526 0.25970 1.000 50.21170 107 MET B CA 1
ATOM 2572 C C . MET B 1 98 ? 23.41465 32.25463 1.26782 1.000 48.56183 107 MET B C 1
ATOM 2573 O O . MET B 1 98 ? 23.63960 31.58634 2.27866 1.000 48.11762 107 MET B O 1
ATOM 2578 N N . GLU B 1 99 ? 22.22305 32.76752 0.98680 1.000 49.05217 108 GLU B N 1
ATOM 2579 C CA . GLU B 1 99 ? 21.03125 32.43690 1.75084 1.000 38.72975 108 GLU B CA 1
ATOM 2580 C C . GLU B 1 99 ? 20.08156 31.62521 0.88142 1.000 55.69780 108 GLU B C 1
ATOM 2581 O O . GLU B 1 99 ? 19.87687 31.94274 -0.29520 1.000 47.23136 108 GLU B O 1
ATOM 2587 N N . LEU B 1 100 ? 19.52095 30.56505 1.45692 1.000 50.44582 109 LEU B N 1
ATOM 2588 C CA . LEU B 1 100 ? 18.47532 29.79822 0.78629 1.000 50.90097 109 LEU B CA 1
ATOM 2589 C C . LEU B 1 100 ? 17.20968 30.64284 0.77693 1.000 50.70004 109 LEU B C 1
ATOM 2590 O O . LEU B 1 100 ? 16.47671 30.70104 1.76626 1.000 49.79433 109 LEU B O 1
ATOM 2595 N N . ASN B 1 101 ? 16.95445 31.31539 -0.34581 1.000 45.52006 110 ASN B N 1
ATOM 2596 C CA . ASN B 1 101 ? 15.82838 32.23898 -0.41672 1.000 47.12563 110 ASN B CA 1
ATOM 2597 C C . ASN B 1 101 ? 14.50121 31.50449 -0.55823 1.000 42.22948 110 ASN B C 1
ATOM 2598 O O . ASN B 1 101 ? 13.51699 31.86805 0.09495 1.000 45.04263 110 ASN B O 1
ATOM 2603 N N . ARG B 1 102 ? 14.45160 30.47879 -1.40612 1.000 51.77782 111 ARG B N 1
ATOM 2604 C CA . ARG B 1 102 ? 13.20849 29.78086 -1.70100 1.000 49.61736 111 ARG B CA 1
ATOM 2605 C C . ARG B 1 102 ? 13.49637 28.30722 -1.94333 1.000 45.98791 111 ARG B C 1
ATOM 2606 O O . ARG B 1 102 ? 14.52048 27.95684 -2.53623 1.000 45.90781 111 ARG B O 1
ATOM 2614 N N . MET B 1 103 ? 12.58547 27.45077 -1.48505 1.000 43.97450 112 MET B N 1
ATOM 2615 C CA . MET B 1 103 ? 12.67253 26.02309 -1.76217 1.000 49.25848 112 MET B CA 1
ATOM 2616 C C . MET B 1 103 ? 11.27048 25.43811 -1.79216 1.000 49.74951 112 MET B C 1
ATOM 2617 O O . MET B 1 103 ? 10.44588 25.75150 -0.92885 1.000 47.73642 112 MET B O 1
ATOM 2622 N N . TRP B 1 104 ? 11.00926 24.59628 -2.78917 1.000 45.12519 113 TRP B N 1
ATOM 2623 C CA . TRP B 1 104 ? 9.76191 23.85609 -2.89176 1.000 45.67690 113 TRP B CA 1
ATOM 2624 C C . TRP B 1 104 ? 10.04777 22.49621 -3.50792 1.000 50.40164 113 TRP B C 1
ATOM 2625 O O . TRP B 1 104 ? 10.89026 22.37868 -4.40161 1.000 49.70133 113 TRP B O 1
ATOM 2636 N N . LEU B 1 105 ? 9.35295 21.47014 -3.01987 1.000 51.35412 114 LEU B N 1
ATOM 2637 C CA . LEU B 1 105 ? 9.44637 20.12784 -3.57550 1.000 46.47600 114 LEU B CA 1
ATOM 2638 C C . LEU B 1 105 ? 8.05149 19.54651 -3.74434 1.000 48.18052 114 LEU B C 1
ATOM 2639 O O . LEU B 1 105 ? 7.15322 19.81970 -2.94255 1.000 51.31976 114 LEU B O 1
ATOM 2644 N N . HIS B 1 106 ? 7.87773 18.74926 -4.79400 1.000 48.95500 115 HIS B N 1
ATOM 2645 C CA . HIS B 1 106 ? 6.59961 18.10399 -5.04702 1.000 54.57962 115 HIS B CA 1
ATOM 2646 C C . HIS B 1 106 ? 6.32319 17.04821 -3.98188 1.000 53.76893 115 HIS B C 1
ATOM 2647 O O . HIS B 1 106 ? 7.24256 16.46700 -3.40019 1.000 56.70055 115 HIS B O 1
ATOM 2654 N N . ASP B 1 107 ? 5.03456 16.80564 -3.72649 1.000 58.50941 116 ASP B N 1
ATOM 2655 C CA . ASP B 1 107 ? 4.64988 15.90592 -2.64120 1.000 59.53841 116 ASP B CA 1
ATOM 2656 C C . ASP B 1 107 ? 5.11080 14.47659 -2.90027 1.000 66.39622 116 ASP B C 1
ATOM 2657 O O . ASP B 1 107 ? 5.49842 13.76502 -1.96627 1.000 70.23003 116 ASP B O 1
ATOM 2662 N N . ASP B 1 108 ? 5.08120 14.03748 -4.15929 1.000 67.46255 117 ASP B N 1
ATOM 2663 C CA . ASP B 1 108 ? 5.37279 12.64530 -4.50338 1.000 73.07154 117 ASP B CA 1
ATOM 2664 C C . ASP B 1 108 ? 6.88272 12.39605 -4.56852 1.000 76.63539 117 ASP B C 1
ATOM 2665 O O . ASP B 1 108 ? 7.43541 11.95357 -5.57519 1.000 74.11021 117 ASP B O 1
ATOM 2670 N N . MET B 1 109 ? 7.54766 12.68620 -3.45491 1.000 74.03172 118 MET B N 1
ATOM 2671 C CA . MET B 1 109 ? 8.97108 12.44846 -3.28876 1.000 70.76490 118 MET B CA 1
ATOM 2672 C C . MET B 1 109 ? 9.21864 11.74561 -1.96380 1.000 78.66356 118 MET B C 1
ATOM 2673 O O . MET B 1 109 ? 8.43693 11.90079 -1.01960 1.000 77.15844 118 MET B O 1
ATOM 2678 N N . PRO B 1 110 ? 10.28476 10.94983 -1.87217 1.000 77.94996 119 PRO B N 1
ATOM 2679 C CA . PRO B 1 110 ? 10.62099 10.31810 -0.59205 1.000 76.74003 119 PRO B CA 1
ATOM 2680 C C . PRO B 1 110 ? 10.81385 11.35897 0.49999 1.000 89.64173 119 PRO B C 1
ATOM 2681 O O . PRO B 1 110 ? 11.25189 12.48372 0.24895 1.000 89.31652 119 PRO B O 1
ATOM 2685 N N . ARG B 1 111 ? 10.47681 10.96701 1.72961 1.000 91.77302 120 ARG B N 1
ATOM 2686 C CA . ARG B 1 111 ? 10.47669 11.89845 2.85085 1.000 97.64972 120 ARG B CA 1
ATOM 2687 C C . ARG B 1 111 ? 11.87150 12.38408 3.22624 1.000 97.46082 120 ARG B C 1
ATOM 2688 O O . ARG B 1 111 ? 11.98576 13.31988 4.02488 1.000 97.17033 120 ARG B O 1
ATOM 2696 N N . ASN B 1 112 ? 12.92389 11.78288 2.67526 1.000 88.68348 121 ASN B N 1
ATOM 2697 C CA . ASN B 1 112 ? 14.29438 12.20769 2.92351 1.000 87.01905 121 ASN B CA 1
ATOM 2698 C C . ASN B 1 112 ? 14.87838 13.01932 1.77596 1.000 81.82186 121 ASN B C 1
ATOM 2699 O O . ASN B 1 112 ? 16.03592 13.44115 1.85984 1.000 77.50521 121 ASN B O 1
ATOM 2704 N N . SER B 1 113 ? 14.10682 13.25064 0.71128 1.000 77.05604 122 SER B N 1
ATOM 270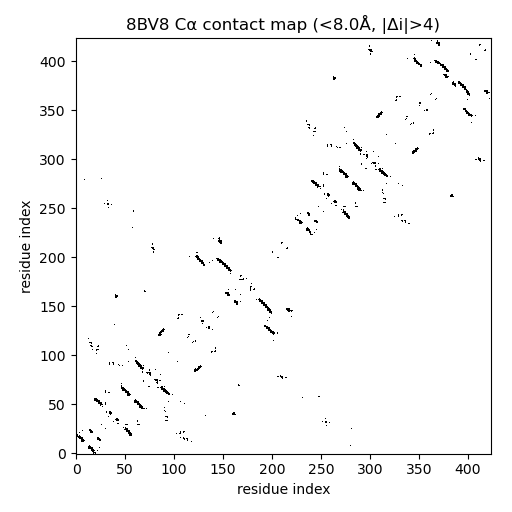5 C CA . SER B 1 113 ? 14.66900 13.83264 -0.50303 1.000 77.67337 122 SER B CA 1
ATOM 2706 C C . SER B 1 113 ? 15.04567 15.29798 -0.32369 1.000 72.55938 122 SER B C 1
ATOM 2707 O O . SER B 1 113 ? 15.98664 15.77250 -0.96959 1.000 68.22552 122 SER B O 1
ATOM 2710 N N . GLU B 1 114 ? 14.33241 16.03104 0.53523 1.000 69.09511 123 GLU B N 1
ATOM 2711 C CA . GLU B 1 114 ? 14.60490 17.45880 0.67321 1.000 67.87324 123 GLU B CA 1
ATOM 2712 C C . GLU B 1 114 ? 15.94773 17.72028 1.34575 1.000 61.89827 123 GLU B C 1
ATOM 2713 O O . GLU B 1 114 ? 16.62558 18.69765 1.00816 1.000 51.30239 123 GLU B O 1
ATOM 2719 N N . ALA B 1 115 ? 16.35049 16.86851 2.29091 1.000 63.02438 124 ALA B N 1
ATOM 2720 C CA . ALA B 1 115 ? 17.65417 17.03440 2.92364 1.000 53.77620 124 ALA B CA 1
ATOM 2721 C C . ALA B 1 115 ? 18.77858 16.58011 2.00197 1.000 55.73294 124 ALA B C 1
ATOM 2722 O O . ALA B 1 115 ? 19.84599 17.20291 1.96467 1.000 56.22381 124 ALA B O 1
ATOM 2724 N N . ARG B 1 116 ? 18.55711 15.49772 1.25302 1.000 62.19555 125 ARG B N 1
ATOM 2725 C CA . ARG B 1 116 ? 19.54874 15.06245 0.27728 1.000 57.85327 125 ARG B CA 1
ATOM 2726 C C . ARG B 1 116 ? 19.67786 16.06249 -0.86571 1.000 50.93874 125 ARG B C 1
ATOM 2727 O O . ARG B 1 116 ? 20.76241 16.20880 -1.44140 1.000 52.15570 125 ARG B O 1
ATOM 2735 N N . ALA B 1 117 ? 18.59354 16.76922 -1.19566 1.000 51.33439 126 ALA B N 1
ATOM 2736 C CA . ALA B 1 117 ? 18.66676 17.79654 -2.23044 1.000 56.40465 126 ALA B CA 1
ATOM 2737 C C . ALA B 1 117 ? 19.45806 19.00709 -1.75127 1.000 53.09807 126 ALA B C 1
ATOM 2738 O O . ALA B 1 117 ? 20.26592 19.56575 -2.50329 1.000 43.84670 126 ALA B O 1
ATOM 2740 N N . ILE B 1 118 ? 19.23422 19.42945 -0.50411 1.000 51.49600 127 ILE B N 1
ATOM 2741 C CA . ILE B 1 118 ? 20.00131 20.53696 0.06001 1.000 48.27195 127 ILE B CA 1
ATOM 2742 C C . ILE B 1 118 ? 21.48423 20.18965 0.10008 1.000 47.45836 127 ILE B C 1
ATOM 2743 O O . ILE B 1 118 ? 22.34453 21.03717 -0.17017 1.000 49.24533 127 ILE B O 1
ATOM 2748 N N . SER B 1 119 ? 21.80647 18.93405 0.41895 1.000 45.90466 128 SER B N 1
ATOM 2749 C CA . SER B 1 119 ? 23.20322 18.51239 0.44042 1.000 48.23714 128 SER B CA 1
ATOM 2750 C C . SER B 1 119 ? 23.81529 18.54295 -0.95525 1.000 49.50644 128 SER B C 1
ATOM 2751 O O . SER B 1 119 ? 24.96540 18.96419 -1.12396 1.000 47.15738 128 SER B O 1
ATOM 2754 N N . TYR B 1 120 ? 23.06707 18.09681 -1.96797 1.000 48.85439 129 TYR B N 1
ATOM 2755 C CA . TYR B 1 120 ? 23.58559 18.13311 -3.33169 1.000 52.83220 129 TYR B CA 1
ATOM 2756 C C . TYR B 1 120 ? 23.71589 19.56202 -3.84001 1.000 48.42801 129 TYR B C 1
ATOM 2757 O O . TYR B 1 120 ? 24.62957 19.86205 -4.61739 1.000 46.87763 129 TYR B O 1
ATOM 2766 N N . ALA B 1 121 ? 22.81688 20.45303 -3.41541 1.000 47.51352 130 ALA B N 1
ATOM 2767 C CA . ALA B 1 121 ? 22.95078 21.85983 -3.77292 1.000 44.01435 130 ALA B CA 1
ATOM 2768 C C . ALA B 1 121 ? 24.23406 22.45469 -3.21065 1.000 49.24613 130 ALA B C 1
ATOM 2769 O O . ALA B 1 121 ? 24.83521 23.33675 -3.83421 1.000 44.72234 130 ALA B O 1
ATOM 2771 N N . LEU B 1 122 ? 24.67298 21.98140 -2.04126 1.000 47.14359 131 LEU B N 1
ATOM 2772 C CA . LEU B 1 122 ? 25.91418 22.48292 -1.46042 1.000 45.99129 131 LEU B CA 1
ATOM 2773 C C . LEU B 1 122 ? 27.12491 22.02461 -2.26326 1.000 46.47265 131 LEU B C 1
ATOM 2774 O O . LEU B 1 122 ? 28.10473 22.76755 -2.39581 1.000 45.44810 131 LEU B O 1
ATOM 2779 N N . LYS B 1 123 ? 27.07988 20.80240 -2.80052 1.000 44.06644 132 LYS B N 1
ATOM 2780 C CA . LYS B 1 123 ? 28.15527 20.34149 -3.67304 1.000 50.45742 132 LYS B CA 1
ATOM 2781 C C . LYS B 1 123 ? 28.24492 21.20292 -4.92640 1.000 53.78714 132 LYS B C 1
ATOM 2782 O O . LYS B 1 123 ? 29.34397 21.49787 -5.41102 1.000 51.00795 132 LYS B O 1
ATOM 2788 N N . VAL B 1 124 ? 27.09501 21.62056 -5.46138 1.000 53.46713 133 VAL B N 1
ATOM 2789 C CA . VAL B 1 124 ? 27.08544 22.48227 -6.63921 1.000 51.72369 133 VAL B CA 1
ATOM 2790 C C . VAL B 1 124 ? 27.64724 23.85693 -6.29990 1.000 53.08449 133 VAL B C 1
ATOM 2791 O O . VAL B 1 124 ? 28.32730 24.48487 -7.12037 1.000 52.88158 133 VAL B O 1
ATOM 2795 N N . ILE B 1 125 ? 27.38377 24.34212 -5.08525 1.000 48.29883 134 ILE B N 1
ATOM 2796 C CA . ILE B 1 125 ? 27.90058 25.64522 -4.68027 1.000 47.91461 134 ILE B CA 1
ATOM 2797 C C . ILE B 1 125 ? 29.41853 25.60040 -4.54141 1.000 50.29395 134 ILE B C 1
ATOM 2798 O O . ILE B 1 125 ? 30.11620 26.55310 -4.90999 1.000 45.53822 134 ILE B O 1
ATOM 2803 N N . ARG B 1 126 ? 29.95668 24.49293 -4.01982 1.000 53.06742 135 ARG B N 1
ATOM 2804 C CA . ARG B 1 126 ? 31.40677 24.36166 -3.90322 1.000 52.58865 135 ARG B CA 1
ATOM 2805 C C . ARG B 1 126 ? 32.08309 24.37002 -5.26859 1.000 61.44260 135 ARG B C 1
ATOM 2806 O O . ARG B 1 126 ? 33.20883 24.86433 -5.40302 1.000 62.38306 135 ARG B O 1
ATOM 2814 N N . LEU B 1 127 ? 31.41414 23.83831 -6.29208 1.000 57.95608 136 LEU B N 1
ATOM 2815 C CA . LEU B 1 127 ? 32.02667 23.75068 -7.61274 1.000 57.22712 136 LEU B CA 1
ATOM 2816 C C . LEU B 1 127 ? 31.85370 25.04066 -8.40631 1.000 52.50447 136 LEU B C 1
ATOM 2817 O O . LEU B 1 127 ? 32.80093 25.50932 -9.04800 1.000 57.93443 136 LEU B O 1
ATOM 2822 N N . LEU B 1 128 ? 30.66025 25.63147 -8.36942 1.000 52.99799 137 LEU B N 1
ATOM 2823 C CA . LEU B 1 128 ? 30.35725 26.77902 -9.21555 1.000 50.46595 137 LEU B CA 1
ATOM 2824 C C . LEU B 1 128 ? 30.63216 28.11620 -8.54235 1.000 57.26369 137 LEU B C 1
ATOM 2825 O O . LEU B 1 128 ? 30.89524 29.10421 -9.23725 1.000 55.43286 137 LEU B O 1
ATOM 2830 N N . TYR B 1 129 ? 30.57575 28.17934 -7.21347 1.000 58.87847 138 TYR B N 1
ATOM 2831 C CA . TYR B 1 129 ? 30.81331 29.41391 -6.46580 1.000 54.50339 138 TYR B CA 1
ATOM 2832 C C . TYR B 1 129 ? 31.78790 29.11501 -5.33549 1.000 65.01642 138 TYR B C 1
ATOM 2833 O O . TYR B 1 129 ? 31.38582 28.96612 -4.17339 1.000 57.32595 138 TYR B O 1
ATOM 2842 N N . PRO B 1 130 ? 33.08731 29.03518 -5.63676 1.000 65.56630 139 PRO B N 1
ATOM 2843 C CA . PRO B 1 130 ? 34.06167 28.70006 -4.58744 1.000 54.43449 139 PRO B CA 1
ATOM 2844 C C . PRO B 1 130 ? 34.30650 29.82532 -3.59626 1.000 67.70056 139 PRO B C 1
ATOM 2845 O O . PRO B 1 130 ? 34.93609 29.58146 -2.55858 1.000 69.57109 139 PRO B O 1
ATOM 2849 N N . SER B 1 131 ? 33.82462 31.03963 -3.86963 1.000 63.92571 140 SER B N 1
ATOM 2850 C CA . SER B 1 131 ? 34.00198 32.13638 -2.92642 1.000 60.32189 140 SER B CA 1
ATOM 2851 C C . SER B 1 131 ? 33.07559 32.02100 -1.72339 1.000 63.65274 140 SER B C 1
ATOM 2852 O O . SER B 1 131 ? 33.32576 32.66883 -0.70125 1.000 61.04937 140 SER B O 1
ATOM 2855 N N . VAL B 1 132 ? 32.02074 31.21713 -1.81966 1.000 58.81310 141 VAL B N 1
ATOM 2856 C CA . VAL B 1 132 ? 31.04379 31.09241 -0.74263 1.000 59.44522 141 VAL B CA 1
ATOM 2857 C C . VAL B 1 132 ? 31.62931 30.21662 0.35765 1.000 51.09734 141 VAL B C 1
ATOM 2858 O O . VAL B 1 132 ? 31.90939 29.03265 0.14170 1.000 49.07895 141 VAL B O 1
ATOM 2862 N N . GLU B 1 133 ? 31.81072 30.79781 1.54349 1.000 56.35659 142 GLU B N 1
ATOM 2863 C CA . GLU B 1 133 ? 32.37908 30.07587 2.67320 1.000 54.42908 142 GLU B CA 1
ATOM 2864 C C . GLU B 1 133 ? 31.33018 29.51626 3.62337 1.000 49.19308 142 GLU B C 1
ATOM 2865 O O . GLU B 1 133 ? 31.65092 28.62122 4.41327 1.000 49.33970 142 GLU B O 1
ATOM 2871 N N . TRP B 1 134 ? 30.09642 30.01281 3.56737 1.000 47.32712 143 TRP B N 1
ATOM 2872 C CA . TRP B 1 134 ? 29.04173 29.53287 4.44909 1.000 48.99306 143 TRP B CA 1
ATOM 2873 C C . TRP B 1 134 ? 27.69333 29.93999 3.87554 1.000 43.97439 143 TRP B C 1
ATOM 2874 O O . TRP B 1 134 ? 27.59230 30.88501 3.08919 1.000 44.43899 143 TRP B O 1
ATOM 2885 N N . VAL B 1 135 ? 26.65343 29.20982 4.28431 1.000 42.82689 144 VAL B N 1
ATOM 2886 C CA . VAL B 1 135 ? 25.28776 29.47929 3.85679 1.000 47.85129 144 VAL B CA 1
ATOM 2887 C C . VAL B 1 135 ? 24.37374 29.45773 5.07397 1.000 45.52914 144 VAL B C 1
ATOM 2888 O O . VAL B 1 135 ? 24.66872 28.83004 6.09297 1.000 44.84940 144 VAL B O 1
ATOM 2892 N N . GLN B 1 136 ? 23.24662 30.15714 4.95429 1.000 41.90391 145 GLN B N 1
ATOM 2893 C CA . GLN B 1 136 ? 22.26836 30.21849 6.02893 1.000 50.83026 145 GLN B CA 1
ATOM 2894 C C . GLN B 1 136 ? 20.86761 30.03936 5.46105 1.000 49.85703 145 GLN B C 1
ATOM 2895 O O . GLN B 1 136 ? 20.61594 30.27357 4.27625 1.000 46.01491 145 GLN B O 1
ATOM 2901 N N . SER B 1 137 ? 19.95503 29.61574 6.33214 1.000 46.03615 146 SER B N 1
ATOM 2902 C CA . SER B 1 137 ? 18.56326 29.40617 5.96404 1.000 42.76734 146 SER B CA 1
ATOM 2903 C C . SER B 1 137 ? 17.69771 29.65331 7.19024 1.000 52.05732 146 SER B C 1
ATOM 2904 O O . SER B 1 137 ? 18.19067 29.73372 8.31783 1.000 44.64857 146 SER B O 1
ATOM 2907 N N . PHE B 1 138 ? 16.39273 29.77147 6.96028 1.000 56.68181 147 PHE B N 1
ATOM 2908 C CA . PHE B 1 138 ? 15.44722 30.06835 8.02447 1.000 50.76197 147 PHE B CA 1
ATOM 2909 C C . PHE B 1 138 ? 14.28286 29.09016 7.98424 1.000 58.64819 147 PHE B C 1
ATOM 2910 O O . PHE B 1 138 ? 13.88815 28.60645 6.91947 1.000 61.15496 147 PHE B O 1
ATOM 2918 N N . ALA B 1 139 ? 13.73851 28.80479 9.16401 1.000 56.98068 148 ALA B N 1
ATOM 2919 C CA . ALA B 1 139 ? 12.57286 27.94897 9.30808 1.000 64.32802 148 ALA B CA 1
ATOM 2920 C C . ALA B 1 139 ? 11.55265 28.63784 10.20221 1.000 69.69201 148 ALA B C 1
ATOM 2921 O O . ALA B 1 139 ? 11.88749 29.51502 11.00223 1.000 66.64193 148 ALA B O 1
ATOM 2923 N N . ASP B 1 140 ? 10.29798 28.23168 10.05393 1.000 74.03073 149 ASP B N 1
ATOM 2924 C CA . ASP B 1 140 ? 9.20284 28.76471 10.84770 1.000 83.53752 149 ASP B CA 1
ATOM 2925 C C . ASP B 1 140 ? 8.78397 27.75230 11.90749 1.000 91.74944 149 ASP B C 1
ATOM 2926 O O . ASP B 1 140 ? 9.01173 26.54761 11.77535 1.000 94.36801 149 ASP B O 1
ATOM 2931 N N . GLU B 1 141 ? 8.16840 28.26275 12.97610 1.000 93.22639 150 GLU B N 1
ATOM 2932 C CA . GLU B 1 141 ? 7.67290 27.38461 14.02962 1.000 100.14202 150 GLU B CA 1
ATOM 2933 C C . GLU B 1 141 ? 6.42271 26.62933 13.59635 1.000 105.83554 150 GLU B C 1
ATOM 2934 O O . GLU B 1 141 ? 6.15036 25.54185 14.11696 1.000 101.79075 150 GLU B O 1
ATOM 2940 N N . ARG B 1 142 ? 5.65818 27.17837 12.64878 1.000 115.47976 151 ARG B N 1
ATOM 2941 C CA . ARG B 1 142 ? 4.55671 26.43350 12.05010 1.000 114.61798 151 ARG B CA 1
ATOM 2942 C C . ARG B 1 142 ? 5.04019 25.22914 11.25599 1.000 112.84906 151 ARG B C 1
ATOM 2943 O O . ARG B 1 142 ? 4.22190 24.38069 10.88371 1.000 107.01053 151 ARG B O 1
ATOM 2951 N N . CYS B 1 143 ? 6.34861 25.13896 10.97962 1.000 118.89670 152 CYS B N 1
ATOM 2952 C CA . CYS B 1 143 ? 6.93097 24.03791 10.23135 1.000 115.99157 152 CYS B CA 1
ATOM 2953 C C . CYS B 1 143 ? 8.25049 23.64077 10.90057 1.000 111.43593 152 CYS B C 1
ATOM 2954 O O . CYS B 1 143 ? 9.34409 23.92850 10.41552 1.000 107.16764 152 CYS B O 1
ATOM 2957 N N . GLY B 1 144 ? 8.14694 22.97100 12.04972 1.000 109.47613 153 GLY B N 1
ATOM 2958 C CA . GLY B 1 144 ? 9.31356 22.33460 12.63703 1.000 103.31736 153 GLY B CA 1
ATOM 2959 C C . GLY B 1 144 ? 9.89932 21.23516 11.77687 1.000 103.75252 153 GLY B C 1
ATOM 2960 O O . GLY B 1 144 ? 11.02109 20.78761 12.04332 1.000 100.97507 153 GLY B O 1
ATOM 2961 N N . ARG B 1 145 ? 9.15664 20.78669 10.76123 1.000 105.85454 154 ARG B N 1
ATOM 2962 C CA . ARG B 1 145 ? 9.68694 19.84689 9.78039 1.000 105.12425 154 ARG B CA 1
ATOM 2963 C C . ARG B 1 145 ? 10.81206 20.47238 8.96442 1.000 100.54891 154 ARG B C 1
ATOM 2964 O O . ARG B 1 145 ? 11.81589 19.81096 8.67448 1.000 87.42584 154 ARG B O 1
ATOM 2972 N N . ALA B 1 146 ? 10.66331 21.74538 8.58359 1.000 99.59835 155 ALA B N 1
ATOM 2973 C CA . ALA B 1 146 ? 11.72152 22.42202 7.84039 1.000 90.96402 155 ALA B CA 1
ATOM 2974 C C . ALA B 1 146 ? 12.98434 22.57277 8.67776 1.000 83.68122 155 ALA B C 1
ATOM 2975 O O . ALA B 1 146 ? 14.08731 22.66422 8.12665 1.000 78.57100 155 ALA B O 1
ATOM 2977 N N . GLY B 1 147 ? 12.84645 22.60171 10.00445 1.000 86.49703 156 GLY B N 1
ATOM 2978 C CA . GLY B 1 147 ? 14.02263 22.63607 10.85695 1.000 76.60637 156 GLY B CA 1
ATOM 2979 C C . GLY B 1 147 ? 14.73902 21.30039 10.91175 1.000 75.17556 156 GLY B C 1
ATOM 2980 O O . GLY B 1 147 ? 15.97111 21.24617 10.87221 1.000 68.65902 156 GLY B O 1
ATOM 2981 N N . VAL B 1 148 ? 13.97848 20.20492 11.00231 1.000 74.68066 157 VAL B N 1
ATOM 2982 C CA . VAL B 1 148 ? 14.57468 18.87112 11.01233 1.000 71.38484 157 VAL B CA 1
ATOM 2983 C C . VAL B 1 148 ? 15.33524 18.60823 9.71879 1.000 67.94992 157 VAL B C 1
ATOM 2984 O O . VAL B 1 148 ? 16.34273 17.88899 9.71529 1.000 61.25751 157 VAL B O 1
ATOM 2988 N N . VAL B 1 149 ? 14.87771 19.18915 8.60650 1.000 63.85883 158 VAL B N 1
ATOM 2989 C CA . VAL B 1 149 ? 15.57543 19.02671 7.33332 1.000 62.06691 158 VAL B CA 1
ATOM 2990 C C . VAL B 1 149 ? 16.9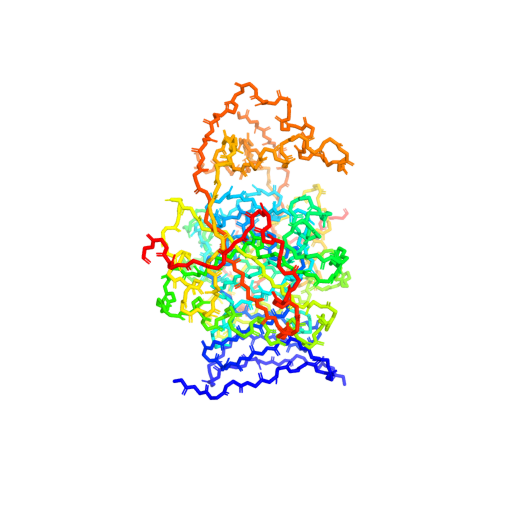9020 19.58501 7.42298 1.000 59.79180 158 VAL B C 1
ATOM 2991 O O . VAL B 1 149 ? 17.95250 18.95667 6.96421 1.000 55.19733 158 VAL B O 1
ATOM 2995 N N . TYR B 1 150 ? 17.14022 20.77223 8.01649 1.000 61.26137 159 TYR B N 1
ATOM 2996 C CA . TYR B 1 150 ? 18.46648 21.35961 8.17317 1.000 59.01619 159 TYR B CA 1
ATOM 2997 C C . TYR B 1 150 ? 19.31220 20.57038 9.16234 1.000 56.61360 159 TYR B C 1
ATOM 2998 O O . TYR B 1 150 ? 20.53307 20.46964 8.99205 1.000 54.24940 159 TYR B O 1
ATOM 3007 N N . GLN B 1 151 ? 18.68569 20.00692 10.19736 1.000 62.26042 160 GLN B N 1
ATOM 3008 C CA . GLN B 1 151 ? 19.41728 19.15185 11.12576 1.000 61.93464 160 GLN B CA 1
ATOM 3009 C C . GLN B 1 151 ? 19.91680 17.89208 10.42949 1.000 58.49667 160 GLN B C 1
ATOM 3010 O O . GLN B 1 151 ? 21.03456 17.43086 10.69041 1.000 59.17016 160 GLN B O 1
ATOM 3016 N N . ALA B 1 152 ? 19.10636 17.32849 9.53096 1.000 56.06232 161 ALA B N 1
ATOM 3017 C CA . ALA B 1 152 ? 19.55478 16.19575 8.73203 1.000 56.73846 161 ALA B CA 1
ATOM 3018 C C . ALA B 1 152 ? 20.57193 16.60584 7.67670 1.000 58.73766 161 ALA B C 1
ATOM 3019 O O . ALA B 1 152 ? 21.31124 15.74932 7.18045 1.000 57.82422 161 ALA B O 1
ATOM 3021 N N . SER B 1 153 ? 20.62151 17.88805 7.32135 1.000 57.21771 162 SER B N 1
ATOM 3022 C CA . SER B 1 153 ? 21.60263 18.41022 6.38117 1.000 55.52460 162 SER B CA 1
ATOM 3023 C C . SER B 1 153 ? 22.85760 18.92988 7.07160 1.000 58.42613 162 SER B C 1
ATOM 3024 O O . SER B 1 153 ? 23.70674 19.53560 6.40857 1.000 56.20216 162 SER B O 1
ATOM 3027 N N . ASN B 1 154 ? 22.97750 18.71897 8.38621 1.000 59.23792 163 ASN B N 1
ATOM 3028 C CA . ASN B 1 154 ? 24.17369 19.05961 9.16159 1.000 57.58054 163 ASN B CA 1
ATOM 3029 C C . ASN B 1 154 ? 24.38409 20.57135 9.25328 1.000 51.72623 163 ASN B C 1
ATOM 3030 O O . ASN B 1 154 ? 25.51562 21.05657 9.22560 1.000 49.66118 163 ASN B O 1
ATOM 3035 N N . PHE B 1 155 ? 23.29020 21.31782 9.37021 1.000 47.62251 164 PHE B N 1
ATOM 3036 C CA . PHE B 1 155 ? 23.37127 22.73800 9.67270 1.000 44.34374 164 PHE B CA 1
ATOM 3037 C C . PHE B 1 155 ? 23.46613 22.94535 11.17883 1.000 48.50984 164 PHE B C 1
ATOM 3038 O O . PHE B 1 155 ? 22.99054 22.12667 11.97047 1.000 45.52780 164 PHE B O 1
ATOM 3046 N N . ASP B 1 156 ? 24.09027 24.05228 11.57063 1.000 47.61221 165 ASP B N 1
ATOM 3047 C CA . ASP B 1 156 ? 24.11830 24.46708 12.96530 1.000 47.54921 165 ASP B CA 1
ATOM 3048 C C . ASP B 1 156 ? 22.99660 25.46262 13.22299 1.000 50.12892 165 ASP B C 1
ATOM 3049 O O . ASP B 1 156 ? 22.76207 26.37178 12.42158 1.000 42.30019 165 ASP B O 1
ATOM 3054 N N . PHE B 1 157 ? 22.29980 25.28190 14.34150 1.000 41.31748 166 PHE B N 1
ATOM 3055 C CA . PHE B 1 157 ? 21.27801 26.22577 14.77263 1.000 40.86595 166 PHE B CA 1
ATOM 3056 C C . PHE B 1 157 ? 21.93563 27.33622 15.58153 1.000 46.22218 166 PHE B C 1
ATOM 3057 O O . PHE B 1 157 ? 22.65685 27.06322 16.54677 1.000 48.58735 166 PHE B O 1
ATOM 3065 N N . ILE B 1 158 ? 21.69126 28.58591 15.18631 1.000 42.25828 167 ILE B N 1
ATOM 3066 C CA . ILE B 1 158 ? 22.40872 29.70988 15.77955 1.000 47.03415 167 ILE B CA 1
ATOM 3067 C C . ILE B 1 158 ? 21.45438 30.77408 16.30957 1.000 47.49198 167 ILE B C 1
ATOM 3068 O O . ILE B 1 158 ? 21.81732 31.95226 16.40067 1.000 54.07848 167 ILE B O 1
ATOM 3073 N N . GLY B 1 159 ? 20.24214 30.37835 16.66938 1.000 47.58077 168 GLY B N 1
ATOM 3074 C CA . GLY B 1 159 ? 19.32832 31.25155 17.37767 1.000 50.73989 168 GLY B CA 1
ATOM 3075 C C . GLY B 1 159 ? 18.05409 31.51910 16.59673 1.000 57.89158 168 GLY B C 1
ATOM 3076 O O . GLY B 1 159 ? 17.92665 31.20575 15.41437 1.000 54.47839 168 GLY B O 1
ATOM 3077 N N . SER B 1 160 ? 17.10094 32.11489 17.30761 1.000 50.64125 169 SER B N 1
ATOM 3078 C CA . SER B 1 160 ? 15.79881 32.47354 16.77050 1.000 57.25450 169 SER B CA 1
ATOM 3079 C C . SER B 1 160 ? 15.56048 33.96669 16.95250 1.000 69.08089 169 SER B C 1
ATOM 3080 O O . SER B 1 160 ? 16.27688 34.65232 17.68629 1.000 68.52242 169 SER B O 1
ATOM 3083 N N . HIS B 1 161 ? 14.53415 34.46539 16.26857 1.000 73.24463 170 HIS B N 1
ATOM 3084 C CA . HIS B 1 161 ? 14.14178 35.86262 16.37800 1.000 78.71311 170 HIS B CA 1
ATOM 3085 C C . HIS B 1 161 ? 12.71615 36.01341 15.87273 1.000 84.85161 170 HIS B C 1
ATOM 3086 O O . HIS B 1 161 ? 12.30274 35.32982 14.93315 1.000 86.70852 170 HIS B O 1
ATOM 3093 N N . GLU B 1 162 ? 11.96921 36.90998 16.51183 1.000 95.60795 171 GLU B N 1
ATOM 3094 C CA . GLU B 1 162 ? 10.61077 37.20620 16.08062 1.000 103.88770 171 GLU B CA 1
ATOM 3095 C C . GLU B 1 162 ? 10.65351 38.14191 14.87896 1.000 106.83513 171 GLU B C 1
ATOM 3096 O O . GLU B 1 162 ? 11.30798 39.18853 14.91903 1.000 102.80480 171 GLU B O 1
ATOM 3102 N N . SER B 1 163 ? 9.96580 37.75812 13.80604 1.000 114.69855 172 SER B N 1
ATOM 3103 C CA . SER B 1 163 ? 10.00393 38.49398 12.55094 1.000 118.06543 172 SER B CA 1
ATOM 3104 C C . SER B 1 163 ? 8.59141 38.87755 12.13708 1.000 121.54272 172 SER B C 1
ATOM 3105 O O . SER B 1 163 ? 7.64500 38.11136 12.34088 1.000 122.59813 172 SER B O 1
ATOM 3108 N N . THR B 1 164 ? 8.45819 40.06488 11.55243 1.000 121.75368 173 THR B N 1
ATOM 3109 C CA . THR B 1 164 ? 7.16885 40.60649 11.14410 1.000 118.07268 173 THR B CA 1
ATOM 3110 C C . THR B 1 164 ? 6.99153 40.44248 9.63986 1.000 115.66649 173 THR B C 1
ATOM 3111 O O . THR B 1 164 ? 7.86519 40.83628 8.86000 1.000 115.53886 173 THR B O 1
ATOM 3115 N N . PHE B 1 165 ? 5.86302 39.86390 9.23935 1.000 115.85810 174 PHE B N 1
ATOM 3116 C CA . PHE B 1 165 ? 5.53729 39.63906 7.83922 1.000 118.68150 174 PHE B CA 1
ATOM 3117 C C . PHE B 1 165 ? 4.26565 40.39368 7.47114 1.000 119.66626 174 PHE B C 1
ATOM 3118 O O . PHE B 1 165 ? 3.53513 40.89187 8.33176 1.000 117.01417 174 PHE B O 1
ATOM 3126 N N . TYR B 1 166 ? 4.00773 40.47184 6.16654 1.000 117.51107 175 TYR B N 1
ATOM 3127 C CA . TYR B 1 166 ? 2.84137 41.16485 5.63992 1.000 115.80523 175 TYR B CA 1
ATOM 3128 C C . TYR B 1 166 ? 2.23556 40.34784 4.50908 1.000 117.30456 175 TYR B C 1
ATOM 3129 O O . TYR B 1 166 ? 2.96009 39.77498 3.69043 1.000 112.98384 175 TYR B O 1
ATOM 3138 N N . GLU B 1 167 ? 0.90520 40.30149 4.46649 1.000 118.25337 176 GLU B N 1
ATOM 3139 C CA . GLU B 1 167 ? 0.17077 39.51056 3.48586 1.000 116.07125 176 GLU B CA 1
ATOM 3140 C C . GLU B 1 167 ? -0.71785 40.43574 2.66742 1.000 121.10551 176 GLU B C 1
ATOM 3141 O O . GLU B 1 167 ? -1.57102 41.13527 3.22414 1.000 121.54400 176 GLU B O 1
ATOM 3147 N N . LEU B 1 168 ? -0.52015 40.43275 1.35051 1.000 119.47862 177 LEU B N 1
ATOM 3148 C CA . LEU B 1 168 ? -1.33247 41.23483 0.44059 1.000 121.46402 177 LEU B CA 1
ATOM 3149 C C . LEU B 1 168 ? -1.50349 40.45956 -0.85533 1.000 126.44047 177 LEU B C 1
ATOM 3150 O O . LEU B 1 168 ? -0.51218 40.14677 -1.52385 1.000 128.89971 177 LEU B O 1
ATOM 3155 N N . ASP B 1 169 ? -2.75642 40.14883 -1.19699 1.000 131.55767 178 ASP B N 1
ATOM 3156 C CA . ASP B 1 169 ? -3.08695 39.42453 -2.42582 1.000 137.42910 178 ASP B CA 1
ATOM 3157 C C . ASP B 1 169 ? -2.43342 38.04294 -2.44516 1.000 134.47939 178 ASP B C 1
ATOM 3158 O O . ASP B 1 169 ? -1.79199 37.63580 -3.41822 1.000 137.75844 178 ASP B O 1
ATOM 3163 N N . GLY B 1 170 ? -2.60397 37.31288 -1.34715 1.000 124.22842 179 GLY B N 1
ATOM 3164 C CA . GLY B 1 170 ? -2.00689 36.00362 -1.21005 1.000 119.53445 179 GLY B CA 1
ATOM 3165 C C . GLY B 1 170 ? -0.49163 35.95458 -1.26424 1.000 114.96559 179 GLY B C 1
ATOM 3166 O O . GLY B 1 170 ? 0.08251 34.87744 -1.05264 1.000 112.58362 179 GLY B O 1
ATOM 3167 N N . GLU B 1 171 ? 0.18472 37.06607 -1.53366 1.000 115.31100 180 GLU B N 1
ATOM 3168 C CA . GLU B 1 171 ? 1.64012 37.09230 -1.57775 1.000 107.31375 180 GLU B CA 1
ATOM 3169 C C . GLU B 1 171 ? 2.17272 37.61344 -0.25168 1.000 108.25897 180 GLU B C 1
ATOM 3170 O O . GLU B 1 171 ? 1.65689 38.59903 0.28238 1.000 110.91922 180 GLU B O 1
ATOM 3176 N N . TRP B 1 172 ? 3.19443 36.94809 0.27628 1.000 103.15543 181 TRP B N 1
ATOM 3177 C CA . TRP B 1 172 ? 3.76154 37.27771 1.57591 1.000 100.69790 181 TRP B CA 1
ATOM 3178 C C . TRP B 1 172 ? 5.04405 38.08017 1.40542 1.000 105.45040 181 TRP B C 1
ATOM 3179 O O . TRP B 1 172 ? 5.90821 37.71841 0.60037 1.000 96.96600 181 TRP B O 1
ATOM 3190 N N . TYR B 1 173 ? 5.16595 39.15795 2.17541 1.000 111.47508 182 TYR B N 1
ATOM 3191 C CA . TYR B 1 173 ? 6.31687 40.04410 2.12322 1.000 111.97153 182 TYR B CA 1
ATOM 3192 C C . TYR B 1 173 ? 6.95020 40.17347 3.50337 1.000 112.66015 182 TYR B C 1
ATOM 3193 O O . TYR B 1 173 ? 6.26638 40.13235 4.53111 1.000 114.93572 182 TYR B O 1
ATOM 3202 N N . HIS B 1 174 ? 8.26940 40.33745 3.51490 1.000 110.59915 183 HIS B N 1
ATOM 3203 C CA . HIS B 1 174 ? 9.00075 40.54054 4.75460 1.000 111.95642 183 HIS B CA 1
ATOM 3204 C C . HIS B 1 174 ? 8.88153 42.00092 5.18955 1.000 118.10533 183 HIS B C 1
ATOM 3205 O O . HIS B 1 174 ? 8.29693 42.83770 4.49630 1.000 118.75151 183 HIS B O 1
ATOM 3212 N N . GLU B 1 175 ? 9.44747 42.31913 6.35315 1.000 118.65675 184 GLU B N 1
ATOM 3213 C CA . GLU B 1 175 ? 9.38432 43.67106 6.89726 1.000 119.21786 184 GLU B CA 1
ATOM 3214 C C . GLU B 1 175 ? 10.38540 44.62477 6.25175 1.000 120.06213 184 GLU B C 1
ATOM 3215 O O . GLU B 1 175 ? 10.51194 45.76651 6.70893 1.000 126.42351 184 GLU B O 1
ATOM 3221 N N . ILE B 1 176 ? 11.09485 44.19025 5.20672 1.000 116.85050 185 ILE B N 1
ATOM 3222 C CA . ILE B 1 176 ? 12.06179 45.06172 4.55084 1.000 117.96798 185 ILE B CA 1
ATOM 3223 C C . ILE B 1 176 ? 11.38097 46.20101 3.80537 1.000 123.92979 185 ILE B C 1
ATOM 3224 O O . ILE B 1 176 ? 12.00712 47.23950 3.56373 1.000 128.54089 185 ILE B O 1
ATOM 3229 N N . THR B 1 177 ? 10.11500 46.03728 3.43460 1.000 122.89802 186 THR B N 1
ATOM 3230 C CA . THR B 1 177 ? 9.38207 47.07724 2.72187 1.000 122.30819 186 THR B CA 1
ATOM 3231 C C . THR B 1 177 ? 8.91423 48.17427 3.67363 1.000 116.40529 186 THR B C 1
ATOM 3232 O O . THR B 1 177 ? 9.72451 48.83933 4.31932 1.000 108.78199 186 THR B O 1
ATOM 3236 N N . ALA B 1 198 ? -3.79524 44.55453 3.48923 1.000 114.21230 207 ALA B N 1
ATOM 3237 C CA . ALA B 1 198 ? -2.56889 44.16382 4.17445 1.000 114.73377 207 ALA B CA 1
ATOM 3238 C C . ALA B 1 198 ? -2.88012 43.45883 5.49091 1.000 120.70867 207 ALA B C 1
ATOM 3239 O O . ALA B 1 198 ? -3.73451 43.90387 6.25725 1.000 124.55008 207 ALA B O 1
ATOM 3241 N N . VAL B 1 199 ? -2.18339 42.35290 5.74469 1.000 121.14794 208 VAL B N 1
ATOM 3242 C CA . VAL B 1 199 ? -2.35504 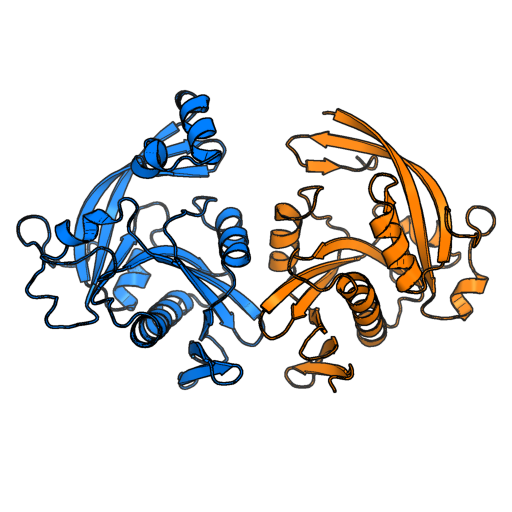41.56430 6.95909 1.000 120.82888 208 VAL B CA 1
ATOM 3243 C C . VAL B 1 199 ? -0.99332 41.40338 7.61916 1.000 120.97146 208 VAL B C 1
ATOM 3244 O O . VAL B 1 199 ? -0.04015 40.94686 6.97886 1.000 120.60976 208 VAL B O 1
ATOM 3248 N N . VAL B 1 200 ? -0.90353 41.77167 8.89403 1.000 122.18211 209 VA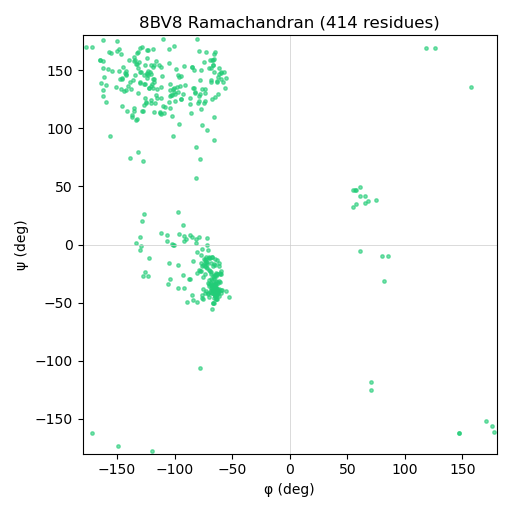L B N 1
ATOM 3249 C CA . VAL B 1 200 ? 0.35077 41.71324 9.63579 1.000 121.24171 209 VAL B CA 1
ATOM 3250 C C . VAL B 1 200 ? 0.45894 40.36873 10.34028 1.000 121.02827 209 VAL B C 1
ATOM 3251 O O . VAL B 1 200 ? -0.54498 39.72055 10.65497 1.000 122.37721 209 VAL B O 1
ATOM 3255 N N . HIS B 1 201 ? 1.69650 39.94417 10.59058 1.000 120.66693 210 HIS B N 1
ATOM 3256 C CA . HIS B 1 201 ? 1.96244 38.66991 11.24192 1.000 118.38035 210 HIS B CA 1
ATOM 3257 C C . HIS B 1 201 ? 3.23497 38.78531 12.06876 1.000 119.35495 210 HIS B C 1
ATOM 3258 O O . HIS B 1 201 ? 4.14797 39.54149 11.72593 1.000 115.60967 210 HIS B O 1
ATOM 3265 N N . LYS B 1 202 ? 3.28586 38.02446 13.16219 1.000 119.16758 211 LYS B N 1
ATOM 3266 C CA . LYS B 1 202 ? 4.44790 37.98094 14.04599 1.000 116.67325 211 LYS B CA 1
ATOM 3267 C C . LYS B 1 202 ? 4.75817 36.52384 14.36309 1.000 114.08682 211 LYS B C 1
ATOM 3268 O O . LYS B 1 202 ? 4.03444 35.88411 15.13395 1.000 110.17954 211 LYS B O 1
ATOM 3274 N N . PHE B 1 203 ? 5.83713 36.00573 13.78056 1.000 113.20295 212 PHE B N 1
ATOM 3275 C CA . PHE B 1 203 ? 6.22221 34.61094 13.92506 1.000 104.58996 212 PHE B CA 1
ATOM 3276 C C . PHE B 1 203 ? 7.64572 34.50505 14.45593 1.000 97.95848 212 PHE B C 1
ATOM 3277 O O . PHE B 1 203 ? 8.43598 35.44973 14.37616 1.000 98.15810 212 PHE B O 1
ATOM 3285 N N . ASN B 1 204 ? 7.96356 33.33337 14.99997 1.000 88.93816 213 ASN B N 1
ATOM 3286 C CA . ASN B 1 204 ? 9.33823 33.00566 15.34597 1.000 84.23592 213 ASN B CA 1
ATOM 3287 C C . ASN B 1 204 ? 10.06248 32.46212 14.12192 1.000 81.34887 213 ASN B C 1
ATOM 3288 O O . ASN B 1 204 ? 9.52734 31.62849 13.38583 1.000 83.23421 213 ASN B O 1
ATOM 3293 N N . GLN B 1 205 ? 11.28328 32.94361 13.90213 1.000 80.04608 214 GLN B N 1
ATOM 3294 C CA . GLN B 1 205 ? 12.11830 32.49736 12.79319 1.000 71.66593 214 GLN B CA 1
ATOM 3295 C C . GLN B 1 205 ? 13.41301 31.92449 13.34689 1.000 68.20654 214 GLN B C 1
ATOM 3296 O O . GLN B 1 205 ? 14.12774 32.60408 14.09015 1.000 66.18891 214 GLN B O 1
ATOM 3302 N N . TYR B 1 206 ? 13.71423 30.68393 12.97753 1.000 61.20779 215 TYR B N 1
ATOM 3303 C CA . TYR B 1 206 ? 14.90800 29.99051 13.43987 1.000 55.10803 215 TYR B CA 1
ATOM 3304 C C . TYR B 1 206 ? 15.97462 30.03682 12.35387 1.000 55.10108 215 TYR B C 1
ATOM 3305 O O . TYR B 1 206 ? 15.69587 29.73223 11.18976 1.000 52.89943 215 TYR B O 1
ATOM 3314 N N . ARG B 1 207 ? 17.18952 30.41822 12.73726 1.000 48.69561 216 ARG B N 1
ATOM 3315 C CA . ARG B 1 207 ? 18.28602 30.61811 11.79928 1.000 48.65914 216 ARG B CA 1
ATOM 3316 C C . ARG B 1 207 ? 19.25500 29.44495 11.87647 1.000 51.55429 216 ARG B C 1
ATOM 3317 O O . ARG B 1 207 ? 19.71547 29.08266 12.96461 1.000 43.02312 216 ARG B O 1
ATOM 3325 N N . TYR B 1 208 ? 19.55751 28.85572 10.72251 1.000 39.31682 217 TYR B N 1
ATOM 3326 C CA . TYR B 1 208 ? 20.50493 27.75730 10.61416 1.000 46.04376 217 TYR B CA 1
ATOM 3327 C C . TYR B 1 208 ? 21.65878 28.17406 9.71274 1.000 46.45581 217 TYR B C 1
ATOM 3328 O O . TYR B 1 208 ? 21.49751 29.02088 8.83015 1.000 44.64556 217 TYR B O 1
ATOM 3337 N N . ILE B 1 209 ? 22.82952 27.57748 9.93875 1.000 41.05062 218 ILE B N 1
ATOM 3338 C CA . ILE B 1 209 ? 24.02646 27.93103 9.18658 1.000 42.65968 218 ILE B CA 1
ATOM 3339 C C . ILE B 1 209 ? 24.85101 26.67644 8.92725 1.000 44.44390 218 ILE B C 1
ATOM 3340 O O . ILE B 1 209 ? 24.86497 25.73720 9.72897 1.000 41.78839 218 ILE B O 1
ATOM 3345 N N . ARG B 1 210 ? 25.52799 26.66356 7.77943 1.000 42.95342 219 ARG B N 1
ATOM 3346 C CA . ARG B 1 210 ? 26.40440 25.56719 7.38080 1.000 46.51837 219 ARG B CA 1
ATOM 3347 C C . ARG B 1 210 ? 27.68937 26.16708 6.83370 1.000 51.70035 219 ARG B C 1
ATOM 3348 O O . ARG B 1 210 ? 27.66567 26.84709 5.80345 1.000 49.98896 219 ARG B O 1
ATOM 3356 N N . PHE B 1 211 ? 28.80390 25.92408 7.51902 1.000 45.02999 220 PHE B N 1
ATOM 3357 C CA . PHE B 1 211 ? 30.09812 26.45947 7.10896 1.000 49.26511 220 PHE B CA 1
ATOM 3358 C C . PHE B 1 211 ? 30.72567 25.51396 6.09196 1.000 53.77220 220 PHE B C 1
ATOM 3359 O O . PHE B 1 211 ? 31.08529 24.37962 6.42463 1.000 55.82602 220 PHE B O 1
ATOM 3367 N N . LEU B 1 212 ? 30.85816 25.98413 4.85074 1.000 47.82353 221 LEU B N 1
ATOM 3368 C CA . LEU B 1 212 ? 31.48933 25.17981 3.81218 1.000 60.79669 221 LEU B CA 1
ATOM 3369 C C . LEU B 1 212 ? 33.00311 25.14066 3.97154 1.000 60.48699 221 LEU B C 1
ATOM 3370 O O . LEU B 1 212 ? 33.64102 24.16418 3.56257 1.000 61.93461 221 LEU B O 1
ATOM 3375 N N . ASN B 1 213 ? 33.58760 26.18150 4.55833 1.000 56.81848 222 ASN B N 1
ATOM 3376 C CA . ASN B 1 213 ? 35.00036 26.21271 4.90901 1.000 66.97431 222 ASN B CA 1
ATOM 3377 C C . ASN B 1 213 ? 35.12179 26.31621 6.42233 1.000 62.22751 222 ASN B C 1
ATOM 3378 O O . ASN B 1 213 ? 34.48980 27.18068 7.03898 1.000 57.69432 222 ASN B O 1
ATOM 3383 N N . LYS B 1 214 ? 35.92438 25.42601 7.01519 1.000 64.41049 223 LYS B N 1
ATOM 3384 C CA . LYS B 1 214 ? 36.05542 25.38845 8.47028 1.000 69.55694 223 LYS B CA 1
ATOM 3385 C C . LYS B 1 214 ? 36.55581 26.71684 9.02253 1.000 70.87635 223 LYS B C 1
ATOM 3386 O O . LYS B 1 214 ? 36.10258 27.16781 10.08093 1.000 71.03772 223 LYS B O 1
ATOM 3392 N N . ARG B 1 215 ? 37.48979 27.35799 8.31716 1.000 69.78560 224 ARG B N 1
ATOM 3393 C CA . ARG B 1 215 ? 38.07727 28.60704 8.78918 1.000 71.02623 224 ARG B CA 1
ATOM 3394 C C . ARG B 1 215 ? 37.03727 29.70868 8.96998 1.000 72.82180 224 ARG B C 1
ATOM 3395 O O . ARG B 1 215 ? 37.24388 30.61472 9.78527 1.000 72.62300 224 ARG B O 1
ATOM 3403 N N . ALA B 1 216 ? 35.91448 29.63845 8.25049 1.000 62.96424 225 ALA B N 1
ATOM 3404 C CA . ALA B 1 216 ? 34.87408 30.65217 8.37867 1.000 60.75295 225 ALA B CA 1
ATOM 3405 C C . ALA B 1 216 ? 34.17812 30.61204 9.73428 1.000 59.41120 225 ALA B C 1
ATOM 3406 O O . ALA B 1 216 ? 33.64227 31.63754 10.17006 1.000 56.78275 225 ALA B O 1
ATOM 3408 N N . ARG B 1 217 ? 34.17612 29.45892 10.41088 1.000 56.96142 226 ARG B N 1
ATOM 3409 C CA . ARG B 1 217 ? 33.51509 29.36510 11.71013 1.000 55.51545 226 ARG B CA 1
ATOM 3410 C C . ARG B 1 217 ? 34.18333 30.25426 12.75219 1.000 58.94707 226 ARG B C 1
ATOM 3411 O O . ARG B 1 217 ? 33.50459 30.77153 13.64830 1.000 51.27494 226 ARG B O 1
ATOM 3419 N N . LYS B 1 218 ? 35.50043 30.45695 12.64711 1.000 59.63806 227 LYS B N 1
ATOM 3420 C CA . LYS B 1 218 ? 36.19293 31.30255 13.61444 1.000 57.30217 227 LYS B CA 1
ATOM 3421 C C . LYS B 1 218 ? 35.65628 32.72753 13.60214 1.000 59.08778 227 LYS B C 1
ATOM 3422 O O . LYS B 1 218 ? 35.75818 33.43825 14.60893 1.000 58.23750 227 LYS B O 1
ATOM 3428 N N . ARG B 1 219 ? 35.07945 33.15850 12.48352 1.000 51.44354 228 ARG B N 1
ATOM 3429 C CA . ARG B 1 219 ? 34.62531 34.53112 12.31650 1.000 48.58260 228 ARG B CA 1
ATOM 3430 C C . ARG B 1 219 ? 33.16850 34.73940 12.71428 1.000 47.09239 228 ARG B C 1
ATOM 3431 O O . ARG B 1 219 ? 32.65789 35.85368 12.55653 1.000 46.51894 228 ARG B O 1
ATOM 3439 N N . LEU B 1 220 ? 32.49337 33.70944 13.22490 1.000 49.78260 229 LEU B N 1
ATOM 3440 C CA . LEU B 1 220 ? 31.10252 33.85551 13.63727 1.000 49.51897 229 LEU B CA 1
ATOM 3441 C C . LEU B 1 220 ? 30.96462 34.97452 14.66242 1.000 52.53216 229 LEU B C 1
ATOM 3442 O O . LEU B 1 220 ? 31.75484 35.07852 15.60443 1.000 50.65401 229 LEU B O 1
ATOM 3447 N N . ASN B 1 221 ? 29.95614 35.82430 14.46315 1.000 48.42689 230 ASN B N 1
ATOM 3448 C CA . ASN B 1 221 ? 29.74353 37.00577 15.29917 1.000 48.68916 230 ASN B CA 1
ATOM 3449 C C . ASN B 1 221 ? 29.02149 36.57772 16.57412 1.000 47.85073 230 ASN B C 1
ATOM 3450 O O . ASN B 1 221 ? 27.79944 36.68119 16.70766 1.000 45.18991 230 ASN B O 1
ATOM 3455 N N . THR B 1 222 ? 29.80955 36.10147 17.54115 1.000 48.20979 231 THR B N 1
ATOM 3456 C CA . THR B 1 222 ? 29.25710 35.55495 18.77668 1.000 50.34348 231 THR B CA 1
ATOM 3457 C C . THR B 1 222 ? 28.65812 36.61509 19.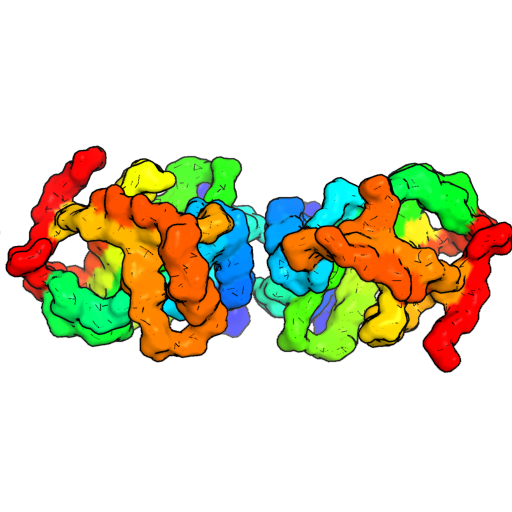69246 1.000 49.96860 231 THR B C 1
ATOM 3458 O O . THR B 1 222 ? 28.09211 36.25334 20.73036 1.000 47.82240 231 THR B O 1
ATOM 3462 N N . LYS B 1 223 ? 28.76584 37.90171 19.35135 1.000 46.33118 232 LYS B N 1
ATOM 3463 C CA . LYS B 1 223 ? 27.98500 38.90784 20.05942 1.000 48.84239 232 LYS B CA 1
ATOM 3464 C C . LYS B 1 223 ? 26.49811 38.78067 19.75821 1.000 52.62982 232 LYS B C 1
ATOM 3465 O O . LYS B 1 223 ? 25.67192 39.21240 20.56991 1.000 53.99391 232 LYS B O 1
ATOM 3471 N N . LEU B 1 224 ? 26.14235 38.18559 18.61864 1.000 54.21546 233 LEU B N 1
ATOM 3472 C CA . LEU B 1 224 ? 24.74947 38.04386 18.21154 1.000 51.59255 233 LEU B CA 1
ATOM 3473 C C . LEU B 1 224 ? 24.32496 36.61563 17.90131 1.000 47.15559 233 LEU B C 1
ATOM 3474 O O . LEU B 1 224 ? 23.12511 36.32583 17.98383 1.000 45.30978 233 LEU B O 1
ATOM 3479 N N . PHE B 1 225 ? 25.24611 35.71939 17.54820 1.000 46.75587 234 PHE B N 1
ATOM 3480 C CA . PHE B 1 225 ? 24.88651 34.36713 17.13871 1.000 47.91354 234 PHE B CA 1
ATOM 3481 C C . PHE B 1 225 ? 25.83949 33.35956 17.76110 1.000 41.33306 234 PHE B C 1
ATOM 3482 O O . PHE B 1 225 ? 27.05825 33.54826 17.72535 1.000 44.46469 234 PHE B O 1
ATOM 3490 N N . LYS B 1 226 ? 25.28208 32.28629 18.31574 1.000 44.76780 235 LYS B N 1
ATOM 3491 C CA . LYS B 1 226 ? 26.06957 31.19780 18.87405 1.000 43.71823 235 LYS B CA 1
ATOM 3492 C C . LYS B 1 226 ? 25.46023 29.87345 18.44841 1.000 43.99308 235 LYS B C 1
ATOM 3493 O O . LYS B 1 226 ? 24.23514 29.74154 18.38793 1.000 43.28307 235 LYS B O 1
ATOM 3499 N N . VAL B 1 227 ? 26.32176 28.89689 18.15211 1.000 42.81762 236 VAL B N 1
ATOM 3500 C CA . VAL B 1 227 ? 25.84789 27.54618 17.87728 1.000 47.03920 236 VAL B CA 1
ATOM 3501 C C . VAL B 1 227 ? 25.16481 27.00087 19.12195 1.000 52.29662 236 VAL B C 1
ATOM 3502 O O . VAL B 1 227 ? 25.71784 27.05232 20.22804 1.000 45.71644 236 VAL B O 1
ATOM 3506 N N . GLN B 1 228 ? 23.95503 26.48561 18.95004 1.000 45.91817 237 GLN B N 1
ATOM 3507 C CA . GLN B 1 228 ? 23.10071 26.09726 20.06000 1.000 51.73238 237 GLN B CA 1
ATOM 3508 C C . GLN B 1 228 ? 22.47570 24.74174 19.77671 1.000 56.47362 237 GLN B C 1
ATOM 3509 O O . GLN B 1 228 ? 22.43341 24.29742 18.62439 1.000 49.74364 237 GLN B O 1
ATOM 3515 N N . PRO B 1 229 ? 21.98872 24.05775 20.81162 1.000 50.67116 238 PRO B N 1
ATOM 3516 C CA . PRO B 1 229 ? 21.18989 22.85115 20.57983 1.000 50.84460 238 PRO B CA 1
ATOM 3517 C C . PRO B 1 229 ? 19.93014 23.18075 19.79582 1.000 51.21475 238 PRO B C 1
ATOM 3518 O O . PRO B 1 229 ? 19.35655 24.26387 19.92775 1.000 47.34178 238 PRO B O 1
ATOM 3522 N N . TYR B 1 230 ? 19.50601 22.22760 18.96977 1.000 55.86224 239 TYR B N 1
ATOM 3523 C CA . TYR B 1 230 ? 18.28787 22.39466 18.19375 1.000 50.28750 239 TYR B CA 1
ATOM 3524 C C . TYR B 1 230 ? 17.09562 22.59297 19.12952 1.000 58.63833 239 TYR B C 1
ATOM 3525 O O . TYR B 1 230 ? 17.08002 22.06591 20.24645 1.000 48.18453 239 TYR B O 1
ATOM 3534 N N . PRO B 1 231 ? 16.08723 23.36403 18.70651 1.000 56.69311 240 PRO B N 1
ATOM 3535 C CA . PRO B 1 231 ? 14.88403 23.51972 19.53531 1.000 60.26286 240 PRO B CA 1
ATOM 3536 C C . PRO B 1 231 ? 14.12323 22.21094 19.66393 1.000 58.69892 240 PRO B C 1
ATOM 3537 O O . PRO B 1 231 ? 13.52827 21.73427 18.69173 1.000 57.89701 240 PRO B O 1
ATOM 3541 N N . LYS B 1 232 ? 14.14931 21.61558 20.85258 1.000 60.89835 241 LYS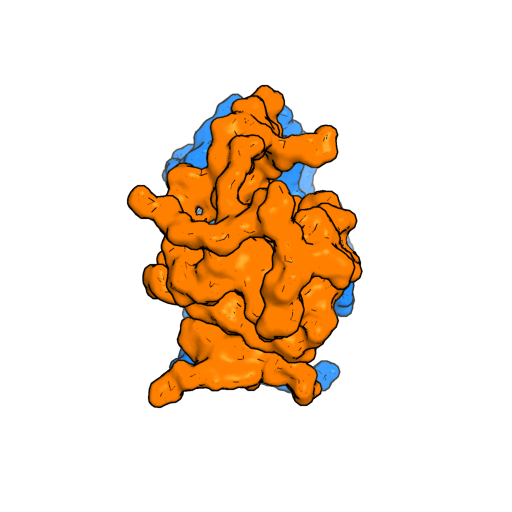 B N 1
ATOM 3542 C CA . LYS B 1 232 ? 13.47882 20.34063 21.08963 1.000 62.65126 241 LYS B CA 1
ATOM 3543 C C . LYS B 1 232 ? 12.81747 20.31252 22.46289 1.000 69.39971 241 LYS B C 1
ATOM 3544 O O . LYS B 1 232 ? 12.86060 21.29495 23.20269 1.000 79.25214 241 LYS B O 1
#

Solvent-accessible surface area: 21262 Å² total; per-residue (Å²): 182,67,174,37,74,59,33,109,67,122,63,125,68,11,0,30,3,6,122,56,4,38,0,24,32,25,37,48,39,7,0,71,4,0,0,59,25,67,12,92,4,112,27,51,8,96,15,8,55,3,19,0,0,0,35,30,18,72,66,16,15,0,0,0,0,0,0,59,4,37,63,28,80,26,1,111,137,3,0,76,149,6,80,44,105,8,0,0,16,12,17,32,34,39,14,43,101,122,25,81,138,79,3,32,21,40,0,0,44,20,0,6,92,1,0,102,79,63,46,107,58,7,54,0,0,3,0,48,8,13,128,62,50,38,121,14,0,63,10,10,36,65,6,110,1,36,10,1,11,60,68,113,4,12,13,36,37,4,80,41,35,46,3,24,61,66,34,0,86,6,123,164,102,69,27,167,130,12,90,83,2,67,75,54,64,160,154,17,75,92,51,128,23,63,16,67,31,1,0,59,17,10,35,138,141,0,107,172,64,13,15,83,172,93,26,114,70,73,123,92,60,130,233,69,159,45,73,62,37,105,68,132,62,134,62,13,0,33,1,9,118,86,0,38,0,22,32,25,40,49,41,7,0,68,2,0,0,60,19,70,16,132,4,123,42,54,13,122,32,9,43,6,22,0,0,0,32,34,19,67,62,16,17,0,0,0,0,0,0,52,5,60,74,42,90,26,0,116,131,3,0,86,145,3,96,41,114,10,0,0,16,15,14,34,46,40,31,47,136,120,30,78,224,89,0,38,15,61,0,0,40,16,0,8,95,0,0,106,80,65,54,103,66,1,42,0,0,3,0,50,7,16,107,126,53,49,193,32,4,87,14,8,34,69,3,107,1,33,11,1,14,62,62,96,7,24,29,77,44,101,112,38,48,54,67,41,97,110,124,111,76,105,46,149,55,61,28,37,33,5,0,69,20,26,40,167,134,0,106,167,43,16,16,80,188,94,19,127,76,73,119,64,64,211

InterPro domains:
  IPR057895 Mom [PF25680] (39-241)

Secondary structure (DSSP, 8-state):
----EEEEETTEEEEEE-SSSEEEE--HHHHHHHHHHHSTT----TTEEEEEEEEETTEEEEEEEEE--SSGGGHHHHBTT--TTSEEEEEEEEE-TTS-TTHHHHHHHHHHHHHHHH-TT--EEEEEE-TT-THHHHHHHHTTPEEEEEEEEEEEEETTEEEEHHHHH-GGG--HHHHHHHHTTTTSEEEEEEEEEEEEESSGGGGGGB-TTT---B----/----EEEEETTEEEEEE-SSSEEEE--HHHHHHHHHHHSTT----TTEEEEEEEEETTEEEEEEEEE--SSGGGHHHHBTT--TTSEEEEEEEEE-SSS-TTHHHHHHHHHHHHHHHH-TT--EEEEEEEGGGHHHHHHHHHTTPEEEEEEEEEEEEETTEEEETT--EEEEEEEEEEEEESSGGGGGGB-TTT---B----